Protein AF-A0A5P9JUC7-F1 (afdb_monomer_lite)

pLDDT: mean 78.78, std 19.88, range [23.19, 96.56]

Structure (mmCIF, N/CA/C/O backbone):
data_AF-A0A5P9JUC7-F1
#
_entry.id   AF-A0A5P9JUC7-F1
#
loop_
_atom_site.group_PDB
_atom_site.id
_atom_site.type_symbol
_atom_site.label_atom_id
_atom_site.label_alt_id
_atom_site.label_comp_id
_atom_site.label_asym_id
_atom_site.label_entity_id
_atom_site.label_seq_id
_atom_site.pdbx_PDB_ins_code
_atom_site.Cartn_x
_atom_site.Cartn_y
_atom_site.Cartn_z
_atom_site.occupancy
_atom_site.B_iso_or_equiv
_atom_site.auth_seq_id
_atom_site.auth_comp_id
_atom_site.auth_asym_id
_atom_site.auth_atom_id
_atom_site.pdbx_PDB_model_num
ATOM 1 N N . MET A 1 1 ? -40.052 -13.983 1.494 1.00 33.50 1 MET A N 1
ATOM 2 C CA . MET A 1 1 ? -40.450 -14.834 2.639 1.00 33.50 1 MET A CA 1
ATOM 3 C C . MET A 1 1 ? -39.177 -15.454 3.213 1.00 33.50 1 MET A C 1
ATOM 5 O O . MET A 1 1 ? -38.464 -16.089 2.455 1.00 33.50 1 MET A O 1
ATOM 9 N N . ARG A 1 2 ? -38.917 -15.216 4.511 1.00 27.70 2 ARG A N 1
ATOM 10 C CA . ARG A 1 2 ? -37.824 -15.727 5.379 1.00 27.70 2 ARG A CA 1
ATOM 11 C C . ARG A 1 2 ? -36.380 -15.270 5.101 1.00 27.70 2 ARG A C 1
ATOM 13 O O . ARG A 1 2 ? -35.680 -15.927 4.350 1.00 27.70 2 ARG A O 1
ATOM 20 N N . LEU A 1 3 ? -35.936 -14.227 5.823 1.00 26.31 3 LEU A N 1
ATOM 21 C CA . LEU A 1 3 ? -34.714 -14.197 6.667 1.00 26.31 3 LEU A CA 1
ATOM 22 C C . LEU A 1 3 ? -34.408 -12.756 7.143 1.00 26.31 3 LEU A C 1
ATOM 24 O O . LEU A 1 3 ? -33.547 -12.079 6.602 1.00 26.31 3 LEU A O 1
ATOM 28 N N . SER A 1 4 ? -35.104 -12.274 8.181 1.00 26.55 4 SER A N 1
ATOM 29 C CA . SER A 1 4 ? -34.630 -11.141 9.002 1.00 26.55 4 SER A CA 1
ATOM 30 C C . SER A 1 4 ? -35.299 -11.162 10.385 1.00 26.55 4 SER A C 1
ATOM 32 O O . SER A 1 4 ? -36.312 -10.507 10.619 1.00 26.55 4 SER A O 1
ATOM 34 N N . LEU A 1 5 ? -34.762 -11.964 11.309 1.00 24.19 5 LEU A N 1
ATOM 35 C CA . LEU A 1 5 ? -35.272 -12.068 12.688 1.00 24.19 5 LEU A CA 1
ATOM 36 C C . LEU A 1 5 ? -34.146 -12.327 13.713 1.00 24.19 5 LEU A C 1
ATOM 38 O O . LEU A 1 5 ? -34.327 -13.052 14.685 1.00 24.19 5 LEU A O 1
ATOM 42 N N . HIS A 1 6 ? -32.960 -11.736 13.505 1.00 25.69 6 HIS A N 1
ATOM 43 C CA . HIS A 1 6 ? -31.787 -11.955 14.375 1.00 25.69 6 HIS A CA 1
ATOM 44 C C . HIS A 1 6 ? -31.177 -10.714 15.045 1.00 25.69 6 HIS A C 1
ATOM 46 O O . HIS A 1 6 ? -30.200 -10.857 15.768 1.00 25.69 6 HIS A O 1
ATOM 52 N N . ARG A 1 7 ? -31.772 -9.516 14.932 1.00 25.94 7 ARG A N 1
ATOM 53 C CA . ARG A 1 7 ? -31.321 -8.335 15.711 1.00 25.94 7 ARG A CA 1
ATOM 54 C C . ARG A 1 7 ? -32.327 -7.789 16.743 1.00 25.94 7 ARG A C 1
ATOM 56 O O . ARG A 1 7 ? -31.981 -6.874 17.472 1.00 25.94 7 ARG A O 1
ATOM 63 N N . CYS A 1 8 ? -33.504 -8.404 16.913 1.00 23.19 8 CYS A N 1
ATOM 64 C CA . CYS A 1 8 ? -34.417 -8.092 18.036 1.00 23.19 8 CYS A CA 1
ATOM 65 C C . CYS A 1 8 ? -34.416 -9.140 19.166 1.00 23.19 8 CYS A C 1
ATOM 67 O O . CYS A 1 8 ? -35.049 -8.921 20.190 1.00 23.19 8 CYS A O 1
ATOM 69 N N . LEU A 1 9 ? -33.688 -10.255 19.025 1.00 24.92 9 LEU A N 1
ATOM 70 C CA . LEU A 1 9 ? -33.618 -11.317 20.045 1.00 24.92 9 LEU A CA 1
ATOM 71 C C . LEU A 1 9 ? -32.388 -11.224 20.968 1.00 24.92 9 LEU A C 1
ATOM 73 O O . LEU A 1 9 ? -32.292 -11.980 21.929 1.00 24.92 9 LEU A O 1
ATOM 77 N N . ALA A 1 10 ? -31.482 -10.266 20.745 1.00 25.14 10 ALA A N 1
ATOM 78 C CA . ALA A 1 10 ? -30.289 -10.093 21.582 1.00 25.14 10 ALA A CA 1
ATOM 79 C C . ALA A 1 10 ? -30.573 -9.443 22.953 1.00 25.14 10 ALA A C 1
ATOM 81 O O . ALA A 1 10 ? -29.736 -9.526 23.842 1.00 25.14 10 ALA A O 1
ATOM 82 N N . ALA A 1 11 ? -31.763 -8.866 23.163 1.00 26.20 11 ALA A N 1
ATOM 83 C CA . ALA A 1 11 ? -32.189 -8.355 24.471 1.00 26.20 11 ALA A CA 1
ATOM 84 C C . ALA A 1 11 ? -33.017 -9.369 25.295 1.00 26.20 11 ALA A C 1
ATOM 86 O O . ALA A 1 11 ? -33.352 -9.088 26.439 1.00 26.20 11 ALA A O 1
ATOM 87 N N . ALA A 1 12 ? -33.323 -10.553 24.744 1.00 25.92 12 ALA A N 1
ATOM 88 C CA . ALA A 1 12 ? -34.053 -11.623 25.440 1.00 25.92 12 ALA A CA 1
ATOM 89 C C . ALA A 1 12 ? -33.234 -12.921 25.615 1.00 25.92 12 ALA A C 1
ATOM 91 O O . ALA A 1 12 ? -33.703 -13.867 26.235 1.00 25.92 12 ALA A O 1
ATOM 92 N N . ALA A 1 13 ? -31.996 -12.977 25.114 1.00 25.72 13 ALA A N 1
ATOM 93 C CA . ALA A 1 13 ? -31.149 -14.173 25.146 1.00 25.72 13 ALA A CA 1
ATOM 94 C C . ALA A 1 13 ? -30.220 -14.261 26.377 1.00 25.72 13 ALA A C 1
ATOM 96 O O . ALA A 1 13 ? -29.116 -14.792 26.277 1.00 25.72 13 ALA A O 1
ATOM 97 N N . LEU A 1 14 ? -30.660 -13.756 27.536 1.00 28.83 14 LEU A N 1
ATOM 98 C CA . LEU A 1 14 ? -29.979 -13.957 28.827 1.00 28.83 14 LEU A CA 1
ATOM 99 C C . LEU A 1 14 ? -30.822 -14.709 29.873 1.00 28.83 14 LEU A C 1
ATOM 101 O O . LEU A 1 14 ? -30.359 -14.908 30.991 1.00 28.83 14 LEU A O 1
ATOM 105 N N . VAL A 1 15 ? -32.000 -15.226 29.508 1.00 27.22 15 VAL A N 1
ATOM 106 C CA . VAL A 1 15 ? -32.745 -16.197 30.327 1.00 27.22 15 VAL A CA 1
ATOM 107 C C . VAL A 1 15 ? -33.244 -17.326 29.423 1.00 27.22 15 VAL A C 1
ATOM 109 O O . VAL A 1 15 ? -33.919 -17.067 28.437 1.00 27.22 15 VAL A O 1
ATOM 112 N N . GLY A 1 16 ? -32.855 -18.564 29.752 1.00 26.08 16 GLY A N 1
ATOM 113 C CA . GLY A 1 16 ? -33.459 -19.843 29.341 1.00 26.08 16 GLY A CA 1
ATOM 114 C C . GLY A 1 16 ? -34.011 -19.975 27.915 1.00 26.08 16 GLY A C 1
ATOM 115 O O . GLY A 1 16 ? -35.110 -19.523 27.610 1.00 26.08 16 GLY A O 1
ATOM 116 N N . GLY A 1 17 ? -33.308 -20.725 27.062 1.00 30.48 17 GLY A N 1
ATOM 117 C CA . GLY A 1 17 ? -33.852 -21.180 25.784 1.00 30.48 17 GLY A CA 1
ATOM 118 C C . GLY A 1 17 ? -35.111 -22.034 25.967 1.00 30.48 17 GLY A C 1
ATOM 119 O O . GLY A 1 17 ? -35.075 -23.070 26.622 1.00 30.48 17 GLY A O 1
ATOM 120 N N . GLY A 1 18 ? -36.209 -21.605 25.350 1.00 31.45 18 GLY A N 1
ATOM 121 C CA . GLY A 1 18 ? -37.439 -22.379 25.240 1.00 31.45 18 GLY A CA 1
ATOM 122 C C . GLY A 1 18 ? -38.605 -21.497 24.822 1.00 31.45 18 GLY A C 1
ATOM 123 O O . GLY A 1 18 ? -39.252 -20.936 25.691 1.00 31.45 18 GLY A O 1
ATOM 124 N N . LEU A 1 19 ? -38.832 -21.350 23.509 1.00 28.05 19 LEU A N 1
ATOM 125 C CA . LEU A 1 19 ? -40.128 -21.065 22.857 1.00 28.05 19 LEU A CA 1
ATOM 126 C C . LEU A 1 19 ? -39.898 -20.714 21.374 1.00 28.05 19 LEU A C 1
ATOM 128 O O . LEU A 1 19 ? -39.862 -19.554 20.978 1.00 28.05 19 LEU A O 1
ATOM 132 N N . TYR A 1 20 ? -39.770 -21.740 20.531 1.00 26.30 20 TYR A N 1
ATOM 133 C CA . TYR A 1 20 ? -40.264 -21.665 19.155 1.00 26.30 20 TYR A CA 1
ATOM 134 C C . TYR A 1 20 ? -41.517 -22.533 19.100 1.00 26.30 20 TYR A C 1
ATOM 136 O O . TYR A 1 20 ? -41.432 -23.755 19.165 1.00 26.30 20 TYR A O 1
ATOM 144 N N . GLY A 1 21 ? -42.681 -21.895 19.013 1.00 29.03 21 GLY A N 1
ATOM 145 C CA . GLY A 1 21 ? -43.952 -22.583 18.837 1.00 29.03 21 GLY A CA 1
ATOM 146 C C . GLY A 1 21 ? -45.128 -21.661 19.121 1.00 29.03 21 GLY A C 1
ATOM 147 O O . GLY A 1 21 ? -45.404 -21.386 20.278 1.00 29.03 21 GLY A O 1
ATOM 148 N N . LEU A 1 22 ? -45.818 -21.261 18.046 1.00 29.95 22 LEU A N 1
ATOM 149 C CA . LEU A 1 22 ? -47.132 -20.598 18.000 1.00 29.95 22 LEU A CA 1
ATOM 150 C C . LEU A 1 22 ? -47.149 -19.086 18.276 1.00 29.95 22 LEU A C 1
ATOM 152 O O . LEU A 1 22 ? -47.335 -18.672 19.407 1.00 29.95 22 LEU A O 1
ATOM 156 N N . LEU A 1 23 ? -47.056 -18.277 17.211 1.00 24.48 23 LEU A N 1
ATOM 157 C CA . LEU A 1 23 ? -47.779 -17.004 17.033 1.00 24.48 23 LEU A CA 1
ATOM 158 C C . LEU A 1 23 ? -47.794 -16.657 15.526 1.00 24.48 23 LEU A C 1
ATOM 160 O O . LEU A 1 23 ? -46.758 -16.679 14.860 1.00 24.48 23 LEU A O 1
ATOM 164 N N . SER A 1 24 ? -48.983 -16.409 14.972 1.00 26.22 24 SER A N 1
ATOM 165 C CA . SER A 1 24 ? -49.232 -16.099 13.557 1.00 26.22 24 SER A CA 1
ATOM 166 C C . SER A 1 24 ? -48.894 -14.646 13.196 1.00 26.22 24 SER A C 1
ATOM 168 O O . SER A 1 24 ? -48.969 -13.733 14.012 1.00 26.22 24 SER A O 1
ATOM 170 N N . THR A 1 25 ? -48.546 -14.434 11.930 1.00 28.86 25 THR A N 1
ATOM 171 C CA . THR A 1 25 ? -47.857 -13.272 11.342 1.00 28.86 25 THR A CA 1
ATOM 172 C C . THR A 1 25 ? -48.675 -11.977 11.153 1.00 28.86 25 THR A C 1
ATOM 174 O O . THR A 1 25 ? -48.423 -11.269 10.183 1.00 28.86 25 THR A O 1
ATOM 177 N N . SER A 1 26 ? -49.632 -11.611 12.017 1.00 25.75 26 SER A N 1
ATOM 178 C CA . SER A 1 26 ? -50.536 -10.469 11.722 1.00 25.75 26 SER A CA 1
ATOM 179 C C . SER A 1 26 ? -50.654 -9.337 12.757 1.00 25.75 26 SER A C 1
ATOM 181 O O . SER A 1 26 ? -51.555 -8.522 12.603 1.00 25.75 26 SER A O 1
ATOM 183 N N . GLN A 1 27 ? -49.794 -9.220 13.779 1.00 29.44 27 GLN A N 1
ATOM 184 C CA . GLN A 1 27 ? -49.939 -8.151 14.801 1.00 29.44 27 GLN A CA 1
ATOM 185 C C . GLN A 1 27 ? -48.639 -7.447 15.256 1.00 29.44 27 GLN A C 1
ATOM 187 O O . GLN A 1 27 ? -48.572 -6.940 16.367 1.00 29.44 27 GLN A O 1
ATOM 192 N N . ALA A 1 28 ? -47.600 -7.361 14.419 1.00 25.03 28 ALA A N 1
ATOM 193 C CA . ALA A 1 28 ? -46.349 -6.665 14.774 1.00 25.03 28 ALA A CA 1
ATOM 194 C C . ALA A 1 28 ? -46.015 -5.498 13.824 1.00 25.03 28 ALA A C 1
ATOM 196 O O . ALA A 1 28 ? -44.924 -5.438 13.258 1.00 25.03 28 ALA A O 1
ATOM 197 N N . GLN A 1 29 ? -46.962 -4.578 13.633 1.00 28.08 29 GLN A N 1
ATOM 198 C CA . GLN A 1 29 ? -46.705 -3.250 13.070 1.00 28.08 29 GLN A CA 1
ATOM 199 C C . GLN A 1 29 ? -47.016 -2.195 14.139 1.00 28.08 29 GLN A C 1
ATOM 201 O O . GLN A 1 29 ? -47.999 -2.334 14.854 1.00 28.08 29 GLN A O 1
ATOM 206 N N . GLU A 1 30 ? -46.156 -1.174 14.200 1.00 27.48 30 GLU A N 1
ATOM 207 C CA . GLU A 1 30 ? -46.158 -0.005 15.099 1.00 27.48 30 GLU A CA 1
ATOM 208 C C . GLU A 1 30 ? -45.647 -0.229 16.526 1.00 27.48 30 GLU A C 1
ATOM 210 O O . GLU A 1 30 ? -46.392 -0.647 17.393 1.00 27.48 30 GLU A O 1
ATOM 215 N N . PHE A 1 31 ? -44.380 0.130 16.775 1.00 23.25 31 PHE A N 1
ATOM 216 C CA . PHE A 1 31 ? -43.950 0.933 17.934 1.00 23.25 31 PHE A CA 1
ATOM 217 C C . PHE A 1 31 ? -42.536 1.488 17.655 1.00 23.25 31 PHE A C 1
ATOM 219 O O . PHE A 1 31 ? -41.542 0.767 17.737 1.00 23.25 31 PHE A O 1
ATOM 226 N N . SER A 1 32 ? -42.464 2.772 17.280 1.00 24.55 32 SER A N 1
ATOM 227 C CA . SER A 1 32 ? -41.242 3.597 17.261 1.00 24.55 32 SER A CA 1
ATOM 228 C C . SER A 1 32 ? -41.092 4.273 18.628 1.00 24.55 32 SER A C 1
ATOM 230 O O . SER A 1 32 ? -42.059 4.842 19.135 1.00 24.55 32 SER A O 1
ATOM 232 N N . LEU A 1 33 ? -39.902 4.217 19.233 1.00 24.42 33 LEU A N 1
ATOM 233 C CA . LEU A 1 33 ? -39.527 5.051 20.380 1.00 24.42 33 LEU A CA 1
ATOM 234 C C . LEU A 1 33 ? -38.841 6.318 19.849 1.00 24.42 33 LEU A C 1
ATOM 236 O O . LEU A 1 33 ? -37.617 6.411 19.847 1.00 24.42 33 LEU A O 1
ATOM 240 N N . ASP A 1 34 ? -39.638 7.289 19.406 1.00 26.55 34 ASP A N 1
ATOM 241 C CA . ASP A 1 34 ? -39.174 8.660 19.186 1.00 26.55 34 ASP A CA 1
ATOM 242 C C . ASP A 1 34 ? -39.313 9.467 20.486 1.00 26.55 34 ASP A C 1
ATOM 244 O O . ASP A 1 34 ? -40.382 9.546 21.098 1.00 26.55 34 ASP A O 1
ATOM 248 N N . GLY A 1 35 ? -38.205 10.062 20.933 1.00 26.53 35 GLY A N 1
ATOM 249 C CA . GLY A 1 35 ? -38.161 10.926 22.109 1.00 26.53 35 GLY A CA 1
ATOM 250 C C . GLY A 1 35 ? -38.851 12.267 21.854 1.00 26.53 35 GLY A C 1
ATOM 251 O O . GLY A 1 35 ? -38.366 13.087 21.077 1.00 26.53 35 GLY A O 1
ATOM 252 N N . PHE A 1 36 ? -39.952 12.535 22.557 1.00 24.70 36 PHE A N 1
ATOM 253 C CA . PHE A 1 36 ? -40.596 13.850 22.570 1.00 24.70 36 PHE A CA 1
ATOM 254 C C . PHE A 1 36 ? -39.891 14.806 23.549 1.00 24.70 36 PHE A C 1
ATOM 256 O O . PHE A 1 36 ? -39.826 14.549 24.750 1.00 24.70 36 PHE A O 1
ATOM 263 N N . ARG A 1 37 ? -39.407 15.952 23.044 1.00 26.25 37 ARG A N 1
ATOM 264 C CA . ARG A 1 37 ? -39.073 17.146 23.844 1.00 26.25 37 ARG A CA 1
ATOM 265 C C . ARG A 1 37 ? -40.301 18.055 23.909 1.00 26.25 37 ARG A C 1
ATOM 267 O O . ARG A 1 37 ? -40.705 18.597 22.886 1.00 26.25 37 ARG A O 1
ATOM 274 N N . THR A 1 38 ? -40.855 18.292 25.094 1.00 28.83 38 THR A N 1
ATOM 275 C CA . THR A 1 38 ? -41.836 19.369 25.315 1.00 28.83 38 THR A CA 1
ATOM 276 C C . THR A 1 38 ? -41.149 20.573 25.950 1.00 28.83 38 THR A C 1
ATOM 278 O O . THR A 1 38 ? -40.725 20.509 27.102 1.00 28.83 38 THR A O 1
ATOM 281 N N . CYS A 1 39 ? -41.046 21.675 25.204 1.00 28.08 39 CYS A N 1
ATOM 282 C CA . CYS A 1 39 ? -40.685 22.987 25.743 1.00 28.08 39 CYS A CA 1
ATOM 283 C C . CYS A 1 39 ? -41.977 23.767 26.013 1.00 28.08 39 CYS A C 1
ATOM 285 O O . CYS A 1 39 ? -42.760 23.971 25.088 1.00 28.08 39 CYS A O 1
ATOM 287 N N . ALA A 1 40 ? -42.196 24.219 27.248 1.00 31.33 40 ALA A N 1
ATOM 288 C CA . ALA A 1 40 ? -43.260 25.168 27.572 1.00 31.33 40 ALA A CA 1
ATOM 289 C C . ALA A 1 40 ? -42.657 26.553 27.850 1.00 31.33 40 ALA A C 1
ATOM 291 O O . ALA A 1 40 ? -41.592 26.671 28.459 1.00 31.33 40 ALA A O 1
ATOM 292 N N . ARG A 1 41 ? -43.335 27.601 27.374 1.00 26.45 41 ARG A N 1
ATOM 293 C CA . ARG A 1 41 ? -42.990 29.012 27.581 1.00 26.45 41 ARG A CA 1
ATOM 294 C C . ARG A 1 41 ? -43.715 29.485 28.846 1.00 26.45 41 ARG A C 1
ATOM 296 O O . ARG A 1 41 ? -44.929 29.338 28.916 1.00 26.45 41 ARG A O 1
ATOM 303 N N . ALA A 1 42 ? -42.989 30.006 29.833 1.00 33.41 42 ALA A N 1
ATOM 304 C CA . ALA A 1 42 ? -43.581 30.708 30.972 1.00 33.41 42 ALA A CA 1
ATOM 305 C C . ALA A 1 42 ? -43.528 32.222 30.714 1.00 33.41 42 ALA A C 1
ATOM 307 O O . ALA A 1 42 ? -42.540 32.708 30.158 1.00 33.41 42 ALA A O 1
ATOM 308 N N . ASP A 1 43 ? -44.557 32.955 31.143 1.00 36.28 43 ASP A N 1
ATOM 309 C CA . ASP A 1 43 ? -44.790 34.384 30.855 1.00 36.28 43 ASP A CA 1
ATOM 310 C C . ASP A 1 43 ? -43.735 35.368 31.407 1.00 36.28 43 ASP A C 1
ATOM 312 O O . ASP A 1 43 ? -43.861 36.574 31.228 1.00 36.28 43 ASP A O 1
ATOM 316 N N . ASN A 1 44 ? -42.634 34.881 31.990 1.00 38.81 44 ASN A N 1
ATOM 317 C CA . ASN A 1 44 ? -41.582 35.718 32.578 1.00 38.81 44 ASN A CA 1
ATOM 318 C C . ASN A 1 44 ? -40.200 35.536 31.911 1.00 38.81 44 ASN A C 1
ATOM 320 O O . ASN A 1 44 ? -39.169 35.777 32.531 1.00 38.81 44 ASN A O 1
ATOM 324 N N . GLY A 1 45 ? -40.149 35.104 30.646 1.00 35.62 45 GLY A N 1
ATOM 325 C CA . GLY A 1 45 ? -38.967 35.289 29.787 1.00 35.62 45 GLY A CA 1
ATOM 326 C C . GLY A 1 45 ? -37.743 34.386 30.016 1.00 35.62 45 GLY A C 1
ATOM 327 O O . GLY A 1 45 ? -36.764 34.557 29.298 1.00 35.62 45 GLY A O 1
ATOM 328 N N . ASN A 1 46 ? -37.779 33.395 30.916 1.00 31.02 46 ASN A N 1
ATOM 329 C CA . ASN A 1 46 ? -36.694 32.409 31.065 1.00 31.02 46 ASN A CA 1
ATOM 330 C C . ASN A 1 46 ? -37.096 31.010 30.567 1.00 31.02 46 ASN A C 1
ATOM 332 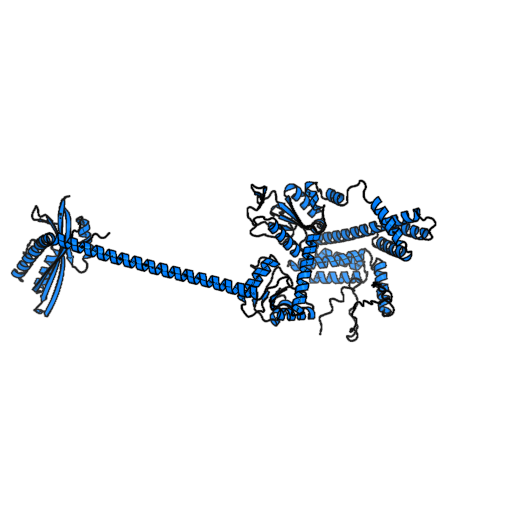O O . ASN A 1 46 ? -38.122 30.459 30.968 1.00 31.02 46 ASN A O 1
ATOM 336 N N . HIS A 1 47 ? -36.258 30.414 29.712 1.00 29.75 47 HIS A N 1
ATOM 337 C CA . HIS A 1 47 ? -36.409 29.044 29.215 1.00 29.75 47 HIS A CA 1
ATOM 338 C C . HIS A 1 47 ? -35.739 28.034 30.159 1.00 29.75 47 HIS A C 1
ATOM 340 O O . HIS A 1 47 ? -34.539 28.117 30.400 1.00 29.75 47 HIS A O 1
ATOM 346 N N . TYR A 1 48 ? -36.489 27.031 30.626 1.00 27.09 48 TYR A N 1
ATOM 347 C CA . TYR A 1 48 ? -35.949 25.852 31.314 1.00 27.09 48 TYR A CA 1
ATOM 348 C C . TYR A 1 48 ? -36.442 24.571 30.631 1.00 27.09 48 TYR A C 1
ATOM 350 O O . TYR A 1 48 ? -37.644 24.348 30.512 1.00 27.09 48 TYR A O 1
ATOM 358 N N . CYS A 1 49 ? -35.512 23.707 30.215 1.00 27.25 49 CYS A N 1
ATOM 359 C CA . CYS A 1 49 ? -35.805 22.333 29.802 1.00 27.25 49 CYS A CA 1
ATOM 360 C C . CYS A 1 49 ? -35.478 21.380 30.962 1.00 27.25 49 CYS A C 1
ATOM 362 O O . CYS A 1 49 ? -34.331 21.329 31.400 1.00 27.25 49 CYS A O 1
ATOM 364 N N . LYS A 1 50 ? -36.461 20.609 31.446 1.00 26.59 50 LYS A N 1
ATOM 365 C CA . LYS A 1 50 ? -36.241 19.473 32.360 1.00 26.59 50 LYS A CA 1
ATOM 366 C C . LYS A 1 50 ? -36.412 18.158 31.600 1.00 26.59 50 LYS A C 1
ATOM 368 O O . LYS A 1 50 ? -37.427 17.954 30.944 1.00 26.59 50 LYS A O 1
ATOM 373 N N . THR A 1 51 ? -35.452 17.248 31.740 1.00 24.81 51 THR A N 1
ATOM 374 C CA . THR A 1 51 ? -35.593 15.831 31.378 1.00 24.81 51 THR A CA 1
ATOM 375 C C . THR A 1 51 ? -36.149 15.064 32.576 1.00 24.81 51 THR A C 1
ATOM 377 O O . THR A 1 51 ? -35.438 14.864 33.558 1.00 24.81 51 THR A O 1
ATOM 380 N N . SER A 1 52 ? -37.410 14.631 32.517 1.00 27.00 52 SER A N 1
ATOM 381 C CA . SER A 1 52 ? -37.986 13.682 33.478 1.00 27.00 52 SER A CA 1
ATOM 382 C C . SER A 1 52 ? -38.204 12.334 32.796 1.00 27.00 52 SER A C 1
ATOM 384 O O . SER A 1 52 ? -39.088 12.200 31.951 1.00 27.00 52 SER A O 1
ATOM 386 N N . ALA A 1 53 ? -37.413 11.327 33.162 1.00 28.12 53 ALA A N 1
ATOM 387 C CA . ALA A 1 53 ? -37.698 9.941 32.816 1.00 28.12 53 ALA A CA 1
ATOM 388 C C . ALA A 1 53 ? -38.701 9.372 33.832 1.00 28.12 53 ALA A C 1
ATOM 390 O O . ALA A 1 53 ? -38.319 8.770 34.830 1.00 28.12 53 ALA A O 1
ATOM 391 N N . SER A 1 54 ? -39.994 9.578 33.592 1.00 27.36 54 SER A N 1
ATOM 392 C CA . SER A 1 54 ? -41.054 8.776 34.208 1.00 27.36 54 SER A CA 1
ATOM 393 C C . SER A 1 54 ? -41.909 8.174 33.095 1.00 27.36 54 SER A C 1
ATOM 395 O O . SER A 1 54 ? -42.833 8.790 32.571 1.00 27.36 54 SER A O 1
ATOM 397 N N . ALA A 1 55 ? -41.563 6.953 32.683 1.00 32.16 55 ALA A N 1
ATOM 398 C CA . ALA A 1 55 ? -42.408 6.179 31.785 1.00 32.16 55 ALA A CA 1
ATOM 399 C C . ALA A 1 55 ? -43.682 5.763 32.541 1.00 32.16 55 ALA A C 1
ATOM 401 O O . ALA A 1 55 ? -43.616 5.161 33.613 1.00 32.16 55 ALA A O 1
ATOM 402 N N . ASN A 1 56 ? -44.844 6.123 31.999 1.00 30.75 56 ASN A N 1
ATOM 403 C CA . ASN A 1 56 ? -46.148 5.792 32.560 1.00 30.75 56 ASN A CA 1
ATOM 404 C C . ASN A 1 56 ? -46.515 4.335 32.197 1.00 30.75 56 ASN A C 1
ATOM 406 O O . ASN A 1 56 ? -46.768 4.026 31.033 1.00 30.75 56 ASN A O 1
ATOM 410 N N . TRP A 1 57 ? -46.528 3.435 33.185 1.00 33.22 57 TRP A N 1
ATOM 411 C CA . TRP A 1 57 ? -46.630 1.972 33.018 1.00 33.22 57 TRP A CA 1
ATOM 412 C C . TRP A 1 57 ? -48.035 1.430 32.694 1.00 33.22 57 TRP A C 1
ATOM 414 O O . TRP A 1 57 ? -48.234 0.221 32.625 1.00 33.22 57 TRP A O 1
ATOM 424 N N . GLN A 1 58 ? -49.021 2.293 32.449 1.00 33.12 58 GLN A N 1
ATOM 425 C CA . GLN A 1 58 ? -50.419 1.885 32.243 1.00 33.12 58 GLN A CA 1
ATOM 426 C C . GLN A 1 58 ? -50.748 1.349 30.834 1.00 33.12 58 GLN A C 1
ATOM 428 O O . GLN A 1 58 ? -51.892 0.986 30.579 1.00 33.12 58 GLN A O 1
ATOM 433 N N . ARG A 1 59 ? -49.780 1.285 29.906 1.00 37.94 59 ARG A N 1
ATOM 434 C CA . ARG A 1 59 ? -49.990 0.786 28.526 1.00 37.94 59 ARG A CA 1
ATOM 435 C C . ARG A 1 59 ? -49.270 -0.525 28.199 1.00 37.94 59 ARG A C 1
ATOM 437 O O . ARG A 1 59 ? -49.267 -0.944 27.046 1.00 37.94 59 ARG A O 1
ATOM 444 N N . VAL A 1 60 ? -48.669 -1.180 29.190 1.00 32.59 60 VAL A N 1
ATOM 445 C CA . VAL A 1 60 ? -48.008 -2.477 28.995 1.00 32.59 60 VAL A CA 1
ATOM 446 C C . VAL A 1 60 ? -49.026 -3.594 29.256 1.00 32.59 60 VAL A C 1
ATOM 448 O O . VAL A 1 60 ? -49.655 -3.579 30.316 1.00 32.59 60 VAL A O 1
ATOM 451 N N . PRO A 1 61 ? -49.210 -4.563 28.335 1.00 38.12 61 PRO A N 1
ATOM 452 C CA . PRO A 1 61 ? -50.064 -5.721 28.581 1.00 38.12 61 PRO A CA 1
ATOM 453 C C . PRO A 1 61 ? -49.670 -6.405 29.902 1.00 38.12 61 PRO A C 1
ATOM 455 O O . PRO A 1 61 ? -48.469 -6.600 30.126 1.00 38.12 61 PRO A O 1
ATOM 458 N N . PRO A 1 62 ? -50.626 -6.798 30.766 1.00 37.69 62 PRO A N 1
ATOM 459 C CA . PRO A 1 62 ? -50.327 -7.364 32.085 1.00 37.69 62 PRO A CA 1
ATOM 460 C C . PRO A 1 62 ? -49.355 -8.546 32.032 1.00 37.69 62 PRO A C 1
ATOM 462 O O . PRO A 1 62 ? -48.515 -8.702 32.908 1.00 37.69 62 PRO A O 1
ATOM 465 N N . GLU A 1 63 ? -49.399 -9.340 30.963 1.00 39.09 63 GLU A N 1
ATOM 466 C CA . GLU A 1 63 ? -48.493 -10.470 30.742 1.00 39.09 63 GLU A CA 1
ATOM 467 C C . GLU A 1 63 ? -47.037 -10.051 30.503 1.00 39.09 63 GLU A C 1
ATOM 469 O O . GLU A 1 63 ? -46.115 -10.722 30.962 1.00 39.09 63 GLU A O 1
ATOM 474 N N . PHE A 1 64 ? -46.811 -8.922 29.828 1.00 36.66 64 PHE A N 1
ATOM 475 C CA . PHE A 1 64 ? -45.473 -8.388 29.584 1.00 36.66 64 PHE A CA 1
ATOM 476 C C . PHE A 1 64 ? -44.926 -7.691 30.834 1.00 36.66 64 PHE A C 1
ATOM 478 O O . PHE A 1 64 ? -43.755 -7.850 31.164 1.00 36.66 64 PHE A O 1
ATOM 485 N N . TYR A 1 65 ? -45.789 -6.998 31.584 1.00 39.88 65 TYR A N 1
ATOM 486 C CA . TYR A 1 65 ? -45.449 -6.434 32.892 1.00 39.88 65 TYR A CA 1
ATOM 487 C C . TYR A 1 65 ? -45.092 -7.531 33.905 1.00 39.88 65 TYR A C 1
ATOM 489 O O . TYR A 1 65 ? -44.070 -7.437 34.580 1.00 39.88 65 TYR A O 1
ATOM 497 N N . ASN A 1 66 ? -45.873 -8.614 33.950 1.00 40.50 66 ASN A N 1
ATOM 498 C CA . ASN A 1 66 ? -45.617 -9.755 34.826 1.00 40.50 66 ASN A CA 1
ATOM 499 C C . ASN A 1 66 ? -44.350 -10.516 34.416 1.00 40.50 66 ASN A C 1
ATOM 501 O O . ASN A 1 66 ? -43.574 -10.881 35.288 1.00 40.50 66 ASN A O 1
ATOM 505 N N . ARG A 1 67 ? -44.070 -10.681 33.115 1.00 39.69 67 ARG A N 1
ATOM 506 C CA . ARG A 1 67 ? -42.813 -11.285 32.634 1.00 39.69 67 ARG A CA 1
ATOM 507 C C . ARG A 1 67 ? -41.590 -10.406 32.869 1.00 39.69 67 ARG A C 1
ATOM 509 O O . ARG A 1 67 ? -40.534 -10.936 33.183 1.00 39.69 67 ARG A O 1
ATOM 516 N N . PHE A 1 68 ? -41.721 -9.087 32.755 1.00 38.53 68 PHE A N 1
ATOM 517 C CA . PHE A 1 68 ? -40.644 -8.157 33.091 1.00 38.53 68 PHE A CA 1
ATOM 518 C C . PHE A 1 68 ? -40.375 -8.162 34.599 1.00 38.53 68 PHE A C 1
ATOM 520 O O . PHE A 1 68 ? -39.227 -8.275 35.006 1.00 38.53 68 PHE A O 1
ATOM 527 N N . LYS A 1 69 ? -41.426 -8.161 35.430 1.00 39.28 69 LYS A N 1
ATOM 528 C CA . LYS A 1 69 ? -41.325 -8.359 36.885 1.00 39.28 69 LYS A CA 1
ATOM 529 C C . LYS A 1 69 ? -40.727 -9.714 37.258 1.00 39.28 69 LYS A C 1
ATOM 531 O O . LYS A 1 69 ? -39.994 -9.788 38.234 1.00 39.28 69 LYS A O 1
ATOM 536 N N . GLN A 1 70 ? -41.016 -10.763 36.492 1.00 38.19 70 GLN A N 1
ATOM 537 C CA . GLN A 1 70 ? -40.469 -12.101 36.699 1.00 38.19 70 GLN A CA 1
ATOM 538 C C . GLN A 1 70 ? -38.999 -12.180 36.266 1.00 38.19 70 GLN A C 1
ATOM 540 O O . GLN A 1 70 ? -38.198 -12.698 37.021 1.00 38.19 70 GLN A O 1
ATOM 545 N N . ALA A 1 71 ? -38.605 -11.545 35.158 1.00 37.59 71 ALA A N 1
ATOM 546 C CA . ALA A 1 71 ? -37.205 -11.420 34.741 1.00 37.59 71 ALA A CA 1
ATOM 547 C C . ALA A 1 71 ? -36.379 -10.510 35.673 1.00 37.59 71 ALA A C 1
ATOM 549 O O . ALA A 1 71 ? -35.203 -10.767 35.915 1.00 37.59 71 ALA A O 1
ATOM 550 N N . GLU A 1 72 ? -36.991 -9.461 36.227 1.00 35.94 72 GLU A N 1
ATOM 551 C CA . GLU A 1 72 ? -36.400 -8.595 37.253 1.00 35.94 72 GLU A CA 1
ATOM 552 C C . GLU A 1 72 ? -36.283 -9.342 38.595 1.00 35.94 72 GLU A C 1
ATOM 554 O O . GLU A 1 72 ? -35.271 -9.211 39.279 1.00 35.94 72 GLU A O 1
ATOM 559 N N . ALA A 1 73 ? -37.256 -10.198 38.936 1.00 34.41 73 ALA A N 1
ATOM 560 C CA . ALA A 1 73 ? -37.184 -11.114 40.074 1.00 34.41 73 ALA A CA 1
ATOM 561 C C . ALA A 1 73 ? -36.138 -12.225 39.867 1.00 34.41 73 ALA A C 1
ATOM 563 O O . ALA A 1 73 ? -35.416 -12.530 40.807 1.00 34.41 73 ALA A O 1
ATOM 564 N N . ASP A 1 74 ? -35.984 -12.765 38.657 1.00 36.97 74 ASP A N 1
ATOM 565 C CA . ASP A 1 74 ? -34.985 -13.783 38.301 1.00 36.97 74 ASP A CA 1
ATOM 566 C C . ASP A 1 74 ? -33.560 -13.196 38.301 1.00 36.97 74 ASP A C 1
ATOM 568 O O . ASP A 1 74 ? -32.611 -13.832 38.765 1.00 36.97 74 ASP A O 1
ATOM 572 N N . ALA A 1 75 ? -33.407 -11.944 37.854 1.00 35.00 75 ALA A N 1
ATOM 573 C CA . ALA A 1 75 ? -32.155 -11.194 37.939 1.00 35.00 75 ALA A CA 1
ATOM 574 C C . ALA A 1 75 ? -31.821 -10.772 39.385 1.00 35.00 75 ALA A C 1
ATOM 576 O O . ALA A 1 75 ? -30.650 -10.774 39.770 1.00 35.00 75 ALA A O 1
ATOM 577 N N . ALA A 1 76 ? -32.832 -10.459 40.204 1.00 31.69 76 ALA A N 1
ATOM 578 C CA . ALA A 1 76 ? -32.676 -10.148 41.627 1.00 31.69 76 ALA A CA 1
ATOM 579 C C . ALA A 1 76 ? -32.504 -11.399 42.518 1.00 31.69 76 ALA A C 1
ATOM 581 O O . ALA A 1 76 ? -31.970 -11.290 43.623 1.00 31.69 76 ALA A O 1
ATOM 582 N N . ALA A 1 77 ? -32.918 -12.582 42.052 1.00 32.12 77 ALA A N 1
ATOM 583 C CA . ALA A 1 77 ? -32.856 -13.838 42.801 1.00 32.12 77 ALA A CA 1
ATOM 584 C C . ALA A 1 77 ? -31.529 -14.595 42.672 1.00 32.12 77 ALA A C 1
ATOM 586 O O . ALA A 1 77 ? -31.348 -15.570 43.395 1.00 32.12 77 ALA A O 1
ATOM 587 N N . GLY A 1 78 ? -30.591 -14.171 41.813 1.00 38.88 78 GLY A N 1
ATOM 588 C CA . GLY A 1 78 ? -29.230 -14.720 41.786 1.00 38.88 78 GLY A CA 1
ATOM 589 C C . GLY A 1 78 ? -29.180 -16.251 41.842 1.00 38.88 78 GLY A C 1
ATOM 590 O O . GLY A 1 78 ? -28.543 -16.811 42.729 1.00 38.88 78 GLY A O 1
ATOM 591 N N . GLY A 1 79 ? -29.876 -16.913 40.920 1.00 33.22 79 GLY A N 1
ATOM 592 C CA . GLY A 1 79 ? -29.878 -18.362 40.796 1.00 33.22 79 GLY A CA 1
ATOM 593 C C . GLY A 1 79 ? -30.845 -18.797 39.709 1.00 33.22 79 GLY A C 1
ATOM 594 O O . GLY A 1 79 ? -32.056 -18.748 39.894 1.00 33.22 79 GLY A O 1
ATOM 595 N N . SER A 1 80 ? -30.322 -19.298 38.586 1.00 41.81 80 SER A N 1
ATOM 596 C CA . SER A 1 80 ? -31.082 -20.325 37.873 1.00 41.81 80 SER A CA 1
ATOM 597 C C . SER A 1 80 ? -31.389 -21.411 38.907 1.00 41.81 80 SER A C 1
ATOM 599 O O . SER A 1 80 ? -30.504 -21.736 39.695 1.00 41.81 80 SER A O 1
ATOM 601 N N . GLY A 1 81 ? -32.590 -21.982 38.937 1.00 47.53 81 GLY A N 1
ATOM 602 C CA . GLY A 1 81 ? -32.927 -23.061 39.876 1.00 47.53 81 GLY A CA 1
ATOM 603 C C . GLY A 1 81 ? -32.082 -24.341 39.727 1.00 47.53 81 GLY A C 1
ATOM 604 O O . GLY A 1 81 ? -32.501 -25.388 40.205 1.00 47.53 81 GLY A O 1
ATOM 605 N N . ARG A 1 82 ? -30.950 -24.301 39.009 1.00 61.97 82 ARG A N 1
ATOM 606 C CA . ARG A 1 82 ? -29.973 -25.377 38.839 1.00 61.97 82 ARG A CA 1
ATOM 607 C C . ARG A 1 82 ? -28.940 -25.320 39.963 1.00 61.97 82 ARG A C 1
ATOM 609 O O . ARG A 1 82 ? -28.521 -24.243 40.379 1.00 61.97 82 ARG A O 1
ATOM 616 N N . SER A 1 83 ? -28.509 -26.489 40.430 1.00 76.62 83 SER A N 1
ATOM 617 C CA . SER A 1 83 ? -27.419 -26.586 41.401 1.00 76.62 83 SER A CA 1
ATOM 618 C C . SER A 1 83 ? -26.097 -26.083 40.806 1.00 76.62 83 SER A C 1
ATOM 620 O O . SER A 1 83 ? -25.939 -26.004 39.583 1.00 76.62 83 SER A O 1
ATOM 622 N N . LYS A 1 84 ? -25.130 -25.769 41.675 1.00 77.69 84 LYS A N 1
ATOM 623 C CA . LYS A 1 84 ? -23.785 -25.334 41.273 1.00 77.69 84 LYS A CA 1
ATOM 624 C C . LYS A 1 84 ? -23.137 -26.335 40.308 1.00 77.69 84 LYS A C 1
ATOM 626 O O . LYS A 1 84 ? -22.579 -25.938 39.293 1.00 77.69 84 LYS A O 1
ATOM 631 N N . GLU A 1 85 ? -23.299 -27.627 40.574 1.00 81.38 85 GLU A N 1
ATOM 632 C CA . GLU A 1 85 ? -22.733 -28.708 39.766 1.00 81.38 85 GLU A CA 1
ATOM 633 C C . GLU A 1 85 ? -23.364 -28.782 38.367 1.00 81.38 85 GLU A C 1
ATOM 635 O O . GLU A 1 85 ? -22.682 -29.047 37.381 1.00 81.38 85 GLU A O 1
ATOM 640 N N . LEU A 1 86 ? -24.668 -28.513 38.243 1.00 83.88 86 LEU A N 1
ATOM 641 C CA . LEU A 1 86 ? -25.330 -28.446 36.935 1.00 83.88 86 LEU A CA 1
ATOM 642 C C . LEU A 1 86 ? -24.861 -27.238 36.117 1.00 83.88 86 LEU A C 1
ATOM 644 O O . LEU A 1 86 ? -24.788 -27.326 34.890 1.00 83.88 86 LEU A O 1
ATOM 648 N N . GLN A 1 87 ? -24.544 -26.125 36.783 1.00 83.00 87 GLN A N 1
ATOM 649 C CA . GLN A 1 87 ? -23.982 -24.950 36.123 1.00 83.00 87 GLN A CA 1
ATOM 650 C C . GLN A 1 87 ? -22.558 -25.218 35.621 1.00 83.00 87 GLN A C 1
ATOM 652 O O . GLN A 1 87 ? -22.251 -24.884 34.482 1.00 83.00 87 GLN A O 1
ATOM 657 N N . GLU A 1 88 ? -21.725 -25.895 36.412 1.00 83.69 88 GLU A N 1
ATOM 658 C CA . GLU A 1 88 ? -20.371 -26.295 36.001 1.00 83.69 88 GLU A CA 1
ATOM 659 C C . GLU A 1 88 ? -20.395 -27.185 34.744 1.00 83.69 88 GLU A C 1
ATOM 661 O O . GLU A 1 88 ? -19.592 -26.999 33.829 1.00 83.69 88 GLU A O 1
ATOM 666 N N . ILE A 1 89 ? -21.370 -28.096 34.637 1.00 88.81 89 ILE A N 1
ATOM 667 C CA . ILE A 1 89 ? -21.551 -28.941 33.444 1.00 88.81 89 ILE A CA 1
ATOM 668 C C . ILE A 1 89 ? -22.050 -28.123 32.242 1.00 88.81 89 ILE A C 1
ATOM 670 O O . ILE A 1 89 ? -21.653 -28.379 31.103 1.00 88.81 89 ILE A O 1
ATOM 674 N N . ALA A 1 90 ? -22.914 -27.130 32.464 1.00 85.25 90 ALA A N 1
ATOM 675 C CA . ALA A 1 90 ? -23.364 -26.228 31.404 1.00 85.25 90 ALA A CA 1
ATOM 676 C C . ALA A 1 90 ? -22.197 -25.409 30.828 1.00 85.25 90 ALA A C 1
ATOM 678 O O . ALA A 1 90 ? -22.067 -25.287 29.607 1.00 85.25 90 ALA A O 1
ATOM 679 N N . ASP A 1 91 ? -21.330 -24.902 31.705 1.00 83.75 91 ASP A N 1
ATOM 680 C CA . ASP A 1 91 ? -20.134 -24.152 31.331 1.00 83.75 91 ASP A CA 1
ATOM 681 C C . ASP A 1 91 ? -19.146 -25.051 30.572 1.00 83.75 91 ASP A C 1
ATOM 683 O O . ASP A 1 91 ? -18.654 -24.663 29.512 1.00 83.75 91 ASP A O 1
ATOM 687 N N . PHE A 1 92 ? -18.949 -26.294 31.031 1.00 88.94 92 PHE A N 1
ATOM 688 C CA . PHE A 1 92 ? -18.165 -27.309 30.318 1.00 88.94 92 PHE A CA 1
ATOM 689 C C . PHE A 1 92 ? -18.664 -27.527 28.878 1.00 88.94 92 PHE A C 1
ATOM 691 O O . PHE A 1 92 ? -17.864 -27.589 27.946 1.00 88.94 92 PHE A O 1
ATOM 698 N N . LEU A 1 93 ? -19.982 -27.614 28.660 1.00 88.12 93 LEU A N 1
ATOM 699 C CA . LEU A 1 93 ? -20.548 -27.788 27.315 1.00 88.12 93 LEU A CA 1
ATOM 700 C C . LEU A 1 93 ? -20.322 -26.566 26.416 1.00 88.12 93 LEU A C 1
ATOM 702 O O . LEU A 1 93 ? -20.124 -26.715 25.206 1.00 88.12 93 LEU A O 1
ATOM 706 N N . ASN A 1 94 ? -20.351 -25.366 26.992 1.00 85.06 94 ASN A N 1
ATOM 707 C CA . ASN A 1 94 ? -20.049 -24.141 26.264 1.00 85.06 94 ASN A CA 1
ATOM 708 C C . ASN A 1 94 ? -18.567 -24.085 25.857 1.00 85.06 94 ASN A C 1
ATOM 710 O O . ASN A 1 94 ? -18.263 -23.777 24.703 1.00 85.06 94 ASN A O 1
ATOM 714 N N . ASP A 1 95 ? -17.661 -24.457 26.759 1.00 84.00 95 ASP A N 1
ATOM 715 C CA . ASP A 1 95 ? -16.222 -24.520 26.483 1.00 84.00 95 ASP A CA 1
ATOM 716 C C . ASP A 1 95 ? -15.896 -25.566 25.424 1.00 84.00 95 ASP A C 1
ATOM 718 O O . ASP A 1 95 ? -15.184 -25.278 24.461 1.00 84.00 95 ASP A O 1
ATOM 722 N N . LEU A 1 96 ? -16.501 -26.751 25.537 1.00 86.38 96 LEU A N 1
ATOM 723 C CA . LEU A 1 96 ? -16.408 -27.794 24.527 1.00 86.38 96 LEU A CA 1
ATOM 724 C C . LEU A 1 96 ? -16.851 -27.263 23.156 1.00 86.38 96 LEU A C 1
ATOM 726 O O . LEU A 1 96 ? -16.168 -27.475 22.159 1.00 86.38 96 LEU A O 1
ATOM 730 N N . SER A 1 97 ? -17.961 -26.524 23.085 1.00 83.38 97 SER A N 1
ATOM 731 C CA . SER A 1 97 ? -18.416 -25.909 21.834 1.00 83.38 97 SER A CA 1
ATOM 732 C C . SER A 1 97 ? -17.397 -24.911 21.262 1.00 83.38 97 SER A C 1
ATOM 734 O O . SER A 1 97 ? -17.257 -24.823 20.041 1.00 83.38 97 SER A O 1
ATOM 736 N N . GLN A 1 98 ? -16.694 -24.141 22.097 1.00 80.25 98 GLN A N 1
ATOM 737 C CA . GLN A 1 98 ? -15.649 -23.217 21.633 1.00 80.25 98 GLN A CA 1
ATOM 738 C C . GLN A 1 98 ? -14.408 -23.967 21.146 1.00 80.25 98 GLN A C 1
ATOM 740 O O . GLN A 1 98 ? -13.888 -23.659 20.072 1.00 80.25 98 GLN A O 1
ATOM 745 N N . TYR A 1 99 ? -13.992 -25.000 21.875 1.00 83.88 99 TYR A N 1
ATOM 746 C CA . TYR A 1 99 ? -12.894 -25.869 21.473 1.00 83.88 99 TYR A CA 1
ATOM 747 C C . TYR A 1 99 ? -13.163 -26.519 20.109 1.00 83.88 99 TYR A C 1
ATOM 749 O O . TYR A 1 99 ? -12.330 -26.462 19.206 1.00 83.88 99 TYR A O 1
ATOM 757 N N . MET A 1 100 ? -14.378 -27.036 19.900 1.00 82.62 100 MET A N 1
ATOM 758 C CA . MET A 1 100 ? -14.767 -27.669 18.637 1.00 82.62 100 MET A CA 1
ATOM 759 C C . MET A 1 100 ? -14.744 -26.707 17.443 1.00 82.62 100 MET A C 1
ATOM 761 O O . MET A 1 100 ? -14.430 -27.135 16.334 1.00 82.62 100 MET A O 1
ATOM 765 N N . LYS A 1 101 ? -15.017 -25.409 17.638 1.00 79.69 101 LYS A N 1
ATOM 766 C CA . LYS A 1 101 ? -14.859 -24.399 16.572 1.00 79.69 101 LYS A CA 1
ATOM 767 C C . LYS A 1 101 ? -13.394 -24.204 16.186 1.00 79.69 101 LYS A C 1
ATOM 769 O O . LYS A 1 101 ? -13.100 -24.040 15.005 1.00 79.69 101 LYS A O 1
ATOM 774 N N . GLN A 1 102 ? -12.488 -24.240 17.162 1.00 76.44 102 GLN A N 1
ATOM 775 C CA . GLN A 1 102 ? -11.052 -24.113 16.921 1.00 76.44 102 GLN A CA 1
ATOM 776 C C . GLN A 1 102 ? -10.493 -25.352 16.210 1.00 76.44 102 GLN A C 1
ATOM 778 O O . GLN A 1 102 ? -9.755 -25.219 15.237 1.00 76.44 102 GLN A O 1
ATOM 783 N N . VAL A 1 103 ? -10.901 -26.548 16.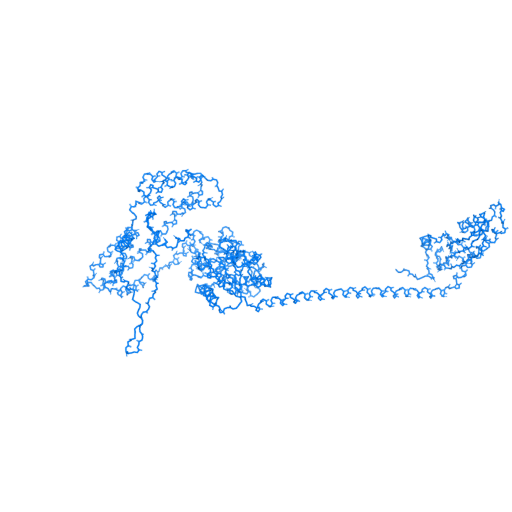639 1.00 74.94 103 VAL A N 1
ATOM 784 C CA . VAL A 1 103 ? -10.481 -27.816 16.022 1.00 74.94 103 VAL A CA 1
ATOM 785 C C . VAL A 1 103 ? -11.055 -27.993 14.610 1.00 74.94 103 VAL A C 1
ATOM 787 O O . VAL A 1 103 ? -10.370 -28.488 13.716 1.00 74.94 103 VAL A O 1
ATOM 790 N N . ALA A 1 104 ? -12.285 -27.532 14.360 1.00 64.06 104 ALA A N 1
ATOM 791 C CA . ALA A 1 104 ? -12.868 -27.535 13.017 1.00 64.06 104 ALA A CA 1
ATOM 792 C C . ALA A 1 104 ? -12.096 -26.630 12.038 1.00 64.06 104 ALA A C 1
ATOM 794 O O . ALA A 1 104 ? -12.021 -26.939 10.850 1.00 64.06 104 ALA A O 1
ATOM 795 N N . ALA A 1 105 ? -11.492 -25.543 12.528 1.00 58.25 105 ALA A N 1
ATOM 796 C CA . ALA A 1 105 ? -10.657 -24.659 11.720 1.00 58.25 105 ALA A CA 1
ATOM 797 C C . ALA A 1 105 ? -9.262 -25.243 11.418 1.00 58.25 105 ALA A C 1
ATOM 799 O O . ALA A 1 105 ? -8.642 -24.835 10.439 1.00 58.25 105 ALA A O 1
ATOM 800 N N . SER A 1 106 ? -8.769 -26.196 12.221 1.00 57.78 106 SER A N 1
ATOM 801 C CA . SER A 1 106 ? -7.430 -26.789 12.072 1.00 57.78 106 SER A CA 1
ATOM 802 C C . SER A 1 106 ? -7.388 -28.089 11.257 1.00 57.78 106 SER A C 1
ATOM 804 O O . SER A 1 106 ? -6.305 -28.620 11.027 1.00 57.78 106 SER A O 1
ATOM 806 N N . GLY A 1 107 ? -8.538 -28.609 10.809 1.00 55.25 107 GLY A N 1
ATOM 807 C CA . GLY A 1 107 ? -8.615 -29.790 9.937 1.00 55.25 107 GLY A CA 1
ATOM 808 C C . GLY A 1 107 ? -8.316 -31.133 10.619 1.00 55.25 107 GLY A C 1
ATOM 809 O O . GLY A 1 107 ? -8.057 -32.117 9.926 1.00 55.25 107 GLY A O 1
ATOM 810 N N . SER A 1 108 ? -8.343 -31.203 11.954 1.00 57.56 108 SER A N 1
ATOM 811 C CA . SER A 1 108 ? -8.051 -32.444 12.686 1.00 57.56 108 SER A CA 1
ATOM 812 C C . SER A 1 108 ? -9.175 -33.484 12.523 1.00 57.56 108 SER A C 1
ATOM 814 O O . SER A 1 108 ? -10.355 -33.125 12.595 1.00 57.56 108 SER A O 1
ATOM 816 N N . PRO A 1 109 ? -8.852 -34.782 12.353 1.00 57.66 109 PRO A N 1
ATOM 817 C CA . PRO A 1 109 ? -9.846 -35.840 12.217 1.00 57.66 109 PRO A CA 1
ATOM 818 C C . PRO A 1 109 ? -10.501 -36.128 13.572 1.00 57.66 109 PRO A C 1
ATOM 820 O O . PRO A 1 109 ? -10.006 -36.924 14.365 1.00 57.66 109 PRO A O 1
ATOM 823 N N . VAL A 1 110 ? -11.626 -35.470 13.844 1.00 67.12 110 VAL A N 1
ATOM 824 C CA . VAL A 1 110 ? -12.418 -35.680 15.060 1.00 67.12 110 VAL A CA 1
ATOM 825 C C . VAL A 1 110 ? -13.782 -36.262 14.693 1.00 67.12 110 VAL A C 1
ATOM 827 O O . VAL A 1 110 ? -14.413 -35.827 13.729 1.00 67.12 110 VAL A O 1
ATOM 830 N N . ASN A 1 111 ? -14.263 -37.247 15.460 1.00 77.31 111 ASN A N 1
ATOM 831 C CA . ASN A 1 111 ? -15.579 -37.860 15.259 1.00 77.31 111 ASN A CA 1
ATOM 832 C C . ASN A 1 111 ? -16.711 -36.911 15.708 1.00 77.31 111 ASN A C 1
ATOM 834 O O . ASN A 1 111 ? -17.322 -37.068 16.768 1.00 77.31 111 ASN A O 1
ATOM 838 N N . LEU A 1 112 ? -16.974 -35.893 14.883 1.00 79.56 112 LEU A N 1
ATOM 839 C CA . LEU A 1 112 ? -17.930 -34.811 15.135 1.00 79.56 112 LEU A CA 1
ATOM 840 C C . LEU A 1 112 ? -19.340 -35.317 15.459 1.00 79.56 112 LEU A C 1
ATOM 842 O O . LEU A 1 112 ? -20.027 -34.735 16.298 1.00 79.56 112 LEU A O 1
ATOM 846 N N . ALA A 1 113 ? -19.770 -36.402 14.812 1.00 79.75 113 ALA A N 1
ATOM 847 C CA . ALA A 1 113 ? -21.108 -36.954 14.987 1.00 79.75 113 ALA A CA 1
ATOM 848 C C . ALA A 1 113 ? -21.317 -37.522 16.401 1.00 79.75 113 ALA A C 1
ATOM 850 O O . ALA A 1 113 ? -22.354 -37.276 17.023 1.00 79.75 113 ALA A O 1
ATOM 851 N N . GLU A 1 114 ? -20.331 -38.247 16.935 1.00 84.06 114 GLU A N 1
ATOM 852 C CA . GLU A 1 114 ? -20.420 -38.825 18.280 1.00 84.06 114 GLU A CA 1
ATOM 853 C C . GLU A 1 114 ? -20.338 -37.766 19.379 1.00 84.06 114 GLU A C 1
ATOM 855 O O . GLU A 1 114 ? -21.122 -37.817 20.333 1.00 84.06 114 GLU A O 1
ATOM 860 N N . ILE A 1 115 ? -19.460 -36.774 19.215 1.00 87.38 115 ILE A N 1
ATOM 861 C CA . ILE A 1 115 ? -19.322 -35.659 20.161 1.00 87.38 115 ILE A CA 1
ATOM 862 C C . ILE A 1 115 ? -20.597 -34.820 20.185 1.00 87.38 115 ILE A C 1
ATOM 864 O O . ILE A 1 115 ? -21.112 -34.525 21.262 1.00 87.38 115 ILE A O 1
ATOM 868 N N . ALA A 1 116 ? -21.158 -34.481 19.019 1.00 85.38 116 ALA A N 1
ATOM 869 C CA . ALA A 1 116 ? -22.398 -33.714 18.939 1.00 85.38 116 ALA A CA 1
ATOM 870 C C . ALA A 1 116 ? -23.562 -34.454 19.616 1.00 85.38 116 ALA A C 1
ATOM 872 O O . ALA A 1 116 ? -24.307 -33.859 20.394 1.00 85.38 116 ALA A O 1
ATOM 873 N N . LYS A 1 117 ? -23.690 -35.768 19.383 1.00 88.62 117 LYS A N 1
ATOM 874 C CA . LYS A 1 117 ? -24.720 -36.595 20.024 1.00 88.62 117 LYS A CA 1
ATOM 875 C C . LYS A 1 117 ? -24.566 -36.615 21.546 1.00 88.62 117 LYS A C 1
ATOM 877 O O . LYS A 1 117 ? -25.556 -36.442 22.258 1.00 88.62 117 LYS A O 1
ATOM 882 N N . ALA A 1 118 ? -23.343 -36.805 22.043 1.00 90.25 118 ALA A N 1
ATOM 883 C CA . ALA A 1 118 ? -23.064 -36.781 23.474 1.00 90.25 118 ALA A CA 1
ATOM 884 C C . ALA A 1 118 ? -23.357 -35.395 24.077 1.00 90.25 118 ALA A C 1
ATOM 886 O O . ALA A 1 118 ? -24.103 -35.315 25.050 1.00 90.25 118 ALA A O 1
ATOM 887 N N . ALA A 1 119 ? -22.897 -34.308 23.452 1.00 90.75 119 ALA A N 1
ATOM 888 C CA . ALA A 1 119 ? -23.121 -32.936 23.910 1.00 90.75 119 ALA A CA 1
ATOM 889 C C . ALA A 1 119 ? -24.609 -32.562 23.981 1.00 90.75 119 ALA A C 1
ATOM 891 O O . ALA A 1 119 ? -25.044 -31.982 24.974 1.00 90.75 119 ALA A O 1
ATOM 892 N N . VAL A 1 120 ? -25.409 -32.941 22.978 1.00 90.56 120 VAL A N 1
ATOM 893 C CA . VAL A 1 120 ? -26.864 -32.709 22.982 1.00 90.56 120 VAL A CA 1
ATOM 894 C C . VAL A 1 120 ? -27.544 -33.476 24.117 1.00 90.56 120 VAL A C 1
ATOM 896 O O . VAL A 1 120 ? -28.373 -32.902 24.819 1.00 90.56 120 VAL A O 1
ATOM 899 N N . SER A 1 121 ? -27.173 -34.742 24.345 1.00 90.62 121 SER A N 1
ATOM 900 C CA . SER A 1 121 ? -27.742 -35.532 25.446 1.00 90.62 121 SER A CA 1
ATOM 901 C C . SER A 1 121 ? -27.383 -34.966 26.824 1.00 90.62 121 SER A C 1
ATOM 903 O O . SER A 1 121 ? -28.252 -34.850 27.686 1.00 90.62 121 SER A O 1
ATOM 905 N N . THR A 1 122 ? -26.136 -34.523 27.011 1.00 91.50 122 THR A N 1
ATOM 906 C CA . THR A 1 122 ? -25.687 -33.876 28.249 1.00 91.50 122 THR A CA 1
ATOM 907 C C . THR A 1 122 ? -26.411 -32.551 28.464 1.00 91.50 122 THR A C 1
ATOM 909 O O . THR A 1 122 ? -26.858 -32.270 29.572 1.00 91.50 122 THR A O 1
ATOM 912 N N . LYS A 1 123 ? -26.591 -31.750 27.405 1.00 91.19 123 LYS A N 1
ATOM 913 C CA . LYS A 1 123 ? -27.340 -30.491 27.472 1.00 91.19 123 LYS A CA 1
ATOM 914 C C . LYS A 1 123 ? -28.796 -30.720 27.881 1.00 91.19 123 LYS A C 1
ATOM 916 O O . LYS A 1 123 ? -29.284 -30.014 28.756 1.00 91.19 123 LYS A O 1
ATOM 921 N N . ALA A 1 124 ? -29.462 -31.719 27.302 1.00 89.81 124 ALA A N 1
ATOM 922 C CA . ALA A 1 124 ? -30.830 -32.072 27.675 1.00 89.81 124 ALA A CA 1
ATOM 923 C C . ALA A 1 124 ? -30.929 -32.471 29.159 1.00 89.81 124 ALA A C 1
ATOM 925 O O . ALA A 1 124 ? -31.836 -32.013 29.849 1.00 89.81 124 ALA A O 1
ATOM 926 N N . ALA A 1 125 ? -29.957 -33.235 29.674 1.00 90.56 125 ALA A N 1
ATOM 927 C CA . ALA A 1 125 ? -29.891 -33.598 31.092 1.00 90.56 125 ALA A CA 1
ATOM 928 C C . ALA A 1 125 ? -29.660 -32.383 32.015 1.00 90.56 125 ALA A C 1
ATOM 930 O O . ALA A 1 125 ? -30.237 -32.309 33.101 1.00 90.56 125 ALA A O 1
ATOM 931 N N . VAL A 1 126 ? -28.856 -31.403 31.582 1.00 87.81 126 VAL A N 1
ATOM 932 C CA . VAL A 1 126 ? -28.681 -30.120 32.290 1.00 87.81 126 VAL A CA 1
ATOM 933 C C . VAL A 1 126 ? -29.983 -29.310 32.299 1.00 87.81 126 VAL A C 1
ATOM 935 O O . VAL A 1 126 ? -30.354 -28.725 33.320 1.00 87.81 126 VAL A O 1
ATOM 938 N N . GLU A 1 127 ? -30.698 -29.273 31.175 1.00 87.06 127 GLU A N 1
ATOM 939 C CA . GLU A 1 127 ? -31.974 -28.565 31.047 1.00 87.06 127 GLU A CA 1
ATOM 940 C C . GLU A 1 127 ? -33.078 -29.205 31.897 1.00 87.06 127 GLU A C 1
ATOM 942 O O . GLU A 1 127 ? -33.829 -28.478 32.544 1.00 87.06 127 GLU A O 1
ATOM 947 N N . SER A 1 128 ? -33.113 -30.538 31.982 1.00 87.75 128 SER A N 1
ATOM 948 C CA . SER A 1 128 ? -34.049 -31.298 32.817 1.00 87.75 128 SER A CA 1
ATOM 949 C C . SER A 1 128 ? -33.616 -31.444 34.284 1.00 87.75 128 SER A C 1
ATOM 951 O O . SER A 1 128 ? -34.225 -32.217 35.019 1.00 87.75 128 SER A O 1
ATOM 953 N N . GLN A 1 129 ? -32.548 -30.756 34.707 1.00 87.69 129 GLN A N 1
ATOM 954 C CA . GLN A 1 129 ? -31.969 -30.817 36.057 1.00 87.69 129 GLN A CA 1
ATOM 955 C C . GLN A 1 129 ? -31.580 -32.227 36.546 1.00 87.69 129 GLN A C 1
ATOM 957 O O . GLN A 1 129 ? -31.495 -32.483 37.748 1.00 87.69 129 GLN A O 1
ATOM 962 N N . ASN A 1 130 ? -31.294 -33.156 35.630 1.00 91.25 130 ASN A N 1
ATOM 963 C CA . ASN A 1 130 ? -30.863 -34.507 35.975 1.00 91.25 130 ASN A CA 1
ATOM 964 C C . ASN A 1 130 ? -29.339 -34.552 36.157 1.00 91.25 130 ASN A C 1
ATOM 966 O O . ASN A 1 130 ? -28.591 -34.867 35.229 1.00 91.25 130 ASN A O 1
ATOM 970 N N . LEU A 1 131 ? -28.870 -34.248 37.373 1.00 88.75 131 LEU A N 1
ATOM 971 C CA . LEU A 1 131 ? -27.438 -34.175 37.690 1.00 88.75 131 LEU A CA 1
ATOM 972 C C . LEU A 1 131 ? -26.684 -35.472 37.362 1.00 88.75 131 LEU A C 1
ATOM 974 O O . LEU A 1 131 ? -25.578 -35.421 36.830 1.00 88.75 131 LEU A O 1
ATOM 978 N N . LYS A 1 132 ? -27.281 -36.639 37.632 1.00 93.31 132 LYS A N 1
ATOM 979 C CA . LYS A 1 132 ? -26.620 -37.932 37.405 1.00 93.31 132 LYS A CA 1
ATOM 980 C C . LYS A 1 132 ? -26.391 -38.193 35.915 1.00 93.31 132 LYS A C 1
ATOM 982 O O . LYS A 1 132 ? -25.313 -38.643 35.528 1.00 93.31 132 LYS A O 1
ATOM 987 N N . GLU A 1 133 ? -27.381 -37.901 35.074 1.00 91.31 133 GLU A N 1
ATOM 988 C CA . GLU A 1 133 ? -27.235 -38.017 33.618 1.00 91.31 133 GLU A CA 1
ATOM 989 C C . GLU A 1 133 ? -26.284 -36.962 33.052 1.00 91.31 133 GLU A C 1
ATOM 991 O O . GLU A 1 133 ? -25.446 -37.297 32.216 1.00 91.31 133 GLU A O 1
ATOM 996 N N . ALA A 1 134 ? -26.334 -35.729 33.561 1.00 91.00 134 ALA A N 1
ATOM 997 C CA . ALA A 1 134 ? -25.430 -34.658 33.156 1.00 91.00 134 ALA A CA 1
ATOM 998 C C . ALA A 1 134 ? -23.959 -35.000 33.475 1.00 91.00 134 ALA A C 1
ATOM 1000 O O . ALA A 1 134 ? -23.099 -34.889 32.604 1.00 91.00 134 ALA A O 1
ATOM 1001 N N . GLN A 1 135 ? -23.666 -35.517 34.674 1.00 93.12 135 GLN A N 1
ATOM 1002 C CA . GLN A 1 135 ? -22.319 -35.963 35.063 1.00 93.12 135 GLN A CA 1
ATOM 1003 C C . GLN A 1 135 ? -21.826 -37.151 34.229 1.00 93.12 135 GLN A C 1
ATOM 1005 O O . GLN A 1 135 ? -20.642 -37.254 33.903 1.00 93.12 135 GLN A O 1
ATOM 1010 N N . ASN A 1 136 ? -22.715 -38.085 33.884 1.00 92.31 136 ASN A N 1
ATOM 1011 C CA . ASN A 1 136 ? -22.365 -39.200 33.002 1.00 92.31 136 ASN A CA 1
ATOM 1012 C C . ASN A 1 136 ? -22.072 -38.712 31.578 1.00 92.31 136 ASN A C 1
ATOM 1014 O O . ASN A 1 136 ? -21.121 -39.180 30.952 1.00 92.31 136 ASN A O 1
ATOM 1018 N N . GLY A 1 137 ? -22.856 -37.752 31.089 1.00 92.12 137 GLY A N 1
ATOM 1019 C CA . GLY A 1 137 ? -22.645 -37.096 29.806 1.00 92.12 137 GLY A CA 1
ATOM 1020 C C . GLY A 1 137 ? -21.326 -36.323 29.744 1.00 92.12 137 GLY A C 1
ATOM 1021 O O . GLY A 1 137 ? -20.580 -36.480 28.779 1.00 92.12 137 GLY A O 1
ATOM 1022 N N . GLN A 1 138 ? -20.990 -35.565 30.793 1.00 93.31 138 GLN A N 1
ATOM 1023 C CA . GLN A 1 138 ? -19.700 -34.879 30.926 1.00 93.31 138 GLN A CA 1
ATOM 1024 C C . GLN A 1 138 ? -18.533 -35.873 30.879 1.00 93.31 138 GLN A C 1
ATOM 1026 O O . GLN A 1 138 ? -17.661 -35.741 30.026 1.00 93.31 138 GLN A O 1
ATOM 1031 N N . ARG A 1 139 ? -18.550 -36.921 31.716 1.00 93.38 139 ARG A N 1
ATOM 1032 C CA . ARG A 1 139 ? -17.480 -37.938 31.741 1.00 93.38 139 ARG A CA 1
ATOM 1033 C C . ARG A 1 139 ? -17.301 -38.637 30.397 1.00 93.38 139 ARG A C 1
ATOM 1035 O O . ARG A 1 139 ? -16.180 -38.941 29.996 1.00 93.38 139 ARG A O 1
ATOM 1042 N N . ARG A 1 140 ? -18.402 -38.893 29.683 1.00 92.12 140 ARG A N 1
ATOM 1043 C CA . ARG A 1 140 ? -18.357 -39.469 28.334 1.00 92.12 140 ARG A CA 1
ATOM 1044 C C . ARG A 1 140 ? -17.690 -38.522 27.340 1.00 92.12 140 ARG A C 1
ATOM 1046 O O . ARG A 1 140 ? -16.914 -38.989 26.515 1.00 92.12 140 ARG A O 1
ATOM 1053 N N . LEU A 1 141 ? -17.996 -37.228 27.413 1.00 91.38 141 LEU A N 1
ATOM 1054 C CA . LEU A 1 141 ? -17.373 -36.211 26.569 1.00 91.38 141 LEU A CA 1
ATOM 1055 C C . LEU A 1 141 ? -15.882 -36.081 26.879 1.00 91.38 141 LEU A C 1
ATOM 1057 O O . LEU A 1 141 ? -15.081 -36.157 25.962 1.00 91.38 141 LEU A O 1
ATOM 1061 N N . GLU A 1 142 ? -15.494 -35.991 28.149 1.00 89.56 142 GLU A N 1
ATOM 1062 C CA . GLU A 1 142 ? -14.084 -35.944 28.564 1.00 89.56 142 GLU A CA 1
ATOM 1063 C C . GLU A 1 142 ? -13.296 -37.168 28.077 1.00 89.56 142 GLU A C 1
ATOM 1065 O O . GLU A 1 142 ? -12.182 -37.035 27.572 1.00 89.56 142 GLU A O 1
ATOM 1070 N N . ALA A 1 143 ? -13.891 -38.363 28.148 1.00 89.31 143 ALA A N 1
ATOM 1071 C CA . ALA A 1 143 ? -13.260 -39.589 27.668 1.00 89.31 143 ALA A CA 1
ATOM 1072 C C . ALA A 1 143 ? -12.977 -39.577 26.153 1.00 89.31 143 ALA A C 1
ATOM 1074 O O . ALA A 1 143 ? -12.002 -40.192 25.724 1.00 89.31 143 ALA A O 1
ATOM 1075 N N . MET A 1 144 ? -13.783 -38.871 25.348 1.00 87.12 144 MET A N 1
ATOM 1076 C CA . MET A 1 144 ? -13.563 -38.745 23.897 1.00 87.12 144 MET A CA 1
ATOM 1077 C C . MET A 1 144 ? -12.320 -37.913 23.553 1.00 87.12 144 MET A C 1
ATOM 1079 O O . MET A 1 144 ? -11.778 -38.072 22.464 1.00 87.12 144 MET A O 1
ATOM 1083 N N . PHE A 1 145 ? -11.849 -37.069 24.475 1.00 86.31 145 PHE A N 1
ATOM 1084 C CA . PHE A 1 145 ? -10.676 -36.204 24.298 1.00 86.31 145 PHE A CA 1
ATOM 1085 C C . PHE A 1 145 ? -9.488 -36.620 25.175 1.00 86.31 145 PHE A C 1
ATOM 1087 O O . PHE A 1 145 ? -8.547 -35.853 25.353 1.00 86.31 145 PHE A O 1
ATOM 1094 N N . LYS A 1 146 ? -9.508 -37.835 25.737 1.00 81.19 146 LYS A N 1
ATOM 1095 C CA . LYS A 1 146 ? -8.475 -38.305 26.673 1.00 81.19 146 LYS A CA 1
ATOM 1096 C C . LYS A 1 146 ? -7.060 -38.286 26.074 1.00 81.19 146 LYS A C 1
ATOM 1098 O O . LYS A 1 146 ? -6.104 -38.004 26.787 1.00 81.19 146 LYS A O 1
ATOM 1103 N N . GLU A 1 147 ? -6.949 -38.566 24.778 1.00 78.62 147 GLU A N 1
ATOM 1104 C CA . GLU A 1 147 ? -5.682 -38.589 24.035 1.00 78.62 147 GLU A CA 1
ATOM 1105 C C . GLU A 1 147 ? -5.320 -37.219 23.425 1.00 78.62 147 GLU A C 1
ATOM 1107 O O . GLU A 1 147 ? -4.372 -37.128 22.649 1.00 78.62 147 GLU A O 1
ATOM 1112 N N . ASP A 1 148 ? -6.059 -36.151 23.759 1.00 79.88 148 ASP A N 1
ATOM 1113 C CA . ASP A 1 148 ? -5.804 -34.783 23.299 1.00 79.88 148 ASP A CA 1
ATOM 1114 C C . ASP A 1 148 ? -5.317 -33.891 24.461 1.00 79.88 148 ASP A C 1
ATOM 1116 O O . ASP A 1 148 ? -6.119 -33.327 25.216 1.00 79.88 148 ASP A O 1
ATOM 1120 N N . PRO A 1 149 ? -3.992 -33.708 24.623 1.00 77.00 149 PRO A N 1
ATOM 1121 C CA . PRO A 1 149 ? -3.439 -32.810 25.636 1.00 77.00 149 PRO A CA 1
ATOM 1122 C C . PRO A 1 149 ? -3.893 -31.354 25.460 1.00 77.00 149 PRO A C 1
ATOM 1124 O O . PRO A 1 149 ? -3.976 -30.605 26.437 1.00 77.00 149 PRO A O 1
ATOM 1127 N N . GLY A 1 150 ? -4.199 -30.945 24.223 1.00 78.94 150 GLY A N 1
ATOM 1128 C CA . GLY A 1 150 ? -4.684 -29.610 23.894 1.00 78.94 150 GLY A CA 1
ATOM 1129 C C . GLY A 1 150 ? -6.076 -29.343 24.460 1.00 78.94 150 GLY A C 1
ATOM 1130 O O . GLY A 1 150 ? -6.332 -28.229 24.917 1.00 78.94 150 GLY A O 1
ATOM 1131 N N . PHE A 1 151 ? -6.942 -30.358 24.516 1.00 83.62 151 PHE A N 1
ATOM 1132 C CA . PHE A 1 151 ? -8.258 -30.251 25.150 1.00 83.62 151 PHE A CA 1
ATOM 1133 C C . PHE A 1 151 ? -8.141 -29.929 26.645 1.00 83.62 151 PHE A C 1
ATOM 1135 O O . PHE A 1 151 ? -8.731 -28.959 27.116 1.00 83.62 151 PHE A O 1
ATOM 1142 N N . ALA A 1 152 ? -7.323 -30.673 27.396 1.00 79.62 152 ALA A N 1
ATOM 1143 C CA . ALA A 1 152 ? -7.167 -30.451 28.837 1.00 79.62 152 ALA A CA 1
ATOM 1144 C C . ALA A 1 152 ? -6.608 -29.052 29.168 1.00 79.62 152 ALA A C 1
ATOM 1146 O O . ALA A 1 152 ? -7.085 -28.391 30.093 1.00 79.62 152 ALA A O 1
ATOM 1147 N N . ILE A 1 153 ? -5.627 -28.577 28.390 1.00 74.94 153 ILE A N 1
ATOM 1148 C CA . ILE A 1 153 ? -5.060 -27.226 28.534 1.00 74.94 153 ILE A CA 1
ATOM 1149 C C . ILE A 1 153 ? -6.117 -26.160 28.221 1.00 74.94 153 ILE A C 1
ATOM 1151 O O . ILE A 1 153 ? -6.254 -25.190 28.970 1.00 74.94 153 ILE A O 1
ATOM 1155 N N . PHE A 1 154 ? -6.881 -26.345 27.141 1.00 79.94 154 PHE A N 1
ATOM 1156 C CA . PHE A 1 154 ? -7.927 -25.413 26.730 1.00 79.94 154 PHE A CA 1
ATOM 1157 C C . PHE A 1 154 ? -9.022 -25.280 27.793 1.00 79.94 154 PHE A C 1
ATOM 1159 O O . PHE A 1 154 ? -9.358 -24.164 28.190 1.00 79.94 154 PHE A O 1
ATOM 1166 N N . MET A 1 155 ? -9.534 -26.408 28.294 1.00 80.75 155 MET A N 1
ATOM 1167 C CA . MET A 1 155 ? -10.596 -26.425 29.303 1.00 80.75 155 MET A CA 1
ATOM 1168 C C . MET A 1 155 ? -10.141 -25.774 30.613 1.00 80.75 155 MET A C 1
ATOM 1170 O O . MET A 1 155 ? -10.889 -25.001 31.211 1.00 80.75 155 MET A O 1
ATOM 1174 N N . ARG A 1 156 ? -8.891 -26.018 31.037 1.00 75.88 156 ARG A N 1
ATOM 1175 C CA . ARG A 1 156 ? -8.327 -25.396 32.244 1.00 75.88 156 ARG A CA 1
ATOM 1176 C C . ARG A 1 156 ? -8.213 -23.878 32.111 1.00 75.88 156 ARG A C 1
ATOM 1178 O O . ARG A 1 156 ? -8.629 -23.169 33.018 1.00 75.88 156 ARG A O 1
ATOM 1185 N N . ARG A 1 157 ? -7.722 -23.379 30.971 1.00 76.06 157 ARG A N 1
ATOM 1186 C CA . ARG A 1 157 ? -7.610 -21.934 30.719 1.00 76.06 157 ARG A CA 1
ATOM 1187 C C . ARG A 1 157 ? -8.966 -21.229 30.824 1.00 76.06 157 ARG A C 1
ATOM 1189 O O . ARG A 1 157 ? -9.068 -20.221 31.510 1.00 76.06 157 ARG A O 1
ATOM 1196 N N . PHE A 1 158 ? -10.003 -21.764 30.179 1.00 71.25 158 PHE A N 1
ATOM 1197 C CA . PHE A 1 158 ? -11.344 -21.167 30.210 1.00 71.25 158 PHE A CA 1
ATOM 1198 C C . PHE A 1 158 ? -11.980 -21.203 31.609 1.00 71.25 158 PHE A C 1
ATOM 1200 O O . PHE A 1 158 ? -12.653 -20.249 32.009 1.00 71.25 158 PHE A O 1
ATOM 1207 N N . ALA A 1 159 ? -11.742 -22.270 32.379 1.00 69.19 159 ALA A N 1
ATOM 1208 C CA . ALA A 1 159 ? -12.165 -22.341 33.775 1.00 69.19 159 ALA A CA 1
ATOM 1209 C C . ALA A 1 159 ? -11.458 -21.281 34.643 1.00 69.19 159 ALA A C 1
ATOM 1211 O O . ALA A 1 159 ? -12.124 -20.577 35.407 1.00 69.19 159 ALA A O 1
ATOM 1212 N N . ASP A 1 160 ? -10.142 -21.116 34.474 1.00 68.81 160 ASP A N 1
ATOM 1213 C CA . ASP A 1 160 ? -9.349 -20.110 35.187 1.00 68.81 160 ASP A CA 1
ATOM 1214 C C . ASP A 1 160 ? -9.806 -18.678 34.833 1.00 68.81 160 ASP A C 1
ATOM 1216 O O . ASP A 1 160 ? -9.980 -17.845 35.724 1.00 68.81 160 ASP A O 1
ATOM 1220 N N . GLU A 1 161 ? -10.083 -18.392 33.555 1.00 65.12 161 GLU A N 1
ATOM 1221 C CA . GLU A 1 161 ? -10.605 -17.095 33.092 1.00 65.12 161 GLU A CA 1
ATOM 1222 C C . GLU A 1 161 ? -11.969 -16.760 33.720 1.00 65.12 161 GLU A C 1
ATOM 1224 O O . GLU A 1 161 ? -12.174 -15.648 34.217 1.00 65.12 161 GLU A O 1
ATOM 1229 N N . ARG A 1 162 ? -12.907 -17.717 33.764 1.00 71.19 162 ARG A N 1
ATOM 1230 C CA . ARG A 1 162 ? -14.211 -17.510 34.422 1.00 71.19 162 ARG A CA 1
ATOM 1231 C C . ARG A 1 162 ? -14.067 -17.247 35.914 1.00 71.19 162 ARG A C 1
ATOM 1233 O O . ARG A 1 162 ? -14.754 -16.366 36.438 1.00 71.19 162 ARG A O 1
ATOM 1240 N N . GLN A 1 163 ? -13.185 -17.983 36.586 1.00 69.88 163 GLN A N 1
ATOM 1241 C CA . GLN A 1 163 ? -12.946 -17.792 38.011 1.00 69.88 163 GLN A CA 1
ATOM 1242 C C . GLN A 1 163 ? -12.363 -16.402 38.289 1.00 69.88 163 GLN A C 1
ATOM 1244 O O . GLN A 1 163 ? -12.840 -15.714 39.188 1.00 69.88 163 GLN A O 1
ATOM 1249 N N . GLN A 1 164 ? -11.426 -15.930 37.463 1.00 63.41 164 GLN A N 1
ATOM 1250 C CA . GLN A 1 164 ? -10.873 -14.577 37.579 1.00 63.41 164 GLN A CA 1
ATOM 1251 C C . GLN A 1 164 ? -11.934 -13.488 37.374 1.00 63.41 164 GLN A C 1
ATOM 1253 O O . GLN A 1 164 ? -11.971 -12.509 38.122 1.00 63.41 164 GLN A O 1
ATOM 1258 N N . VAL A 1 165 ? -12.832 -13.652 36.395 1.00 58.44 165 VAL A N 1
ATOM 1259 C CA . VAL A 1 165 ? -13.948 -12.715 36.179 1.00 58.44 165 VAL A CA 1
ATOM 1260 C C . VAL A 1 165 ? -14.898 -12.710 37.380 1.00 58.44 165 VAL A C 1
ATOM 1262 O O . VAL A 1 165 ? -15.327 -11.640 37.817 1.00 58.44 165 VAL A O 1
ATOM 1265 N N . LEU A 1 166 ? -15.214 -13.878 37.944 1.00 68.56 166 LEU A N 1
ATOM 1266 C CA . LEU A 1 166 ? -16.047 -13.988 39.140 1.00 68.56 166 LEU A CA 1
ATOM 1267 C C . LEU A 1 166 ? -15.386 -13.318 40.356 1.00 68.56 166 LEU A C 1
ATOM 1269 O O . LEU A 1 166 ? -16.029 -12.509 41.025 1.00 68.56 166 LEU A O 1
ATOM 1273 N N . ASP A 1 167 ? -14.105 -13.591 40.603 1.00 69.31 167 ASP A N 1
ATOM 1274 C CA . ASP A 1 167 ? -13.334 -13.020 41.714 1.00 69.31 167 ASP A CA 1
ATOM 1275 C C . ASP A 1 167 ? -13.211 -11.497 41.609 1.00 69.31 167 ASP A C 1
ATOM 1277 O O . ASP A 1 167 ? -13.317 -10.780 42.612 1.00 69.31 167 ASP A O 1
ATOM 1281 N N . ARG A 1 168 ? -13.056 -10.986 40.383 1.00 65.75 168 ARG A N 1
ATOM 1282 C CA . ARG A 1 168 ? -13.082 -9.550 40.106 1.00 65.75 168 ARG A CA 1
ATOM 1283 C C . ARG A 1 168 ? -14.443 -8.947 40.441 1.00 65.75 168 ARG A C 1
ATOM 1285 O O . ARG A 1 168 ? -14.498 -7.956 41.162 1.00 65.75 168 ARG A O 1
ATOM 1292 N N . ARG A 1 169 ? -15.539 -9.556 39.978 1.00 62.56 169 ARG A N 1
ATOM 1293 C CA . ARG A 1 169 ? -16.902 -9.071 40.262 1.00 62.56 169 ARG A CA 1
ATOM 1294 C C . ARG A 1 169 ? -17.227 -9.110 41.755 1.00 62.56 169 ARG A C 1
ATOM 1296 O O . ARG A 1 169 ? -17.886 -8.202 42.251 1.00 62.56 169 ARG A O 1
ATOM 1303 N N . ILE A 1 170 ? -16.755 -10.129 42.478 1.00 69.06 170 ILE A N 1
ATOM 1304 C CA . ILE A 1 170 ? -16.876 -10.198 43.941 1.00 69.06 170 ILE A CA 1
ATOM 1305 C C . ILE A 1 170 ? -16.103 -9.048 44.587 1.00 69.06 170 ILE A C 1
ATOM 1307 O O . ILE A 1 170 ? -16.647 -8.384 45.460 1.00 69.06 170 ILE A O 1
ATOM 1311 N N . SER A 1 171 ? -14.872 -8.781 44.146 1.00 67.81 171 SER A N 1
ATOM 1312 C CA . SER A 1 171 ? -14.053 -7.677 44.667 1.00 67.81 171 SER A CA 1
ATOM 1313 C C . SER A 1 171 ? -14.686 -6.303 44.415 1.00 67.81 171 SER A C 1
ATOM 1315 O O . SER A 1 171 ? -14.717 -5.470 45.315 1.00 67.81 171 SER A O 1
ATOM 1317 N N . GLU A 1 172 ? -15.244 -6.075 43.223 1.00 65.31 172 GLU A N 1
ATOM 1318 C CA . GLU A 1 172 ? -15.952 -4.833 42.877 1.00 65.31 172 GLU A CA 1
ATOM 1319 C C . GLU A 1 172 ? -17.211 -4.641 43.744 1.00 65.31 172 GLU A C 1
ATOM 1321 O O . GLU A 1 172 ? -17.424 -3.566 44.306 1.00 65.31 172 GLU A O 1
ATOM 1326 N N . ALA A 1 173 ? -18.016 -5.694 43.918 1.00 69.44 173 ALA A N 1
ATOM 1327 C CA . ALA A 1 173 ? -19.208 -5.650 44.764 1.00 69.44 173 ALA A CA 1
ATOM 1328 C C . ALA A 1 173 ? -18.870 -5.536 46.265 1.00 69.44 173 ALA A C 1
ATOM 1330 O O . ALA A 1 173 ? -19.612 -4.904 47.019 1.00 69.44 173 ALA A O 1
ATOM 1331 N N . ALA A 1 174 ? -17.751 -6.119 46.703 1.00 75.00 174 ALA A N 1
ATOM 1332 C CA . ALA A 1 174 ? -17.250 -6.010 48.069 1.00 75.00 174 ALA A CA 1
ATOM 1333 C C . ALA A 1 174 ? -16.785 -4.584 48.386 1.00 75.00 174 ALA A C 1
ATOM 1335 O O . ALA A 1 174 ? -17.177 -4.033 49.409 1.00 75.00 174 ALA A O 1
ATOM 1336 N N . LEU A 1 175 ? -16.048 -3.950 47.470 1.00 78.81 175 LEU A N 1
ATOM 1337 C CA . LEU A 1 175 ? -15.633 -2.554 47.612 1.00 78.81 175 LEU A CA 1
ATOM 1338 C C . LEU A 1 175 ? -16.838 -1.616 47.760 1.00 78.81 175 LEU A C 1
ATOM 1340 O O . LEU A 1 175 ? -16.823 -0.689 48.567 1.00 78.81 175 LEU A O 1
ATOM 1344 N N . GLU A 1 176 ? -17.896 -1.857 46.988 1.00 79.69 176 GLU A N 1
ATOM 1345 C CA . GLU A 1 176 ? -19.129 -1.080 47.099 1.00 79.69 176 GLU A CA 1
ATOM 1346 C C . GLU A 1 176 ? -19.847 -1.323 48.437 1.00 79.69 176 GLU A C 1
ATOM 1348 O O . GLU A 1 176 ? -20.352 -0.383 49.051 1.00 79.69 176 GLU A O 1
ATOM 1353 N N . ALA A 1 177 ? -19.822 -2.557 48.948 1.00 82.50 177 ALA A N 1
ATOM 1354 C CA . ALA A 1 177 ? -20.346 -2.867 50.276 1.00 82.50 177 ALA A CA 1
ATOM 1355 C C . ALA A 1 177 ? -19.549 -2.168 51.391 1.00 82.50 177 ALA A C 1
ATOM 1357 O O . ALA A 1 177 ? -20.156 -1.631 52.317 1.00 82.50 177 ALA A O 1
ATOM 1358 N N . ASP A 1 178 ? -18.221 -2.096 51.280 1.00 84.38 178 ASP A N 1
ATOM 1359 C CA . ASP A 1 178 ? -17.362 -1.391 52.240 1.00 84.38 178 ASP A CA 1
ATOM 1360 C C . ASP A 1 178 ? -17.644 0.118 52.274 1.00 84.38 178 ASP A C 1
ATOM 1362 O O . ASP A 1 178 ? -17.725 0.714 53.353 1.00 84.38 178 ASP A O 1
ATOM 1366 N N . LYS A 1 179 ? -17.864 0.745 51.111 1.00 86.12 179 LYS A N 1
ATOM 1367 C CA . LYS A 1 179 ? -18.311 2.148 51.032 1.00 86.12 179 LYS A CA 1
ATOM 1368 C C . LYS A 1 179 ? -19.656 2.348 51.723 1.00 86.12 179 LYS A C 1
ATOM 1370 O O . LYS A 1 179 ? -19.823 3.281 52.507 1.00 86.12 179 LYS A O 1
ATOM 1375 N N . ASN A 1 180 ? -20.610 1.458 51.461 1.00 90.31 180 ASN A N 1
ATOM 1376 C CA . ASN A 1 180 ? -21.947 1.537 52.042 1.00 90.31 180 ASN A CA 1
ATOM 1377 C C . ASN A 1 180 ? -21.908 1.367 53.569 1.00 90.31 180 ASN A C 1
ATOM 1379 O O . ASN A 1 180 ? -22.535 2.145 54.289 1.00 90.31 180 ASN A O 1
ATOM 1383 N N . ILE A 1 181 ? -21.101 0.431 54.080 1.00 89.56 181 ILE A N 1
ATOM 1384 C CA . ILE A 1 181 ? -20.842 0.273 55.520 1.00 89.56 181 ILE A CA 1
ATOM 1385 C C . ILE A 1 181 ? -20.213 1.541 56.103 1.00 89.56 181 ILE A C 1
ATOM 1387 O O . ILE A 1 181 ? -20.615 1.987 57.178 1.00 89.56 181 ILE A O 1
ATOM 1391 N N . ALA A 1 182 ? -19.257 2.152 55.408 1.00 86.31 182 ALA A N 1
ATOM 1392 C CA . ALA A 1 182 ? -18.627 3.369 55.895 1.00 86.31 182 ALA A CA 1
ATOM 1393 C C . ALA A 1 182 ? -19.584 4.563 55.949 1.00 86.31 182 ALA A C 1
ATOM 1395 O O . ALA A 1 182 ? -19.541 5.325 56.916 1.00 86.31 182 ALA A O 1
ATOM 1396 N N . PHE A 1 183 ? -20.476 4.711 54.966 1.00 93.62 183 PHE A N 1
ATOM 1397 C CA . PHE A 1 183 ? -21.555 5.691 55.057 1.00 93.62 183 PHE A CA 1
ATOM 1398 C C . PHE A 1 183 ? -22.454 5.418 56.261 1.00 93.62 183 PHE A C 1
ATOM 1400 O O . PHE A 1 183 ? -22.755 6.347 57.004 1.00 93.62 183 PHE A O 1
ATOM 1407 N N . ILE A 1 184 ? -22.859 4.163 56.483 1.00 93.44 184 ILE A N 1
ATOM 1408 C CA . ILE A 1 184 ? -23.698 3.797 57.631 1.00 93.44 184 ILE A CA 1
ATOM 1409 C C . ILE A 1 184 ? -23.009 4.221 58.932 1.00 93.44 184 ILE A C 1
ATOM 1411 O O . ILE A 1 184 ? -23.622 4.887 59.760 1.00 93.44 184 ILE A O 1
ATOM 1415 N N . GLN A 1 185 ? -21.722 3.905 59.089 1.00 88.81 185 GLN A N 1
ATOM 1416 C CA . GLN A 1 185 ? -20.941 4.295 60.264 1.00 88.81 185 GLN A CA 1
ATOM 1417 C C . GLN A 1 185 ? -20.855 5.817 60.426 1.00 88.81 185 GLN A C 1
ATOM 1419 O O . GLN A 1 185 ? -21.049 6.325 61.529 1.00 88.81 185 GLN A O 1
ATOM 1424 N N . PHE A 1 186 ? -20.598 6.545 59.337 1.00 87.19 186 PHE A N 1
ATOM 1425 C CA . PHE A 1 186 ? -20.525 8.005 59.334 1.00 87.19 186 PHE A CA 1
ATOM 1426 C C . PHE A 1 186 ? -21.864 8.645 59.722 1.00 87.19 186 PHE A C 1
ATOM 1428 O O . PHE A 1 186 ? -21.923 9.473 60.631 1.00 87.19 186 PHE A O 1
ATOM 1435 N N . TYR A 1 187 ? -22.951 8.224 59.074 1.00 90.25 187 TYR A N 1
ATOM 1436 C CA . TYR A 1 187 ? -24.284 8.771 59.288 1.00 90.25 187 TYR A CA 1
ATOM 1437 C C . TYR A 1 187 ? -24.790 8.480 60.700 1.00 90.25 187 TYR A C 1
ATOM 1439 O O . TYR A 1 187 ? -25.268 9.391 61.372 1.00 90.25 187 TYR A O 1
ATOM 1447 N N . VAL A 1 188 ? -24.658 7.236 61.173 1.00 91.19 188 VAL A N 1
ATOM 1448 C CA . VAL A 1 188 ? -25.115 6.831 62.511 1.00 91.19 188 VAL A CA 1
ATOM 1449 C C . VAL A 1 188 ? -24.328 7.552 63.607 1.00 91.19 188 VAL A C 1
ATOM 1451 O O . VAL A 1 188 ? -24.926 7.984 64.591 1.00 91.19 188 VAL A O 1
ATOM 1454 N N . ALA A 1 189 ? -23.016 7.743 63.429 1.00 87.00 189 ALA A N 1
ATOM 1455 C CA . ALA A 1 189 ? -22.193 8.481 64.385 1.00 87.00 189 ALA A CA 1
ATOM 1456 C C . ALA A 1 189 ? -22.594 9.963 64.490 1.00 87.00 189 ALA A C 1
ATOM 1458 O O . ALA A 1 189 ? -22.602 10.516 65.588 1.00 87.00 189 ALA A O 1
ATOM 1459 N N . ALA A 1 190 ? -22.952 10.597 63.370 1.00 86.00 190 ALA A N 1
ATOM 1460 C CA . ALA A 1 190 ? -23.370 11.999 63.339 1.00 86.00 190 ALA A CA 1
ATOM 1461 C C . ALA A 1 190 ? -24.854 12.210 63.703 1.00 86.00 190 ALA A C 1
ATOM 1463 O O . ALA A 1 190 ? -25.225 13.289 64.158 1.00 86.00 190 ALA A O 1
ATOM 1464 N N . ASN A 1 191 ? -25.704 11.191 63.530 1.00 89.19 191 ASN A N 1
ATOM 1465 C CA . ASN A 1 191 ? -27.163 11.317 63.591 1.00 89.19 191 ASN A CA 1
ATOM 1466 C C . ASN A 1 191 ? -27.823 10.207 64.426 1.00 89.19 191 ASN A C 1
ATOM 1468 O O . ASN A 1 191 ? -28.815 9.612 64.009 1.00 89.19 191 ASN A O 1
ATOM 1472 N N . ILE A 1 192 ? -27.309 9.917 65.624 1.00 88.56 192 ILE A N 1
ATOM 1473 C CA . ILE A 1 192 ? -27.762 8.764 66.427 1.00 88.56 192 ILE A CA 1
ATOM 1474 C C . ILE A 1 192 ? -29.268 8.776 66.759 1.00 88.56 192 ILE A C 1
ATOM 1476 O O . ILE A 1 192 ? -29.881 7.717 66.855 1.00 88.56 192 ILE A O 1
ATOM 1480 N N . LEU A 1 193 ? -29.881 9.961 66.868 1.00 90.50 193 LEU A N 1
ATOM 1481 C CA . LEU A 1 193 ? -31.318 10.138 67.127 1.00 90.50 193 LEU A CA 1
ATOM 1482 C C . LEU A 1 193 ? -32.175 10.203 65.845 1.00 90.50 193 LEU A C 1
ATOM 1484 O O . LEU A 1 193 ? -33.378 10.446 65.927 1.00 90.50 193 LEU A O 1
ATOM 1488 N N . SER A 1 194 ? -31.583 10.008 64.660 1.00 90.62 194 SER A N 1
ATOM 1489 C CA . SER A 1 194 ? -32.320 9.965 63.393 1.00 90.62 194 SER A CA 1
ATOM 1490 C C . SER A 1 194 ? -33.250 8.757 63.331 1.00 90.62 194 SER A C 1
ATOM 1492 O O . SER A 1 194 ? -32.889 7.638 63.700 1.00 90.62 194 SER A O 1
ATOM 1494 N N . GLN A 1 195 ? -34.433 8.963 62.753 1.00 89.31 195 GLN A N 1
ATOM 1495 C CA . GLN A 1 195 ? -35.391 7.897 62.455 1.00 89.31 195 GLN A CA 1
ATOM 1496 C C . GLN A 1 195 ? -34.836 6.827 61.488 1.00 89.31 195 GLN A C 1
ATOM 1498 O O . GLN A 1 195 ? -35.405 5.745 61.391 1.00 89.31 195 GLN A O 1
ATOM 1503 N N . HIS A 1 196 ? -33.736 7.107 60.773 1.00 91.06 196 HIS A N 1
ATOM 1504 C CA . HIS A 1 196 ? -33.125 6.196 59.792 1.00 91.06 196 HIS A CA 1
ATOM 1505 C C . HIS A 1 196 ? -32.030 5.287 60.378 1.00 91.06 196 HIS A C 1
ATOM 1507 O O . HIS A 1 196 ? -31.581 4.353 59.713 1.00 91.06 196 HIS A O 1
ATOM 1513 N N . THR A 1 197 ? -31.607 5.523 61.623 1.00 90.31 197 THR A N 1
ATOM 1514 C CA . THR A 1 197 ? -30.471 4.836 62.258 1.00 90.31 197 THR A CA 1
ATOM 1515 C C . THR A 1 197 ? -30.678 3.324 62.399 1.00 90.31 197 THR A C 1
ATOM 1517 O O . THR A 1 197 ? -29.756 2.548 62.138 1.00 90.31 197 THR A O 1
ATOM 1520 N N . ALA A 1 198 ? -31.885 2.879 62.760 1.00 90.19 198 ALA A N 1
ATOM 1521 C CA . ALA A 1 198 ? -32.191 1.454 62.921 1.00 90.19 198 ALA A CA 1
ATOM 1522 C C . ALA A 1 198 ? -32.138 0.687 61.585 1.00 90.19 198 ALA A C 1
ATOM 1524 O O . ALA A 1 198 ? -31.541 -0.390 61.510 1.00 90.19 198 ALA A O 1
ATOM 1525 N N . ASP A 1 199 ? -32.695 1.266 60.518 1.00 92.81 199 ASP A N 1
ATOM 1526 C CA . ASP A 1 199 ? -32.679 0.673 59.176 1.00 92.81 199 ASP A CA 1
ATOM 1527 C C . ASP A 1 199 ? -31.255 0.611 58.605 1.00 92.81 199 ASP A C 1
ATOM 1529 O O . ASP A 1 199 ? -30.836 -0.424 58.084 1.00 92.81 199 ASP A O 1
ATOM 1533 N N . LEU A 1 200 ? -30.475 1.689 58.757 1.00 94.50 200 LEU A N 1
ATOM 1534 C CA . LEU A 1 200 ? -29.082 1.741 58.303 1.00 94.50 200 LEU A CA 1
ATOM 1535 C C . LEU A 1 200 ? -28.197 0.725 59.034 1.00 94.50 200 LEU A C 1
ATOM 1537 O O . LEU A 1 200 ? -27.381 0.056 58.402 1.00 94.50 200 LEU A O 1
ATOM 1541 N N . THR A 1 201 ? -28.399 0.539 60.341 1.00 92.31 201 THR A N 1
ATOM 1542 C CA . THR A 1 201 ? -27.664 -0.469 61.124 1.00 92.31 201 THR A CA 1
ATOM 1543 C C . THR A 1 201 ? -27.962 -1.885 60.623 1.00 92.31 201 THR A C 1
ATOM 1545 O O . THR A 1 201 ? -27.044 -2.680 60.424 1.00 92.31 201 THR A O 1
ATOM 1548 N N . LYS A 1 202 ? -29.232 -2.178 60.312 1.00 94.69 202 LYS A N 1
ATOM 1549 C CA . LYS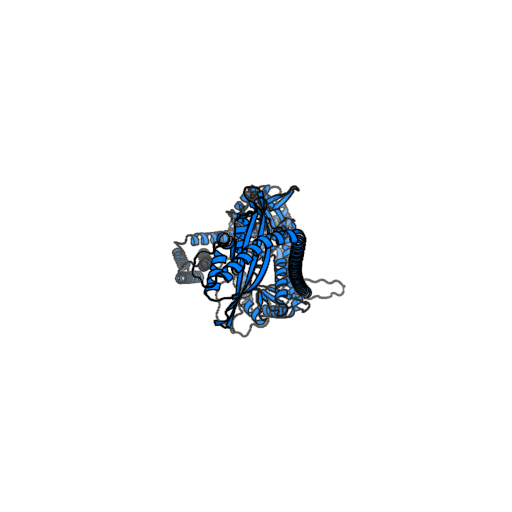 A 1 202 ? -29.646 -3.463 59.732 1.00 94.69 202 LYS A CA 1
ATOM 1550 C C . LYS A 1 202 ? -29.017 -3.714 58.356 1.00 94.69 202 LYS A C 1
ATOM 1552 O O . LYS A 1 202 ? -28.611 -4.841 58.071 1.00 94.69 202 LYS A O 1
ATOM 1557 N N . PHE A 1 203 ? -28.899 -2.690 57.507 1.00 94.62 203 PHE A N 1
ATOM 1558 C CA . PHE A 1 203 ? -28.149 -2.807 56.251 1.00 94.62 203 PHE A CA 1
ATOM 1559 C C . PHE A 1 203 ? -26.666 -3.103 56.496 1.00 94.62 203 PHE A C 1
ATOM 1561 O O . PHE A 1 203 ? -26.095 -3.938 55.797 1.00 94.62 203 PHE A O 1
ATOM 1568 N N . GLY A 1 204 ? -26.058 -2.491 57.515 1.00 92.12 204 GLY A N 1
ATOM 1569 C CA . GLY A 1 204 ? -24.664 -2.740 57.889 1.00 92.12 204 GLY A CA 1
ATOM 1570 C C . GLY A 1 204 ? -24.405 -4.205 58.242 1.00 92.12 204 GLY A C 1
ATOM 1571 O O . GLY A 1 204 ? -23.453 -4.804 57.745 1.00 92.12 204 GLY A O 1
ATOM 1572 N N . GLU A 1 205 ? -25.296 -4.820 59.023 1.00 94.19 205 GLU A N 1
ATOM 1573 C CA . GLU A 1 205 ? -25.221 -6.248 59.362 1.00 94.19 205 GLU A CA 1
ATOM 1574 C C . GLU A 1 205 ? -25.360 -7.152 58.127 1.00 94.19 205 GLU A C 1
ATOM 1576 O O . GLU A 1 205 ? -24.626 -8.132 57.974 1.00 94.19 205 GLU A O 1
ATOM 1581 N N . GLN A 1 206 ? -26.282 -6.819 57.217 1.00 92.56 206 GLN A N 1
ATOM 1582 C CA . GLN A 1 206 ? -26.498 -7.583 55.985 1.00 92.56 206 GLN A CA 1
ATOM 1583 C C . GLN A 1 206 ? -25.308 -7.488 55.024 1.00 92.56 206 GLN A C 1
ATOM 1585 O O . GLN A 1 206 ? -24.911 -8.505 54.450 1.00 92.56 206 GLN A O 1
ATOM 1590 N N . LEU A 1 207 ? -24.720 -6.297 54.875 1.00 91.75 207 LEU A N 1
ATOM 1591 C CA . LEU A 1 207 ? -23.522 -6.074 54.063 1.00 91.75 207 LEU A CA 1
ATOM 1592 C C . LEU A 1 207 ? -22.320 -6.825 54.648 1.00 91.75 207 LEU A C 1
ATOM 1594 O O . LEU A 1 207 ? -21.639 -7.547 53.921 1.00 91.75 207 LEU A O 1
ATOM 1598 N N . ALA A 1 208 ? -22.110 -6.751 55.966 1.00 92.00 208 ALA A N 1
ATOM 1599 C CA . ALA A 1 208 ? -21.033 -7.472 56.647 1.00 92.00 208 ALA A CA 1
ATOM 1600 C C . ALA A 1 208 ? -21.162 -8.998 56.491 1.00 92.00 208 ALA A C 1
ATOM 1602 O O . ALA A 1 208 ? -20.173 -9.699 56.259 1.00 92.00 208 ALA A O 1
ATOM 1603 N N . LYS A 1 209 ? -22.390 -9.524 56.566 1.00 92.00 209 LYS A N 1
ATOM 1604 C CA . LYS A 1 209 ? -22.661 -10.941 56.306 1.00 92.00 209 LYS A CA 1
ATOM 1605 C C . LYS A 1 209 ? -22.340 -11.324 54.856 1.00 92.00 209 LYS A C 1
ATOM 1607 O O . LYS A 1 209 ? -21.644 -12.314 54.640 1.00 92.00 209 LYS A O 1
ATOM 1612 N N . ALA A 1 210 ? -22.789 -10.533 53.880 1.00 87.00 210 ALA A N 1
ATOM 1613 C CA . ALA A 1 210 ? -22.538 -10.790 52.460 1.00 87.00 210 ALA A CA 1
ATOM 1614 C C . ALA A 1 210 ? -21.038 -10.750 52.105 1.00 87.00 210 ALA A C 1
ATOM 1616 O O . ALA A 1 210 ? -20.568 -11.583 51.326 1.00 87.00 210 ALA A O 1
ATOM 1617 N N . LEU A 1 211 ? -20.278 -9.839 52.725 1.00 85.81 211 LEU A N 1
ATOM 1618 C CA . LEU A 1 211 ? -18.817 -9.765 52.612 1.00 85.81 211 LEU A CA 1
ATOM 1619 C C . LEU A 1 211 ? -18.141 -11.037 53.134 1.00 85.81 211 LEU A C 1
ATOM 1621 O O . LEU A 1 211 ? -17.293 -11.612 52.449 1.00 85.81 211 LEU A O 1
ATOM 1625 N N . LYS A 1 212 ? -18.553 -11.525 54.311 1.00 91.50 212 LYS A N 1
ATOM 1626 C CA . LYS A 1 212 ? -18.008 -12.754 54.911 1.00 91.50 212 LYS A CA 1
ATOM 1627 C C . LYS A 1 212 ? -18.277 -13.993 54.056 1.00 91.50 212 LYS A C 1
ATOM 1629 O O . LYS A 1 212 ? -17.430 -14.875 53.965 1.00 91.50 212 LYS A O 1
ATOM 1634 N N . GLU A 1 213 ? -19.448 -14.056 53.432 1.00 85.81 213 GLU A N 1
ATOM 1635 C CA . GLU A 1 213 ? -19.852 -15.169 52.568 1.00 85.81 213 GLU A CA 1
ATOM 1636 C C . GLU A 1 213 ? -19.213 -15.106 51.168 1.00 85.81 213 GLU A C 1
ATOM 1638 O O . GLU A 1 213 ? -19.324 -16.070 50.414 1.00 85.81 213 GLU A O 1
ATOM 1643 N N . ARG A 1 214 ? -18.550 -13.990 50.809 1.00 83.12 214 ARG A N 1
ATOM 1644 C CA . ARG A 1 214 ? -18.003 -13.705 49.463 1.00 83.12 214 ARG A CA 1
ATOM 1645 C C . ARG A 1 214 ? -19.001 -14.016 48.339 1.00 83.12 214 ARG A C 1
ATOM 1647 O O . ARG A 1 214 ? -18.630 -14.443 47.248 1.00 83.12 214 ARG A O 1
ATOM 1654 N N . SER A 1 215 ? -20.284 -13.803 48.612 1.00 80.38 215 SER A N 1
ATOM 1655 C CA . SER A 1 215 ? -21.369 -14.139 47.696 1.00 80.38 215 SER A CA 1
ATOM 1656 C C . SER A 1 215 ? -21.646 -12.968 46.764 1.00 80.38 215 SER A C 1
ATOM 1658 O O . SER A 1 215 ? -22.143 -11.933 47.204 1.00 80.38 215 SER A O 1
ATOM 1660 N N . LEU A 1 216 ? -21.369 -13.126 45.465 1.00 77.94 216 LEU A N 1
ATOM 1661 C CA . LEU A 1 216 ? -21.649 -12.081 44.473 1.00 77.94 216 LEU A CA 1
ATOM 1662 C C . LEU A 1 216 ? -23.141 -11.714 44.427 1.00 77.94 216 LEU A C 1
ATOM 1664 O O . LEU A 1 216 ? -23.485 -10.536 44.358 1.00 77.94 216 LEU A O 1
ATOM 1668 N N . SER A 1 217 ? -24.033 -12.709 44.479 1.00 79.19 217 SER A N 1
ATOM 1669 C CA . SER A 1 217 ? -25.480 -12.469 44.490 1.00 79.19 217 SER A CA 1
ATOM 1670 C C . SER A 1 217 ? -25.924 -11.779 45.780 1.00 79.19 217 SER A C 1
ATOM 1672 O O . SER A 1 217 ? -26.707 -10.831 45.726 1.00 79.19 217 SER A O 1
ATOM 1674 N N . GLY A 1 218 ? -25.371 -12.190 46.925 1.00 81.56 218 GLY A N 1
ATOM 1675 C CA . GLY A 1 218 ? -25.612 -11.548 48.216 1.00 81.56 218 GLY A CA 1
ATOM 1676 C C . GLY A 1 218 ? -25.175 -10.082 48.227 1.00 81.56 218 GLY A C 1
ATOM 1677 O O . GLY A 1 218 ? -25.971 -9.215 48.583 1.00 81.56 218 GLY A O 1
ATOM 1678 N N . LEU A 1 219 ? -23.949 -9.800 47.778 1.00 78.94 219 LEU A N 1
ATOM 1679 C CA . LEU A 1 219 ? -23.386 -8.448 47.718 1.00 78.94 219 LEU A CA 1
ATOM 1680 C C . LEU A 1 219 ? -24.185 -7.541 46.778 1.00 78.94 219 LEU A C 1
ATOM 1682 O O . LEU A 1 219 ? -24.585 -6.451 47.179 1.00 78.94 219 LEU A O 1
ATOM 1686 N N . ASN A 1 220 ? -24.487 -7.998 45.558 1.00 79.81 220 ASN A N 1
ATOM 1687 C CA . ASN A 1 220 ? -25.249 -7.202 44.591 1.00 79.81 220 ASN A CA 1
ATOM 1688 C C . ASN A 1 220 ? -26.660 -6.881 45.088 1.00 79.81 220 ASN A C 1
ATOM 1690 O O . ASN A 1 220 ? -27.114 -5.746 44.940 1.00 79.81 220 ASN A O 1
ATOM 1694 N N . ARG A 1 221 ? -27.342 -7.859 45.698 1.00 91.31 221 ARG A N 1
ATOM 1695 C CA . ARG A 1 221 ? -28.686 -7.655 46.242 1.00 91.31 221 ARG A CA 1
ATOM 1696 C C . ARG A 1 221 ? -28.676 -6.596 47.341 1.00 91.31 221 ARG A C 1
ATOM 1698 O O . ARG A 1 221 ? -29.418 -5.623 47.253 1.00 91.31 221 ARG A O 1
ATOM 1705 N N . VAL A 1 222 ? -27.817 -6.765 48.349 1.00 88.81 222 VAL A N 1
ATOM 1706 C CA . VAL A 1 222 ? -27.804 -5.870 49.515 1.00 88.81 222 VAL A CA 1
ATOM 1707 C C . VAL A 1 222 ? -27.304 -4.470 49.137 1.00 88.81 222 VAL A C 1
ATOM 1709 O O . VAL A 1 222 ? -27.907 -3.492 49.569 1.00 88.81 222 VAL A O 1
ATOM 1712 N N . ASN A 1 223 ? -26.287 -4.346 48.273 1.00 85.06 223 ASN A N 1
ATOM 1713 C CA . ASN A 1 223 ? -25.855 -3.045 47.742 1.00 85.06 223 ASN A CA 1
ATOM 1714 C C . ASN A 1 223 ? -26.976 -2.347 46.960 1.00 85.06 223 ASN A C 1
ATOM 1716 O O . ASN A 1 223 ? -27.218 -1.159 47.160 1.00 85.06 223 ASN A O 1
ATOM 1720 N N . GLY A 1 224 ? -27.692 -3.079 46.101 1.00 82.81 224 GLY A N 1
ATOM 1721 C CA . GLY A 1 224 ? -28.802 -2.530 45.324 1.00 82.81 224 GLY A CA 1
ATOM 1722 C C . GLY A 1 224 ? -29.956 -2.030 46.198 1.00 82.81 224 GLY A C 1
ATOM 1723 O O . GLY A 1 224 ? -30.458 -0.922 45.982 1.00 82.81 224 GLY A O 1
ATOM 1724 N N . ASP A 1 225 ? -30.351 -2.814 47.205 1.00 89.12 225 ASP A N 1
ATOM 1725 C CA . ASP A 1 225 ? -31.395 -2.432 48.161 1.00 89.12 225 ASP A CA 1
ATOM 1726 C C . ASP A 1 225 ? -30.971 -1.225 49.009 1.00 89.12 225 ASP A C 1
ATOM 1728 O O . ASP A 1 225 ? -31.761 -0.300 49.209 1.00 89.12 225 ASP A O 1
ATOM 1732 N N . PHE A 1 226 ? -29.705 -1.180 49.426 1.00 93.25 226 PHE A N 1
ATOM 1733 C CA . PHE A 1 226 ? -29.136 -0.051 50.150 1.00 93.25 226 PHE A CA 1
ATOM 1734 C C . PHE A 1 226 ? -29.131 1.237 49.302 1.00 93.25 226 PHE A C 1
ATOM 1736 O O . PHE A 1 226 ? -29.614 2.278 49.749 1.00 93.25 226 PHE A O 1
ATOM 1743 N N . SER A 1 227 ? -28.678 1.184 48.042 1.00 88.69 227 SER A N 1
ATOM 1744 C CA . SER A 1 227 ? -28.712 2.354 47.152 1.00 88.69 227 SER A CA 1
ATOM 1745 C C . SER A 1 227 ? -30.138 2.846 46.888 1.00 88.69 227 SER A C 1
ATOM 1747 O O . SER A 1 227 ? -30.359 4.047 46.721 1.00 88.69 227 SER A O 1
ATOM 1749 N N . ARG A 1 228 ? -31.122 1.935 46.831 1.00 89.50 228 ARG A N 1
ATOM 1750 C CA . ARG A 1 228 ? -32.541 2.303 46.718 1.00 89.50 228 ARG A CA 1
ATOM 1751 C C . ARG A 1 228 ? -33.008 3.040 47.975 1.00 89.50 228 ARG A C 1
ATOM 1753 O O . ARG A 1 228 ? -33.585 4.116 47.844 1.00 89.50 228 ARG A O 1
ATOM 1760 N N . PHE A 1 229 ? -32.678 2.523 49.158 1.00 92.88 229 PHE A N 1
ATOM 1761 C CA . PHE A 1 229 ? -33.002 3.151 50.439 1.00 92.88 229 PHE A CA 1
ATOM 1762 C C . PHE A 1 229 ? -32.432 4.574 50.556 1.00 92.88 229 PHE A C 1
ATOM 1764 O O . PHE A 1 229 ? -33.172 5.500 50.881 1.00 92.88 229 PHE A O 1
ATOM 1771 N N . VAL A 1 230 ? -31.150 4.777 50.219 1.00 89.75 230 VAL A N 1
ATOM 1772 C CA . VAL A 1 230 ? -30.499 6.103 50.256 1.00 89.75 230 VAL A CA 1
ATOM 1773 C C . VAL A 1 230 ? -31.239 7.125 49.385 1.00 89.75 230 VAL A C 1
ATOM 1775 O O . VAL A 1 230 ? -31.424 8.270 49.800 1.00 89.75 230 VAL A O 1
ATOM 1778 N N . ARG A 1 231 ? -31.711 6.717 48.198 1.00 89.06 231 ARG A N 1
ATOM 1779 C CA . ARG A 1 231 ? -32.490 7.592 47.306 1.00 89.06 231 ARG A CA 1
ATOM 1780 C C . ARG A 1 231 ? -33.897 7.860 47.831 1.00 89.06 231 ARG A C 1
ATOM 1782 O O . ARG A 1 231 ? -34.326 9.007 47.846 1.00 89.06 231 ARG A O 1
ATOM 1789 N N . GLU A 1 232 ? -34.614 6.825 48.263 1.00 90.69 232 GLU A N 1
ATOM 1790 C CA . GLU A 1 232 ? -36.002 6.942 48.739 1.00 90.69 232 GLU A CA 1
ATOM 1791 C C . GLU A 1 232 ? -36.128 7.755 50.031 1.00 90.69 232 GLU A C 1
ATOM 1793 O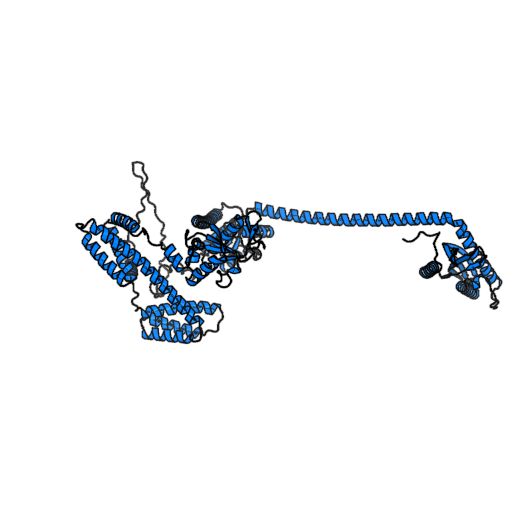 O . GLU A 1 232 ? -37.164 8.370 50.277 1.00 90.69 232 GLU A O 1
ATOM 1798 N N . LYS A 1 233 ? -35.082 7.758 50.862 1.00 91.81 233 LYS A N 1
ATOM 1799 C CA . LYS A 1 233 ? -35.030 8.514 52.119 1.00 91.81 233 LYS A CA 1
ATOM 1800 C C . LYS A 1 233 ? -34.318 9.862 51.994 1.00 91.81 233 LYS A C 1
ATOM 1802 O O . LYS A 1 233 ? -34.082 10.503 53.010 1.00 91.81 233 LYS A O 1
ATOM 1807 N N . SER A 1 234 ? -34.000 10.298 50.773 1.00 90.69 234 SER A N 1
ATOM 1808 C CA . SER A 1 234 ? -33.324 11.574 50.496 1.00 90.69 234 SER A CA 1
ATOM 1809 C C . SER A 1 234 ? -31.978 11.747 51.219 1.00 90.69 234 SER A C 1
ATOM 1811 O O . SER A 1 234 ? -31.570 12.865 51.502 1.00 90.69 234 SER A O 1
ATOM 1813 N N . LEU A 1 235 ? -31.253 10.652 51.474 1.00 91.81 235 LEU A N 1
ATOM 1814 C CA . LEU A 1 235 ? -29.950 10.648 52.163 1.00 91.81 235 LEU A CA 1
ATOM 1815 C C . LEU A 1 235 ? -28.764 10.805 51.194 1.00 91.81 235 LEU A C 1
ATOM 1817 O O . LEU A 1 235 ? -27.635 10.437 51.505 1.00 91.81 235 LEU A O 1
ATOM 1821 N N . THR A 1 236 ? -29.013 11.281 49.973 1.00 88.06 236 THR A N 1
ATOM 1822 C CA . THR A 1 236 ? -28.000 11.307 48.905 1.00 88.06 236 THR A CA 1
ATOM 1823 C C . THR A 1 236 ? -26.876 12.301 49.202 1.00 88.06 236 THR A C 1
ATOM 1825 O O . THR A 1 236 ? -25.713 11.992 48.955 1.00 88.06 236 THR A O 1
ATOM 1828 N N . ASP A 1 237 ? -27.192 13.458 49.786 1.00 85.06 237 ASP A N 1
ATOM 1829 C CA . ASP A 1 237 ? -26.186 14.469 50.135 1.00 85.06 237 ASP A CA 1
ATOM 1830 C C . ASP A 1 237 ? -25.315 14.023 51.318 1.00 85.06 237 ASP A C 1
ATOM 1832 O O . ASP A 1 237 ? -24.092 14.193 51.291 1.00 85.06 237 ASP A O 1
ATOM 1836 N N . ASP A 1 238 ? -25.918 13.361 52.310 1.00 88.31 238 ASP A N 1
ATOM 1837 C CA . ASP A 1 238 ? -25.188 12.712 53.402 1.00 88.31 238 ASP A CA 1
ATOM 1838 C C . ASP A 1 238 ? -24.275 11.601 52.872 1.00 88.31 238 ASP A C 1
ATOM 1840 O O . ASP A 1 238 ? -23.132 11.464 53.309 1.00 88.31 238 ASP A O 1
ATOM 1844 N N . TYR A 1 239 ? -24.763 10.820 51.902 1.00 88.12 239 TYR A N 1
ATOM 1845 C CA . TYR A 1 239 ? -23.987 9.767 51.254 1.00 88.12 239 TYR A CA 1
ATOM 1846 C C . TYR A 1 239 ? -22.785 10.337 50.511 1.00 88.12 239 TYR A C 1
ATOM 1848 O O . TYR A 1 239 ? -21.664 9.885 50.730 1.00 88.12 239 TYR A O 1
ATOM 1856 N N . ASN A 1 240 ? -22.980 11.381 49.709 1.00 84.94 240 ASN A N 1
ATOM 1857 C CA . ASN A 1 240 ? -21.892 12.055 49.004 1.00 84.94 240 ASN A CA 1
ATOM 1858 C C . ASN A 1 240 ? -20.861 12.649 49.976 1.00 84.94 240 ASN A C 1
ATOM 1860 O O . ASN A 1 240 ? -19.658 12.508 49.758 1.00 84.94 240 ASN A O 1
ATOM 1864 N N . SER A 1 241 ? -21.314 13.248 51.079 1.00 83.62 241 SER A N 1
ATOM 1865 C CA . SER A 1 241 ? -20.438 13.807 52.117 1.00 83.62 241 SER A CA 1
ATOM 1866 C C . SER A 1 241 ? -19.620 12.722 52.822 1.00 83.62 241 SER A C 1
ATOM 1868 O O . SER A 1 241 ? -18.408 12.859 52.998 1.00 83.62 241 SER A O 1
ATOM 1870 N N . ALA A 1 242 ? -20.253 11.597 53.159 1.00 84.56 242 ALA A N 1
ATOM 1871 C CA . ALA A 1 242 ? -19.558 10.444 53.713 1.00 84.56 242 ALA A CA 1
ATOM 1872 C C . ALA A 1 242 ? -18.596 9.811 52.704 1.00 84.56 242 ALA A C 1
ATOM 1874 O O . ALA A 1 242 ? -17.540 9.335 53.103 1.00 84.56 242 ALA A O 1
ATOM 1875 N N . MET A 1 243 ? -18.930 9.806 51.410 1.00 85.56 243 MET A N 1
ATOM 1876 C CA . MET A 1 243 ? -18.052 9.297 50.357 1.00 85.56 243 MET A CA 1
ATOM 1877 C C . MET A 1 243 ? -16.838 10.192 50.144 1.00 85.56 243 MET A C 1
ATOM 1879 O O . MET A 1 243 ? -15.756 9.663 49.912 1.00 85.56 243 MET A O 1
ATOM 1883 N N . LEU A 1 244 ? -16.965 11.512 50.290 1.00 76.69 244 LEU A N 1
ATOM 1884 C CA . LEU A 1 244 ? -15.815 12.420 50.321 1.00 76.69 244 LEU A CA 1
ATOM 1885 C C . LEU A 1 244 ? -14.906 12.102 51.514 1.00 76.69 244 LEU A C 1
ATOM 1887 O O . LEU A 1 244 ? -13.718 11.869 51.317 1.00 76.69 244 LEU A O 1
ATOM 1891 N N . ALA A 1 245 ? -15.463 11.966 52.721 1.00 76.25 245 ALA A N 1
ATOM 1892 C CA . ALA A 1 245 ? -14.696 11.611 53.918 1.00 76.25 245 ALA A CA 1
ATOM 1893 C C . ALA A 1 245 ? -14.087 10.196 53.846 1.00 76.25 245 ALA A C 1
ATOM 1895 O O . ALA A 1 245 ? -12.959 9.969 54.280 1.00 76.25 245 ALA A O 1
ATOM 1896 N N . TRP A 1 246 ? -14.812 9.228 53.281 1.00 76.69 246 TRP A N 1
ATOM 1897 C CA . TRP A 1 246 ? -14.325 7.872 53.039 1.00 76.69 246 TRP A CA 1
ATOM 1898 C C . TRP A 1 246 ? -13.216 7.877 51.998 1.00 76.69 246 TRP A C 1
ATOM 1900 O O . TRP A 1 246 ? -12.208 7.207 52.197 1.00 76.69 246 TRP A O 1
ATOM 1910 N N . THR A 1 247 ? -13.367 8.660 50.931 1.00 71.06 247 THR A N 1
ATOM 1911 C CA . THR A 1 247 ? -12.329 8.839 49.921 1.00 71.06 247 THR A CA 1
ATOM 1912 C C . THR A 1 247 ? -11.116 9.487 50.565 1.00 71.06 247 THR A C 1
ATOM 1914 O O . THR A 1 247 ? -10.049 8.924 50.446 1.00 71.06 247 THR A O 1
ATOM 1917 N N . GLU A 1 248 ? -11.232 10.555 51.352 1.00 69.44 248 GLU A N 1
ATOM 1918 C CA . GLU A 1 248 ? -10.096 11.177 52.055 1.00 69.44 248 GLU A CA 1
ATOM 1919 C C . GLU A 1 248 ? -9.420 10.259 53.092 1.00 69.44 248 GLU A C 1
ATOM 1921 O O . GLU A 1 248 ? -8.201 10.317 53.264 1.00 69.44 248 GLU A O 1
ATOM 1926 N N . LYS A 1 249 ? -10.192 9.408 53.783 1.00 66.00 249 LYS A N 1
ATOM 1927 C CA . LYS A 1 249 ? -9.706 8.464 54.809 1.00 66.00 249 LYS A CA 1
ATOM 1928 C C . LYS A 1 249 ? -9.065 7.207 54.213 1.00 66.00 249 LYS A C 1
ATOM 1930 O O . LYS A 1 249 ? -8.125 6.678 54.799 1.00 66.00 249 LYS A O 1
ATOM 1935 N N . ASN A 1 250 ? -9.583 6.727 53.084 1.00 58.75 250 ASN A N 1
ATOM 1936 C CA . ASN A 1 250 ? -9.068 5.564 52.356 1.00 58.75 250 ASN A CA 1
ATOM 1937 C C . ASN A 1 250 ? -8.176 5.962 51.174 1.00 58.75 250 ASN A C 1
ATOM 1939 O O . ASN A 1 250 ? -7.609 5.090 50.523 1.00 58.75 250 ASN A O 1
ATOM 1943 N N . THR A 1 251 ? -8.003 7.266 50.928 1.00 43.16 251 THR A N 1
ATOM 1944 C CA . THR A 1 251 ? -6.874 7.815 50.178 1.00 43.16 251 THR A CA 1
ATOM 1945 C C . THR A 1 251 ? -5.652 7.555 51.044 1.00 43.16 251 THR A C 1
ATOM 1947 O O . THR A 1 251 ? -5.554 8.111 52.143 1.00 43.16 251 THR A O 1
ATOM 1950 N N . PRO A 1 252 ? -4.728 6.687 50.615 1.00 39.25 252 PRO A N 1
ATOM 1951 C CA . PRO A 1 252 ? -3.606 6.312 51.450 1.00 39.25 252 PRO A CA 1
ATOM 1952 C C . PRO A 1 252 ? -2.755 7.539 51.784 1.00 39.25 252 PRO A C 1
ATOM 1954 O O . PRO A 1 252 ? -2.115 8.114 50.909 1.00 39.25 252 PRO A O 1
ATOM 1957 N N . LYS A 1 253 ? -2.703 7.937 53.062 1.00 47.78 253 LYS A N 1
ATOM 1958 C CA . LYS A 1 253 ? -1.755 8.968 53.528 1.00 47.78 253 LYS A CA 1
ATOM 1959 C C . LYS A 1 253 ? -0.333 8.436 53.732 1.00 47.78 253 LYS A C 1
ATOM 1961 O O . LYS A 1 253 ? 0.560 9.219 54.028 1.00 47.78 253 LYS A O 1
ATOM 1966 N N . THR A 1 254 ? -0.109 7.133 53.563 1.00 53.91 254 THR A N 1
ATOM 1967 C CA . THR A 1 254 ? 1.189 6.461 53.343 1.00 53.91 254 THR A CA 1
ATOM 1968 C C . THR A 1 254 ? 0.923 4.952 53.269 1.00 53.91 254 THR A C 1
ATOM 1970 O O . THR A 1 254 ? 1.037 4.231 54.252 1.00 53.91 254 THR A O 1
ATOM 1973 N N . SER A 1 255 ? 0.506 4.450 52.108 1.00 44.94 255 SER A N 1
ATOM 1974 C CA . SER A 1 255 ? 0.628 3.034 51.742 1.00 44.94 255 SER A CA 1
ATOM 1975 C C . SER A 1 255 ? 0.588 2.949 50.227 1.00 44.94 255 SER A C 1
ATOM 1977 O O . SER A 1 255 ? -0.174 3.678 49.601 1.00 44.94 255 SER A O 1
ATOM 1979 N N . GLU A 1 256 ? 1.432 2.103 49.657 1.00 47.31 256 GLU A N 1
ATOM 1980 C CA . GLU A 1 256 ? 1.646 2.002 48.217 1.00 47.31 256 GLU A CA 1
ATOM 1981 C C . GLU A 1 256 ? 0.349 2.005 47.384 1.00 47.31 256 GLU A C 1
ATOM 1983 O O . GLU A 1 256 ? -0.579 1.241 47.648 1.00 47.31 256 GLU A O 1
ATOM 1988 N N . ASP A 1 257 ? 0.328 2.875 46.377 1.00 52.22 257 ASP A N 1
ATOM 1989 C CA . ASP A 1 257 ? -0.713 3.034 45.358 1.00 52.22 257 ASP A CA 1
ATOM 1990 C C . ASP A 1 257 ? -1.034 1.685 44.673 1.00 52.22 257 ASP A C 1
ATOM 1992 O O . ASP A 1 257 ? -0.112 0.908 44.454 1.00 52.22 257 ASP A O 1
ATOM 1996 N N . PRO A 1 258 ? -2.292 1.348 44.323 1.00 52.59 258 PRO A N 1
ATOM 1997 C CA . PRO A 1 258 ? -2.638 0.164 43.527 1.00 52.59 258 PRO A CA 1
ATOM 1998 C C . PRO A 1 258 ? -1.763 -0.071 42.283 1.00 52.59 258 PRO A C 1
ATOM 2000 O O . PRO A 1 258 ? -1.468 -1.227 41.969 1.00 52.59 258 PRO A O 1
ATOM 2003 N N . GLN A 1 259 ? -1.302 0.989 41.603 1.00 55.53 259 GLN A N 1
ATOM 2004 C CA . GLN A 1 259 ? -0.307 0.874 40.528 1.00 55.53 259 GLN A CA 1
ATOM 2005 C C . GLN A 1 259 ? 1.067 0.469 41.060 1.00 55.53 259 GLN A C 1
ATOM 2007 O O . GLN A 1 259 ? 1.732 -0.324 40.412 1.00 55.53 259 GLN A O 1
ATOM 2012 N N . SER A 1 260 ? 1.462 0.906 42.256 1.00 57.78 260 SER A N 1
ATOM 2013 C CA . SER A 1 260 ? 2.670 0.439 42.952 1.00 57.78 260 SER A CA 1
ATOM 2014 C C . SER A 1 260 ? 2.521 -1.010 43.473 1.00 57.78 260 SER A C 1
ATOM 2016 O O . SER A 1 260 ? 3.421 -1.828 43.304 1.00 57.78 260 SER A O 1
ATOM 2018 N N . ALA A 1 261 ? 1.321 -1.368 43.951 1.00 62.09 261 ALA A N 1
ATOM 2019 C CA . ALA A 1 261 ? 0.752 -2.710 44.115 1.00 62.09 261 ALA A CA 1
ATOM 2020 C C . ALA A 1 261 ? 1.109 -3.664 42.968 1.00 62.09 261 ALA A C 1
ATOM 2022 O O . ALA A 1 261 ? 1.805 -4.677 43.103 1.00 62.09 261 ALA A O 1
ATOM 2023 N N . LEU A 1 262 ? 0.590 -3.288 41.804 1.00 66.94 262 LEU A N 1
ATOM 2024 C CA . LEU A 1 262 ? 0.773 -3.975 40.539 1.00 66.94 262 LEU A CA 1
ATOM 2025 C C . LEU A 1 262 ? 2.234 -3.914 40.070 1.00 66.94 262 LEU A C 1
ATOM 2027 O O . LEU A 1 262 ? 2.752 -4.924 39.601 1.00 66.94 262 LEU A O 1
ATOM 2031 N N . ALA A 1 263 ? 2.914 -2.780 40.253 1.00 69.12 263 ALA A N 1
ATOM 2032 C CA . ALA A 1 263 ? 4.317 -2.577 39.906 1.00 69.12 263 ALA A CA 1
ATOM 2033 C C . ALA A 1 263 ? 5.217 -3.573 40.641 1.00 69.12 263 ALA A C 1
ATOM 2035 O O . ALA A 1 263 ? 6.003 -4.271 40.003 1.00 69.12 263 ALA A O 1
ATOM 2036 N N . ARG A 1 264 ? 5.037 -3.730 41.958 1.00 72.69 264 ARG A N 1
ATOM 2037 C CA . ARG A 1 264 ? 5.752 -4.736 42.751 1.00 72.69 264 ARG A CA 1
ATOM 2038 C C . ARG A 1 264 ? 5.471 -6.154 42.264 1.00 72.69 264 ARG A C 1
ATOM 2040 O O . ARG A 1 264 ? 6.412 -6.911 42.050 1.00 72.69 264 ARG A O 1
ATOM 2047 N N . ASN A 1 265 ? 4.202 -6.507 42.043 1.00 72.69 265 ASN A N 1
ATOM 2048 C CA . ASN A 1 265 ? 3.819 -7.848 41.574 1.00 72.69 265 ASN A CA 1
ATOM 2049 C C . ASN A 1 265 ? 4.364 -8.176 40.173 1.00 72.69 265 ASN A C 1
ATOM 2051 O O . ASN A 1 265 ? 4.604 -9.339 39.855 1.00 72.69 265 ASN A O 1
ATOM 2055 N N . LEU A 1 266 ? 4.563 -7.158 39.337 1.00 77.56 266 LEU A N 1
ATOM 2056 C CA . LEU A 1 266 ? 5.108 -7.283 37.988 1.00 77.56 266 LEU A CA 1
ATOM 2057 C C . LEU A 1 266 ? 6.640 -7.187 37.928 1.00 77.56 266 LEU A C 1
ATOM 2059 O O . LEU A 1 266 ? 7.205 -7.442 36.866 1.00 77.56 266 LEU A O 1
ATOM 2063 N N . GLY A 1 267 ? 7.309 -6.840 39.033 1.00 79.44 267 GLY A N 1
ATOM 2064 C CA . GLY A 1 267 ? 8.752 -6.586 39.060 1.00 79.44 267 GLY A CA 1
ATOM 2065 C C . GLY A 1 267 ? 9.161 -5.300 38.331 1.00 79.44 267 GLY A C 1
ATOM 2066 O O . GLY A 1 267 ? 10.254 -5.235 37.776 1.00 79.44 267 GLY A O 1
ATOM 2067 N N . ILE A 1 268 ? 8.276 -4.302 38.295 1.00 82.25 268 ILE A N 1
ATOM 2068 C CA . ILE A 1 268 ? 8.529 -2.979 37.719 1.00 82.25 268 ILE A CA 1
ATOM 2069 C C . ILE A 1 268 ? 9.554 -2.236 38.578 1.00 82.25 268 ILE A C 1
ATOM 2071 O O . ILE A 1 268 ? 9.436 -2.166 39.802 1.00 82.25 268 ILE A O 1
ATOM 2075 N N . THR A 1 269 ? 10.536 -1.640 37.917 1.00 80.44 269 THR A N 1
ATOM 2076 C CA . THR A 1 269 ? 11.521 -0.727 38.499 1.00 80.44 269 THR A CA 1
ATOM 2077 C C . THR A 1 269 ? 11.160 0.718 38.144 1.00 80.44 269 THR A C 1
ATOM 2079 O O . THR A 1 269 ? 10.266 0.967 37.332 1.00 80.44 269 THR A O 1
ATOM 2082 N N . ASP A 1 270 ? 11.900 1.697 38.669 1.00 80.12 270 ASP A N 1
ATOM 2083 C CA . ASP A 1 270 ? 11.756 3.091 38.226 1.00 80.12 270 ASP A CA 1
ATOM 2084 C C . ASP A 1 270 ? 11.986 3.253 36.713 1.00 80.12 270 ASP A C 1
ATOM 2086 O O . ASP A 1 270 ? 11.372 4.111 36.079 1.00 80.12 270 ASP A O 1
ATOM 2090 N N . ARG A 1 271 ? 12.810 2.388 36.102 1.00 80.00 271 ARG A N 1
ATOM 2091 C CA . ARG A 1 271 ? 13.057 2.395 34.657 1.00 80.00 271 ARG A CA 1
ATOM 2092 C C . ARG A 1 271 ? 11.848 1.914 33.866 1.00 80.00 271 ARG A C 1
ATOM 2094 O O . ARG A 1 271 ? 11.608 2.427 32.782 1.00 80.00 271 ARG A O 1
ATOM 2101 N N . THR A 1 272 ? 11.097 0.946 34.378 1.00 86.12 272 THR A N 1
ATOM 2102 C CA . THR A 1 272 ? 9.929 0.354 33.705 1.00 86.12 272 THR A CA 1
ATOM 2103 C C . THR A 1 272 ? 8.600 0.931 34.187 1.00 86.12 272 THR A C 1
ATOM 2105 O O . THR A 1 272 ? 7.536 0.488 33.756 1.00 86.12 272 THR A O 1
ATOM 2108 N N . ARG A 1 273 ? 8.635 1.960 35.039 1.00 84.69 273 ARG A N 1
ATOM 2109 C CA . ARG A 1 273 ? 7.453 2.543 35.685 1.00 84.69 273 ARG A CA 1
ATOM 2110 C C . ARG A 1 273 ? 6.393 3.043 34.703 1.00 84.69 273 ARG A C 1
ATOM 2112 O O . ARG A 1 273 ? 5.203 2.829 34.909 1.00 84.69 273 ARG A O 1
ATOM 2119 N N . PHE A 1 274 ? 6.825 3.576 33.561 1.00 87.50 274 PHE A N 1
ATOM 2120 C CA . PHE A 1 274 ? 5.947 4.005 32.466 1.00 87.50 274 PHE A CA 1
ATOM 2121 C C . PHE A 1 274 ? 5.117 2.871 31.837 1.00 87.50 274 PHE A C 1
ATOM 2123 O O . PHE A 1 274 ? 4.291 3.147 30.972 1.00 87.50 274 PHE A O 1
ATOM 2130 N N . LEU A 1 275 ? 5.348 1.592 32.167 1.00 87.38 275 LEU A N 1
ATOM 2131 C CA . LEU A 1 275 ? 4.507 0.475 31.712 1.00 87.38 275 LEU A CA 1
ATOM 2132 C C . LEU A 1 275 ? 3.169 0.430 32.464 1.00 87.38 275 LEU A C 1
ATOM 2134 O O . LEU A 1 275 ? 2.166 -0.014 31.904 1.00 87.38 275 LEU A O 1
ATOM 2138 N N . VAL A 1 276 ? 3.141 0.932 33.700 1.00 86.12 276 VAL A N 1
ATOM 2139 C CA . VAL A 1 276 ? 1.957 0.944 34.572 1.00 86.12 276 VAL A CA 1
ATOM 2140 C C . VAL A 1 276 ? 1.433 2.353 34.831 1.00 86.12 276 VAL A C 1
ATOM 2142 O O . VAL A 1 276 ? 0.216 2.524 34.900 1.00 86.12 276 VAL A O 1
ATOM 2145 N N . ASP A 1 277 ? 2.319 3.345 34.905 1.00 83.94 277 ASP A N 1
ATOM 2146 C CA . ASP A 1 277 ? 1.974 4.744 35.158 1.00 83.94 277 ASP A CA 1
ATOM 2147 C C . ASP A 1 277 ? 1.527 5.426 33.857 1.00 83.94 277 ASP A C 1
ATOM 2149 O O . ASP A 1 277 ? 2.164 5.263 32.815 1.00 83.94 277 ASP A O 1
ATOM 2153 N N . GLY A 1 278 ? 0.436 6.195 33.917 1.00 83.88 278 GLY A N 1
ATOM 2154 C CA . GLY A 1 278 ? -0.131 6.924 32.776 1.00 83.88 278 GLY A CA 1
ATOM 2155 C C . GLY A 1 278 ? -1.611 6.626 32.524 1.00 83.88 278 GLY A C 1
ATOM 2156 O O . GLY A 1 278 ? -2.253 5.861 33.248 1.00 83.88 278 GLY A O 1
ATOM 2157 N N . GLU A 1 279 ? -2.176 7.248 31.490 1.00 85.94 279 GLU A N 1
ATOM 2158 C CA . GLU A 1 279 ? -3.588 7.074 31.135 1.00 85.94 279 GLU A CA 1
ATOM 2159 C C . GLU A 1 279 ? -3.846 5.677 30.549 1.00 85.94 279 GLU A C 1
ATOM 2161 O O . GLU A 1 279 ? -3.012 5.108 29.847 1.00 85.94 279 GLU A O 1
ATOM 2166 N N . LYS A 1 280 ? -5.038 5.119 30.792 1.00 86.50 280 LYS A N 1
ATOM 2167 C CA . LYS A 1 280 ? -5.424 3.783 30.296 1.00 86.50 280 LYS A CA 1
ATOM 2168 C C . LYS A 1 280 ? -5.354 3.665 28.773 1.00 86.50 280 LYS A C 1
ATOM 2170 O O . LYS A 1 280 ? -4.919 2.640 28.256 1.00 86.50 280 LYS A O 1
ATOM 2175 N N . GLU A 1 281 ? -5.773 4.717 28.079 1.00 89.06 281 GLU A N 1
ATOM 2176 C CA . GLU A 1 281 ? -5.833 4.747 26.618 1.00 89.06 281 GLU A CA 1
ATOM 2177 C C . GLU A 1 281 ? -4.530 5.253 25.977 1.00 89.06 281 GLU A C 1
ATOM 2179 O O . GLU A 1 281 ? -4.457 5.333 24.753 1.00 89.06 281 GLU A O 1
ATOM 2184 N N . GLU A 1 282 ? -3.511 5.588 26.779 1.00 92.50 282 GLU A N 1
ATOM 2185 C CA . GLU A 1 282 ? -2.217 6.072 26.294 1.00 92.50 282 GLU A CA 1
ATOM 2186 C C . GLU A 1 282 ? -1.533 5.012 25.423 1.00 92.50 282 GLU A C 1
ATOM 2188 O O . GLU A 1 282 ? -1.434 3.841 25.810 1.00 92.50 282 GLU A O 1
ATOM 2193 N N . LEU A 1 283 ? -1.044 5.437 24.254 1.00 95.06 283 LEU A N 1
ATOM 2194 C CA . LEU A 1 283 ? -0.288 4.594 23.332 1.00 95.06 283 LEU A CA 1
ATOM 2195 C C . LEU A 1 283 ? 1.208 4.840 23.535 1.00 95.06 283 LEU A C 1
ATOM 2197 O O . LEU A 1 283 ? 1.698 5.943 23.299 1.00 95.06 283 LEU A O 1
ATOM 2201 N N . VAL A 1 284 ? 1.936 3.815 23.963 1.00 95.56 284 VAL A N 1
ATOM 2202 C CA . VAL A 1 284 ? 3.349 3.899 24.348 1.00 95.56 284 VAL A CA 1
ATOM 2203 C C . VAL A 1 284 ? 4.222 3.204 23.312 1.00 95.56 284 VAL A C 1
ATOM 2205 O O . VAL A 1 284 ? 3.878 2.127 22.826 1.00 95.56 284 VAL A O 1
ATOM 2208 N N . PHE A 1 285 ? 5.371 3.807 23.010 1.00 95.00 285 PHE A N 1
ATOM 2209 C CA . PHE A 1 285 ? 6.339 3.338 22.023 1.00 95.00 285 PHE A CA 1
ATOM 2210 C C . PHE A 1 285 ? 7.678 3.106 22.700 1.00 95.00 285 PHE A C 1
ATOM 2212 O O . PHE A 1 285 ? 8.226 4.021 23.316 1.00 95.00 285 PHE A O 1
ATOM 2219 N N . LEU A 1 286 ? 8.236 1.911 22.542 1.00 93.94 286 LEU A N 1
ATOM 2220 C CA . LEU A 1 286 ? 9.552 1.544 23.049 1.00 93.94 286 LEU A CA 1
ATOM 2221 C C . LEU A 1 286 ? 10.452 1.157 21.890 1.00 93.94 286 LEU A C 1
ATOM 2223 O O . LEU A 1 286 ? 10.001 0.466 20.984 1.00 93.94 286 LEU A O 1
ATOM 2227 N N . TYR A 1 287 ? 11.719 1.543 21.934 1.00 92.06 287 TYR A N 1
ATOM 2228 C CA . TYR A 1 287 ? 12.701 1.156 20.927 1.00 92.06 287 TYR A CA 1
ATOM 2229 C C . TYR A 1 287 ? 13.720 0.172 21.504 1.00 92.06 287 TYR A C 1
ATOM 2231 O O . TYR A 1 287 ? 14.060 0.237 22.687 1.00 92.06 287 TYR A O 1
ATOM 2239 N N . ASN A 1 288 ? 14.189 -0.752 20.669 1.00 92.50 288 ASN A N 1
ATOM 2240 C CA . ASN A 1 288 ? 15.113 -1.811 21.052 1.00 92.50 288 ASN A CA 1
ATOM 2241 C C . ASN A 1 288 ? 16.557 -1.300 21.095 1.00 92.50 288 ASN A C 1
ATOM 2243 O O . ASN A 1 288 ? 17.184 -1.075 20.054 1.00 92.50 288 ASN A O 1
ATOM 2247 N N . THR A 1 289 ? 17.099 -1.157 22.302 1.00 89.38 289 THR A N 1
ATOM 2248 C CA . THR A 1 289 ? 18.470 -0.696 22.549 1.00 89.38 289 THR A CA 1
ATOM 2249 C C . THR A 1 289 ? 19.517 -1.779 22.291 1.00 89.38 289 THR A C 1
ATOM 2251 O O . THR A 1 289 ? 20.675 -1.448 22.043 1.00 89.38 289 THR A O 1
ATOM 2254 N N . ALA A 1 290 ? 19.133 -3.058 22.327 1.00 85.94 290 ALA A N 1
ATOM 2255 C CA . ALA A 1 290 ? 20.042 -4.195 22.173 1.00 85.94 290 ALA A CA 1
ATOM 2256 C C . ALA A 1 290 ? 20.234 -4.639 20.709 1.00 85.94 290 ALA A C 1
ATOM 2258 O O . ALA A 1 290 ? 21.213 -5.308 20.391 1.00 85.94 290 ALA A O 1
ATOM 2259 N N . SER A 1 291 ? 19.331 -4.249 19.802 1.00 84.31 291 SER A N 1
ATOM 2260 C CA . SER A 1 291 ? 19.334 -4.693 18.395 1.00 84.31 291 SER A CA 1
ATOM 2261 C C . SER A 1 291 ? 20.541 -4.224 17.572 1.00 84.31 291 SER A C 1
ATOM 2263 O O . SER A 1 291 ? 20.854 -4.810 16.537 1.00 84.31 291 SER A O 1
ATOM 2265 N N . GLY A 1 292 ? 21.171 -3.107 17.954 1.00 81.88 292 GLY A N 1
ATOM 2266 C CA . GLY A 1 292 ? 22.188 -2.424 17.144 1.00 81.88 292 GLY A CA 1
ATOM 2267 C C . GLY A 1 292 ? 21.671 -1.814 15.827 1.00 81.88 292 GLY A C 1
ATOM 2268 O O . GLY A 1 292 ? 22.467 -1.214 15.090 1.00 81.88 292 GLY A O 1
ATOM 2269 N N . ARG A 1 293 ? 20.367 -1.943 15.535 1.00 84.19 293 ARG A N 1
ATOM 2270 C CA . ARG A 1 293 ? 19.675 -1.392 14.353 1.00 84.19 293 ARG A CA 1
ATOM 2271 C C . ARG A 1 293 ? 19.203 0.044 14.559 1.00 84.19 293 ARG A C 1
ATOM 2273 O O . ARG A 1 293 ? 19.014 0.766 13.583 1.00 84.19 293 ARG A O 1
ATOM 2280 N N . ILE A 1 294 ? 19.078 0.463 15.815 1.00 84.69 294 ILE A N 1
ATOM 2281 C CA . ILE A 1 294 ? 18.756 1.832 16.216 1.00 84.69 294 ILE A CA 1
ATOM 2282 C C . ILE A 1 294 ? 19.994 2.426 16.877 1.00 84.69 294 ILE A C 1
ATOM 2284 O O . ILE A 1 294 ? 20.510 1.881 17.853 1.00 84.69 294 ILE A O 1
ATOM 2288 N N . VAL A 1 295 ? 20.497 3.525 16.326 1.00 81.44 295 VAL A N 1
ATOM 2289 C CA . VAL A 1 295 ? 21.703 4.210 16.810 1.00 81.44 295 VAL A CA 1
ATOM 2290 C C . VAL A 1 295 ? 21.443 5.695 16.981 1.00 81.44 295 VAL A C 1
ATOM 2292 O O . VAL A 1 295 ? 20.515 6.233 16.392 1.00 81.44 295 VAL A O 1
ATOM 2295 N N . LYS A 1 296 ? 22.267 6.373 17.781 1.00 81.00 296 LYS A N 1
ATOM 2296 C CA . LYS A 1 296 ? 22.230 7.835 17.869 1.00 81.00 296 LYS A CA 1
ATOM 2297 C C . LYS A 1 296 ? 23.075 8.453 16.755 1.00 81.00 296 LYS A C 1
ATOM 2299 O O . LYS A 1 296 ? 24.180 7.982 16.486 1.00 81.00 296 LYS A O 1
ATOM 2304 N N . SER A 1 297 ? 22.559 9.499 16.120 1.00 73.81 297 SER A N 1
ATOM 2305 C CA . SER A 1 297 ? 23.283 10.347 15.177 1.00 73.81 297 SER A CA 1
ATOM 2306 C C . SER A 1 297 ? 24.368 11.147 15.905 1.00 73.81 297 SER A C 1
ATOM 2308 O O . SER A 1 297 ? 24.393 11.217 17.136 1.00 73.81 297 SER A O 1
ATOM 2310 N N . LEU A 1 298 ? 25.237 11.829 15.151 1.00 72.88 298 LEU A N 1
ATOM 2311 C CA . LEU A 1 298 ? 26.207 12.777 15.722 1.00 72.88 298 LEU A CA 1
ATOM 2312 C C . LEU A 1 298 ? 25.539 13.920 16.511 1.00 72.88 298 LEU A C 1
ATOM 2314 O O . LEU A 1 298 ? 26.190 14.537 17.348 1.00 72.88 298 LEU A O 1
ATOM 2318 N N . ARG A 1 299 ? 24.255 14.203 16.252 1.00 77.81 299 ARG A N 1
ATOM 2319 C CA . ARG A 1 299 ? 23.449 15.208 16.965 1.00 77.81 299 ARG A CA 1
ATOM 2320 C C . ARG A 1 299 ? 22.687 14.629 18.162 1.00 77.81 299 ARG A C 1
ATOM 2322 O O . ARG A 1 299 ? 22.099 15.384 18.924 1.00 77.81 299 ARG A O 1
ATOM 2329 N N . GLY A 1 300 ? 22.732 13.309 18.354 1.00 70.81 300 GLY A N 1
ATOM 2330 C CA . GLY A 1 300 ? 22.044 12.606 19.437 1.00 70.81 300 GLY A CA 1
ATOM 2331 C C . GLY A 1 300 ? 20.662 12.052 19.073 1.00 70.81 300 GLY A C 1
ATOM 2332 O O . GLY A 1 300 ? 20.102 11.311 19.882 1.00 70.81 300 GLY A O 1
ATOM 2333 N N . ASP A 1 301 ? 20.152 12.342 17.873 1.00 78.88 301 ASP A N 1
ATOM 2334 C CA . ASP A 1 301 ? 18.854 11.857 17.376 1.00 78.88 301 ASP A CA 1
ATOM 2335 C C . ASP A 1 301 ? 18.879 10.349 17.116 1.00 78.88 301 ASP A C 1
ATOM 2337 O O . ASP A 1 301 ? 19.903 9.809 16.699 1.00 78.88 301 ASP A O 1
ATOM 2341 N N . LEU A 1 302 ? 17.763 9.651 17.320 1.00 80.06 302 LEU A N 1
ATOM 2342 C CA . LEU A 1 302 ? 17.676 8.224 17.002 1.00 80.06 302 LEU A CA 1
ATOM 2343 C C . LEU A 1 302 ? 17.565 8.012 15.484 1.00 80.06 302 LEU A C 1
ATOM 2345 O O . LEU A 1 302 ? 16.788 8.673 14.806 1.00 80.06 302 LEU A O 1
ATOM 2349 N N . VAL A 1 303 ? 18.331 7.064 14.947 1.00 80.06 303 VAL A N 1
ATOM 2350 C CA . VAL A 1 303 ? 18.391 6.725 13.519 1.00 80.06 303 VAL A CA 1
ATOM 2351 C C . VAL A 1 303 ? 18.284 5.213 13.347 1.00 80.06 303 VAL A C 1
ATOM 2353 O O . VAL A 1 303 ? 19.004 4.449 13.994 1.00 80.06 303 VAL A O 1
ATOM 2356 N N . PHE A 1 304 ? 17.407 4.782 12.439 1.00 81.88 304 PHE A N 1
ATOM 2357 C CA . PHE A 1 304 ? 17.234 3.381 12.056 1.00 81.88 304 PHE A CA 1
ATOM 2358 C C . PHE A 1 304 ? 18.162 3.051 10.886 1.00 81.88 304 PHE A C 1
ATOM 2360 O O . PHE A 1 304 ? 17.949 3.544 9.781 1.00 81.88 304 PHE A O 1
ATOM 2367 N N . LYS A 1 305 ? 19.174 2.202 11.104 1.00 78.31 305 LYS A N 1
ATOM 2368 C CA . LYS A 1 305 ? 20.194 1.871 10.088 1.00 78.31 305 LYS A CA 1
ATOM 2369 C C . LYS A 1 305 ? 19.599 1.340 8.787 1.00 78.31 305 LYS A C 1
ATOM 2371 O O . LYS A 1 305 ? 19.997 1.775 7.713 1.00 78.31 305 LYS A O 1
ATOM 2376 N N . ASP A 1 306 ? 18.628 0.440 8.901 1.00 77.94 306 ASP A N 1
ATOM 2377 C CA . ASP A 1 306 ? 18.011 -0.216 7.746 1.00 77.94 306 ASP A CA 1
ATOM 2378 C C . ASP A 1 306 ? 16.837 0.590 7.171 1.00 77.94 306 ASP A C 1
ATOM 2380 O O . ASP A 1 306 ? 16.197 0.139 6.224 1.00 77.94 306 ASP A O 1
ATOM 2384 N N . ARG A 1 307 ? 16.501 1.747 7.774 1.00 80.25 307 ARG A N 1
ATOM 2385 C CA . ARG A 1 307 ? 15.353 2.617 7.438 1.00 80.25 307 ARG A CA 1
ATOM 2386 C C . ARG A 1 307 ? 13.993 1.905 7.363 1.00 80.25 307 ARG A C 1
ATOM 2388 O O . ARG A 1 307 ? 13.009 2.490 6.911 1.00 80.25 307 ARG A O 1
ATOM 2395 N N . LYS A 1 308 ? 13.924 0.647 7.807 1.00 82.19 308 LYS A N 1
ATOM 2396 C CA . LYS A 1 308 ? 12.763 -0.244 7.707 1.00 82.19 308 LYS A CA 1
ATOM 2397 C C . LYS A 1 308 ? 12.418 -0.865 9.062 1.00 82.19 308 LYS A C 1
ATOM 2399 O O . LYS A 1 308 ? 12.552 -2.079 9.215 1.00 82.19 308 LYS A O 1
ATOM 2404 N N . PRO A 1 309 ? 12.018 -0.053 10.059 1.00 86.31 309 PRO A N 1
ATOM 2405 C CA . PRO A 1 309 ? 11.759 -0.542 11.400 1.00 86.31 309 PRO A CA 1
ATOM 2406 C C . PRO A 1 309 ? 10.626 -1.561 11.416 1.00 86.31 309 PRO A C 1
ATOM 2408 O O . PRO A 1 309 ? 9.592 -1.416 10.752 1.00 86.31 309 PRO A O 1
ATOM 2411 N N . THR A 1 310 ? 10.824 -2.576 12.241 1.00 88.69 310 THR A N 1
ATOM 2412 C CA . THR A 1 310 ? 9.831 -3.589 12.564 1.00 88.69 310 THR A CA 1
ATOM 2413 C C . THR A 1 310 ? 9.120 -3.227 13.866 1.00 88.69 310 THR A C 1
ATOM 2415 O O . THR A 1 310 ? 9.752 -3.008 14.899 1.00 88.69 310 THR A O 1
ATOM 2418 N N . ILE A 1 311 ? 7.791 -3.149 13.815 1.00 91.19 311 ILE A N 1
ATOM 2419 C CA . ILE A 1 311 ? 6.926 -2.825 14.949 1.00 91.19 311 ILE A CA 1
ATOM 2420 C C . ILE A 1 311 ? 6.173 -4.068 15.388 1.00 91.19 311 ILE A C 1
ATOM 2422 O O . ILE A 1 311 ? 5.652 -4.826 14.565 1.00 91.19 311 ILE A O 1
ATOM 2426 N N . CYS A 1 312 ? 6.044 -4.228 16.696 1.00 93.00 312 CYS A N 1
ATOM 2427 C CA . CYS A 1 312 ? 5.219 -5.258 17.280 1.00 93.00 312 CYS A CA 1
ATOM 2428 C C . CYS A 1 312 ? 4.313 -4.715 18.389 1.00 93.00 312 CYS A C 1
ATOM 2430 O O . CYS A 1 312 ? 4.736 -3.895 19.200 1.00 93.00 312 CYS A O 1
ATOM 2432 N N . PHE A 1 313 ? 3.063 -5.189 18.429 1.00 93.94 313 PHE A N 1
ATOM 2433 C CA . PHE A 1 313 ? 2.091 -4.797 19.448 1.00 93.94 313 PHE A CA 1
ATOM 2434 C C . PHE A 1 313 ? 2.129 -5.746 20.648 1.00 93.94 313 PHE A C 1
ATOM 2436 O O . PHE A 1 313 ? 1.792 -6.926 20.524 1.00 93.94 313 PHE A O 1
ATOM 2443 N N . ALA A 1 314 ? 2.521 -5.236 21.816 1.00 93.75 314 ALA A N 1
ATOM 2444 C CA . ALA A 1 314 ? 2.645 -6.002 23.056 1.00 93.75 314 ALA A CA 1
ATOM 2445 C C . ALA A 1 314 ? 1.294 -6.145 23.787 1.00 93.75 314 ALA A C 1
ATOM 2447 O O . ALA A 1 314 ? 1.186 -5.906 24.985 1.00 93.75 314 ALA A O 1
ATOM 2448 N N . GLN A 1 315 ? 0.257 -6.530 23.052 1.00 89.25 315 GLN A N 1
ATOM 2449 C CA . GLN A 1 315 ? -1.111 -6.721 23.532 1.00 89.25 315 GLN A CA 1
ATOM 2450 C C . GLN A 1 315 ? -1.873 -7.644 22.578 1.00 89.25 315 GLN A C 1
ATOM 2452 O O . GLN A 1 315 ? -1.409 -7.911 21.466 1.00 89.25 315 GLN A O 1
ATOM 2457 N N . ASP A 1 316 ? -3.072 -8.065 22.977 1.00 82.06 316 ASP A N 1
ATOM 2458 C CA . ASP A 1 316 ? -3.987 -8.743 22.070 1.00 82.06 316 ASP A CA 1
ATOM 2459 C C . ASP A 1 316 ? -4.367 -7.830 20.890 1.00 82.06 316 ASP A C 1
ATOM 2461 O O . ASP A 1 316 ? -4.666 -6.640 21.035 1.00 82.06 316 ASP A O 1
ATOM 2465 N N . ARG A 1 317 ? -4.325 -8.424 19.701 1.00 83.69 317 ARG A N 1
ATOM 2466 C CA . ARG A 1 317 ? -4.648 -7.797 18.420 1.00 83.69 317 ARG A CA 1
ATOM 2467 C C . ARG A 1 317 ? -6.043 -8.166 17.929 1.00 83.69 317 ARG A C 1
ATOM 2469 O O . ARG A 1 317 ? -6.465 -7.631 16.913 1.00 83.69 317 ARG A O 1
ATOM 2476 N N . SER A 1 318 ? -6.763 -9.042 18.632 1.00 71.94 318 SER A N 1
ATOM 2477 C CA . SER A 1 318 ? -8.145 -9.416 18.305 1.00 71.94 318 SER A CA 1
ATOM 2478 C C . SER A 1 318 ? -9.190 -8.355 18.694 1.00 71.94 318 SER A C 1
ATOM 2480 O O . SER A 1 318 ? -10.391 -8.597 18.607 1.00 71.94 318 SER A O 1
ATOM 2482 N N . ILE A 1 319 ? -8.739 -7.158 19.080 1.00 72.12 319 ILE A N 1
ATOM 2483 C CA . ILE A 1 319 ? -9.590 -6.018 19.427 1.00 72.12 319 ILE A CA 1
ATOM 2484 C C . ILE A 1 319 ? -10.094 -5.278 18.177 1.00 72.12 319 ILE A C 1
ATOM 2486 O O . ILE A 1 319 ? -9.349 -5.076 17.216 1.00 72.12 319 ILE A O 1
ATOM 2490 N N . ASP A 1 320 ? -11.332 -4.780 18.230 1.00 61.38 320 ASP A N 1
ATOM 2491 C CA . ASP A 1 320 ? -12.002 -4.101 17.105 1.00 61.38 320 ASP A CA 1
ATOM 2492 C C . ASP A 1 320 ? -11.214 -2.903 16.539 1.00 61.38 320 ASP A C 1
ATOM 2494 O O . ASP A 1 320 ? -11.333 -2.573 15.362 1.00 61.38 320 ASP A O 1
ATOM 2498 N N . ARG A 1 321 ? -10.395 -2.247 17.372 1.00 73.62 321 ARG A N 1
ATOM 2499 C CA . ARG A 1 321 ? -9.690 -0.990 17.055 1.00 73.62 321 ARG A CA 1
ATOM 2500 C C . ARG A 1 321 ? -8.197 -1.164 16.790 1.00 73.62 321 ARG A C 1
ATOM 2502 O O . ARG A 1 321 ? -7.461 -0.179 16.754 1.00 73.62 321 ARG A O 1
ATOM 2509 N N . ILE A 1 322 ? -7.715 -2.396 16.600 1.00 80.38 322 ILE A N 1
ATOM 2510 C CA . ILE A 1 322 ? -6.274 -2.635 16.422 1.00 80.38 322 ILE A CA 1
ATOM 2511 C C . ILE A 1 322 ? -5.707 -1.878 15.213 1.00 80.38 322 ILE A C 1
ATOM 2513 O O . ILE A 1 322 ? -4.599 -1.355 15.280 1.00 80.38 322 ILE A O 1
ATOM 2517 N N . ARG A 1 323 ? -6.481 -1.757 14.128 1.00 71.94 323 ARG A N 1
ATOM 2518 C CA . ARG A 1 323 ? -6.065 -1.040 12.914 1.00 71.94 323 ARG A CA 1
ATOM 2519 C C . ARG A 1 323 ? -5.925 0.463 13.144 1.00 71.94 323 ARG A C 1
ATOM 2521 O O . ARG A 1 323 ? -4.987 1.071 12.634 1.00 71.94 323 ARG A O 1
ATOM 2528 N N . ASP A 1 324 ? -6.795 1.047 13.960 1.00 74.75 324 ASP A N 1
ATOM 2529 C CA . ASP A 1 324 ? -6.709 2.466 14.305 1.00 74.75 324 ASP A CA 1
ATOM 2530 C C . ASP A 1 324 ? -5.449 2.741 15.140 1.00 74.75 324 ASP A C 1
ATOM 2532 O O . ASP A 1 324 ? -4.746 3.729 14.920 1.00 74.75 324 ASP A O 1
ATOM 2536 N N . LEU A 1 325 ? -5.107 1.824 16.055 1.00 83.44 325 LEU A N 1
ATOM 2537 C CA . LEU A 1 325 ? -3.860 1.886 16.821 1.00 83.44 325 LEU A CA 1
ATOM 2538 C C . LEU A 1 325 ? -2.621 1.725 15.926 1.00 83.44 325 LEU A C 1
ATOM 2540 O O . LEU A 1 325 ? -1.638 2.435 16.124 1.00 83.44 325 LEU A O 1
ATOM 2544 N N . GLU A 1 326 ? -2.658 0.847 14.920 1.00 82.56 326 GLU A N 1
ATOM 2545 C CA . GLU A 1 326 ? -1.590 0.720 13.915 1.00 82.56 326 GLU A CA 1
ATOM 2546 C C . GLU A 1 326 ? -1.394 2.010 13.114 1.00 82.56 326 GLU A C 1
ATOM 2548 O O . GLU A 1 326 ? -0.259 2.455 12.922 1.00 82.56 326 GLU A O 1
ATOM 2553 N N . ARG A 1 327 ? -2.494 2.646 12.693 1.00 76.38 327 ARG A N 1
ATOM 2554 C CA . ARG A 1 327 ? -2.474 3.930 11.982 1.00 76.38 327 ARG A CA 1
ATOM 2555 C C . ARG A 1 327 ? -1.837 5.023 12.838 1.00 76.38 327 ARG A C 1
ATOM 2557 O O . ARG A 1 327 ? -0.939 5.723 12.367 1.00 76.38 327 ARG A O 1
ATOM 2564 N N . LEU A 1 328 ? -2.257 5.139 14.099 1.00 83.25 328 LEU A N 1
ATOM 2565 C CA . LEU A 1 328 ? -1.671 6.078 15.059 1.00 83.25 328 LEU A CA 1
ATOM 2566 C C . LEU A 1 328 ? -0.192 5.790 15.312 1.00 83.25 328 LEU A C 1
ATOM 2568 O O . LEU A 1 328 ? 0.610 6.724 15.372 1.00 83.25 328 LEU A O 1
ATOM 2572 N N . ALA A 1 329 ? 0.178 4.512 15.402 1.00 84.56 329 ALA A N 1
ATOM 2573 C CA . ALA A 1 329 ? 1.556 4.109 15.604 1.00 84.56 329 ALA A CA 1
ATOM 2574 C C . ALA A 1 329 ? 2.460 4.546 14.454 1.00 84.56 329 ALA A C 1
ATOM 2576 O O . ALA A 1 329 ? 3.491 5.176 14.684 1.00 84.56 329 ALA A O 1
ATOM 2577 N N . MET A 1 330 ? 2.052 4.294 13.212 1.00 77.38 330 MET A N 1
ATOM 2578 C CA . MET A 1 330 ? 2.826 4.727 12.050 1.00 77.38 330 MET A CA 1
ATOM 2579 C C . MET A 1 330 ? 2.908 6.248 11.937 1.00 77.38 330 MET A C 1
ATOM 2581 O O . MET A 1 330 ? 3.995 6.776 11.709 1.00 77.38 330 MET A O 1
ATOM 2585 N N . ALA A 1 331 ? 1.796 6.957 12.156 1.00 76.44 331 ALA A N 1
ATOM 2586 C CA . ALA A 1 331 ? 1.780 8.418 12.136 1.00 76.44 331 ALA A CA 1
ATOM 2587 C C . ALA A 1 331 ? 2.702 9.018 13.210 1.00 76.44 331 ALA A C 1
ATOM 2589 O O . ALA A 1 331 ? 3.294 10.075 13.002 1.00 76.44 331 ALA A O 1
ATOM 2590 N N . GLN A 1 332 ? 2.843 8.363 14.365 1.00 83.94 332 GLN A N 1
ATOM 2591 C CA . GLN A 1 332 ? 3.787 8.789 15.394 1.00 83.94 332 GLN A CA 1
ATOM 2592 C C . GLN A 1 332 ? 5.238 8.562 14.971 1.00 83.94 332 GLN A C 1
ATOM 2594 O O . GLN A 1 332 ? 6.042 9.475 15.114 1.00 83.94 332 GLN A O 1
ATOM 2599 N N . ILE A 1 333 ? 5.573 7.396 14.410 1.00 79.25 333 ILE A N 1
ATOM 2600 C CA . ILE A 1 333 ? 6.936 7.117 13.930 1.00 79.25 333 ILE A CA 1
ATOM 2601 C C . ILE A 1 333 ? 7.352 8.092 12.822 1.00 79.25 333 ILE A C 1
ATOM 2603 O O . ILE A 1 333 ? 8.471 8.593 12.849 1.00 79.25 333 ILE A O 1
ATOM 2607 N N . GLN A 1 334 ? 6.444 8.424 11.900 1.00 72.38 334 GLN A N 1
ATOM 2608 C CA . GLN A 1 334 ? 6.696 9.422 10.854 1.00 72.38 334 GLN A CA 1
ATOM 2609 C C . GLN A 1 334 ? 6.897 10.836 11.424 1.00 72.38 334 GLN A C 1
ATOM 2611 O O . GLN A 1 334 ? 7.755 11.574 10.949 1.00 72.38 334 GLN A O 1
ATOM 2616 N N . ARG A 1 335 ? 6.132 11.220 12.457 1.00 70.12 335 ARG A N 1
ATOM 2617 C CA . ARG A 1 335 ? 6.233 12.544 13.100 1.00 70.12 335 ARG A CA 1
ATOM 2618 C C . ARG A 1 335 ? 7.527 12.768 13.874 1.00 70.12 335 ARG A C 1
ATOM 2620 O O . ARG A 1 335 ? 7.888 13.915 14.091 1.00 70.12 335 ARG A O 1
ATOM 2627 N N . GLN A 1 336 ? 8.216 11.711 14.291 1.00 68.56 336 GLN A N 1
ATOM 2628 C CA . GLN A 1 336 ? 9.478 11.819 15.029 1.00 68.56 336 GLN A CA 1
ATOM 2629 C C . GLN A 1 336 ? 10.673 12.211 14.133 1.00 68.56 336 GLN A C 1
ATOM 2631 O O . GLN A 1 336 ? 11.809 12.124 14.584 1.00 68.56 336 GLN A O 1
ATOM 2636 N N . GLU A 1 337 ? 10.436 12.592 12.867 1.00 59.81 337 GLU A N 1
ATOM 2637 C CA . GLU A 1 337 ? 11.467 12.924 11.862 1.00 59.81 337 GLU A CA 1
ATOM 2638 C C . GLU A 1 337 ? 12.541 11.832 11.698 1.00 59.81 337 GLU A C 1
ATOM 2640 O O . GLU A 1 337 ? 13.653 12.068 11.227 1.00 59.81 337 GLU A O 1
ATOM 2645 N N . LEU A 1 338 ? 12.199 10.599 12.073 1.00 67.19 338 LEU A N 1
ATOM 2646 C CA . LEU A 1 338 ? 13.057 9.438 11.914 1.00 67.19 338 LEU A CA 1
ATOM 2647 C C . LEU A 1 338 ? 13.161 9.137 10.415 1.00 67.19 338 LEU A C 1
ATOM 2649 O O . LEU A 1 338 ? 12.137 9.023 9.741 1.00 67.19 338 LEU A O 1
ATOM 2653 N N . ASP A 1 339 ? 14.381 8.984 9.893 1.00 66.94 339 ASP A N 1
ATOM 2654 C CA . ASP A 1 339 ? 14.646 8.723 8.469 1.00 66.94 339 ASP A CA 1
ATOM 2655 C C . ASP A 1 339 ? 14.184 7.312 8.038 1.00 66.94 339 ASP A C 1
ATOM 2657 O O . ASP A 1 339 ? 14.976 6.393 7.827 1.00 66.94 339 ASP A O 1
ATOM 2661 N N . VAL A 1 340 ? 12.870 7.113 7.944 1.00 69.38 340 VAL A N 1
ATOM 2662 C CA . VAL A 1 340 ? 12.210 5.819 7.731 1.00 69.38 340 VAL A CA 1
ATOM 2663 C C . VAL A 1 340 ? 11.605 5.763 6.328 1.00 69.38 340 VAL A C 1
ATOM 2665 O O . VAL A 1 340 ? 10.811 6.615 5.950 1.00 69.38 340 VAL A O 1
ATOM 2668 N N . GLU A 1 341 ? 11.974 4.745 5.548 1.00 68.19 341 GLU A N 1
ATOM 2669 C CA . GLU A 1 341 ? 11.440 4.491 4.200 1.00 68.19 341 GLU A CA 1
ATOM 2670 C C . GLU A 1 341 ? 10.091 3.761 4.266 1.00 68.19 341 GLU A C 1
ATOM 2672 O O . GLU A 1 341 ? 9.145 4.109 3.565 1.00 68.19 341 GLU A O 1
ATOM 2677 N N . SER A 1 342 ? 9.990 2.734 5.115 1.00 68.75 342 SER A N 1
ATOM 2678 C CA . SER A 1 342 ? 8.774 1.923 5.256 1.00 68.75 342 SER A CA 1
ATOM 2679 C C . SER A 1 342 ? 8.725 1.248 6.622 1.00 68.75 342 SER A C 1
ATOM 2681 O O . SER A 1 342 ? 9.758 0.820 7.121 1.00 68.75 342 SER A O 1
ATOM 2683 N N . VAL A 1 343 ? 7.544 1.087 7.213 1.00 75.81 343 VAL A N 1
ATOM 2684 C CA . VAL A 1 343 ? 7.367 0.443 8.524 1.00 75.81 343 VAL A CA 1
ATOM 2685 C C . VAL A 1 343 ? 6.757 -0.944 8.336 1.00 75.81 343 VAL A C 1
ATOM 2687 O O . VAL A 1 343 ? 5.784 -1.095 7.600 1.00 75.81 343 VAL A O 1
ATOM 2690 N N . ARG A 1 344 ? 7.289 -1.969 9.013 1.00 79.62 344 ARG A N 1
ATOM 2691 C CA . ARG A 1 344 ? 6.713 -3.326 8.988 1.00 79.62 344 ARG A CA 1
ATOM 2692 C C . ARG A 1 344 ? 6.062 -3.641 10.325 1.00 79.62 344 ARG A C 1
ATOM 2694 O O . ARG A 1 344 ? 6.762 -3.800 11.316 1.00 79.62 344 ARG A O 1
ATOM 2701 N N . ILE A 1 345 ? 4.739 -3.774 10.356 1.00 81.62 345 ILE A N 1
ATOM 2702 C CA . ILE A 1 345 ? 4.006 -4.145 11.573 1.00 81.62 345 ILE A CA 1
ATOM 2703 C C . ILE A 1 345 ? 3.738 -5.651 11.579 1.00 81.62 345 ILE A C 1
ATOM 2705 O O . ILE A 1 345 ? 3.197 -6.202 10.613 1.00 81.62 345 ILE A O 1
ATOM 2709 N N . SER A 1 346 ? 4.100 -6.317 12.677 1.00 81.94 346 SER A N 1
ATOM 2710 C CA . SER A 1 346 ? 3.767 -7.724 12.898 1.00 81.94 346 SER A CA 1
ATOM 2711 C C . SER A 1 346 ? 2.256 -7.935 12.902 1.00 81.94 346 SER A C 1
ATOM 2713 O O . SER A 1 346 ? 1.519 -7.191 13.545 1.00 81.94 346 SER A O 1
ATOM 2715 N N . GLN A 1 347 ? 1.789 -8.971 12.203 1.00 78.50 347 GLN A N 1
ATOM 2716 C CA . GLN A 1 347 ? 0.364 -9.303 12.170 1.00 78.50 347 GLN A CA 1
ATOM 2717 C C . GLN A 1 347 ? -0.090 -10.098 13.405 1.00 78.50 347 GLN A C 1
ATOM 2719 O O . GLN A 1 347 ? -1.291 -10.163 13.667 1.00 78.50 347 GLN A O 1
ATOM 2724 N N . SER A 1 348 ? 0.841 -10.639 14.196 1.00 77.94 348 SER A N 1
ATOM 2725 C CA . SER A 1 348 ? 0.570 -11.314 15.469 1.00 77.94 348 SER A CA 1
ATOM 2726 C C . SER A 1 348 ? 0.930 -10.429 16.664 1.00 77.94 348 SER A C 1
ATOM 2728 O O . SER A 1 348 ? 1.713 -9.485 16.540 1.00 77.94 348 SER A O 1
ATOM 2730 N N . ALA A 1 349 ? 0.358 -10.732 17.836 1.00 83.50 349 ALA A N 1
ATOM 2731 C CA . ALA A 1 349 ? 0.791 -10.111 19.087 1.00 83.50 349 ALA A CA 1
ATOM 2732 C C . ALA A 1 349 ? 2.270 -10.442 19.318 1.00 83.50 349 ALA A C 1
ATOM 2734 O O . ALA A 1 349 ? 2.777 -11.420 18.748 1.00 83.50 349 ALA A O 1
ATOM 2735 N N . CYS A 1 350 ? 2.969 -9.640 20.122 1.00 88.69 350 CYS A N 1
ATOM 2736 C CA . CYS A 1 350 ? 4.385 -9.901 20.332 1.00 88.69 350 CYS A CA 1
ATOM 2737 C C . CYS A 1 350 ? 4.609 -11.277 20.929 1.00 88.69 350 CYS A C 1
ATOM 2739 O O . CYS A 1 350 ? 4.098 -11.562 22.011 1.00 88.69 350 CYS A O 1
ATOM 2741 N N . PRO A 1 351 ? 5.379 -12.144 20.249 1.00 84.88 351 PRO A N 1
ATOM 2742 C CA . PRO A 1 351 ? 5.774 -13.379 20.875 1.00 84.88 351 PRO A CA 1
ATOM 2743 C C . PRO A 1 351 ? 6.647 -13.007 22.069 1.00 84.88 351 PRO A C 1
ATOM 2745 O O . PRO A 1 351 ? 7.479 -12.097 21.981 1.00 84.88 351 PRO A O 1
ATOM 2748 N N . ILE A 1 352 ? 6.446 -13.704 23.188 1.00 77.38 352 ILE A N 1
ATOM 2749 C CA . ILE A 1 352 ? 7.383 -13.616 24.302 1.00 77.38 352 ILE A CA 1
ATOM 2750 C C . ILE A 1 352 ? 8.743 -14.004 23.721 1.00 77.38 352 ILE A C 1
ATOM 2752 O O . ILE A 1 352 ? 9.608 -13.152 23.570 1.00 77.38 352 ILE A O 1
ATOM 2756 N N . ASP A 1 353 ? 8.903 -15.232 23.243 1.00 75.62 353 ASP A N 1
ATOM 2757 C CA . ASP A 1 353 ? 10.152 -15.696 22.638 1.00 75.62 353 ASP A CA 1
ATOM 2758 C C . ASP A 1 353 ? 10.350 -15.080 21.244 1.00 75.62 353 ASP A C 1
ATOM 2760 O O . ASP A 1 353 ? 9.660 -15.419 20.289 1.00 75.62 353 ASP A O 1
ATOM 2764 N N . GLY A 1 354 ? 11.274 -14.121 21.132 1.00 78.44 354 GLY A N 1
ATOM 2765 C CA . GLY A 1 354 ? 11.558 -13.403 19.882 1.00 78.44 354 GLY A CA 1
ATOM 2766 C C . GLY A 1 354 ? 11.207 -11.913 19.883 1.00 78.44 354 GLY A C 1
ATOM 2767 O O . GLY A 1 354 ? 11.415 -11.254 18.869 1.00 78.44 354 GLY A O 1
ATOM 2768 N N . MET A 1 355 ? 10.744 -11.347 21.005 1.00 86.00 355 MET A N 1
ATOM 2769 C CA . MET A 1 355 ? 10.466 -9.904 21.122 1.00 86.00 355 MET A CA 1
ATOM 2770 C C . MET A 1 355 ? 11.666 -9.010 20.743 1.00 86.00 355 MET A C 1
ATOM 2772 O O . MET A 1 355 ? 11.489 -7.921 20.212 1.00 86.00 355 MET A O 1
ATOM 2776 N N . GLU A 1 356 ? 12.890 -9.490 20.969 1.00 85.25 356 GLU A N 1
ATOM 2777 C CA . GLU A 1 356 ? 14.149 -8.801 20.638 1.00 85.25 356 GLU A CA 1
ATOM 2778 C C . GLU A 1 356 ? 14.414 -8.692 19.130 1.00 85.25 356 GLU A C 1
ATOM 2780 O O . GLU A 1 356 ? 15.272 -7.919 18.713 1.00 85.25 356 GLU A O 1
ATOM 2785 N N . GLY A 1 357 ? 13.681 -9.448 18.307 1.00 87.81 357 GLY A N 1
ATOM 2786 C CA . GLY A 1 357 ? 13.751 -9.345 16.852 1.00 87.81 357 GLY A CA 1
ATOM 2787 C C . GLY A 1 357 ? 13.074 -8.092 16.291 1.00 87.81 357 GLY A C 1
ATOM 2788 O O . GLY A 1 357 ? 13.272 -7.793 15.112 1.00 87.81 357 GLY A O 1
ATOM 2789 N N . TYR A 1 358 ? 12.298 -7.379 17.116 1.00 91.62 358 TYR A N 1
ATOM 2790 C CA . TYR A 1 358 ? 11.582 -6.167 16.732 1.00 91.62 358 TYR A CA 1
ATOM 2791 C C . TYR A 1 358 ? 12.339 -4.909 17.148 1.00 91.62 358 TYR A C 1
ATOM 2793 O O . TYR A 1 358 ? 12.926 -4.844 18.231 1.00 91.62 358 TYR A O 1
ATOM 2801 N N . ASP A 1 359 ? 12.292 -3.897 16.288 1.00 91.62 359 ASP A N 1
ATOM 2802 C CA . ASP A 1 359 ? 12.938 -2.607 16.525 1.00 91.62 359 ASP A CA 1
ATOM 2803 C C . ASP A 1 359 ? 12.106 -1.734 17.471 1.00 91.62 359 ASP A C 1
ATOM 2805 O O . ASP A 1 359 ? 12.663 -1.011 18.296 1.00 91.62 359 ASP A O 1
ATOM 2809 N N . ILE A 1 360 ? 10.775 -1.814 17.373 1.00 92.75 360 ILE A N 1
ATOM 2810 C CA . ILE A 1 360 ? 9.841 -1.013 18.166 1.00 92.75 360 ILE A CA 1
ATOM 2811 C C . ILE A 1 360 ? 8.748 -1.903 18.762 1.00 92.75 360 ILE A C 1
ATOM 2813 O O . ILE A 1 360 ? 8.119 -2.698 18.061 1.00 92.75 360 ILE A O 1
ATOM 2817 N N . LEU A 1 361 ? 8.472 -1.722 20.051 1.00 94.75 361 LEU A N 1
ATOM 2818 C CA . LEU A 1 361 ? 7.297 -2.275 20.718 1.00 94.75 361 LEU A CA 1
ATOM 2819 C C . LEU A 1 361 ? 6.274 -1.173 20.949 1.00 94.75 361 LEU A C 1
ATOM 2821 O O . LEU A 1 361 ? 6.622 -0.081 21.394 1.00 94.75 361 LEU A O 1
ATOM 2825 N N . VAL A 1 362 ? 5.013 -1.475 20.674 1.00 95.62 362 VAL A N 1
ATOM 2826 C CA . VAL A 1 362 ? 3.895 -0.556 20.880 1.00 95.62 362 VAL A CA 1
ATOM 2827 C C . VAL A 1 362 ? 2.843 -1.233 21.736 1.00 95.62 362 VAL A C 1
ATOM 2829 O O . VAL A 1 362 ? 2.562 -2.418 21.567 1.00 95.62 362 VAL A O 1
ATOM 2832 N N . PHE A 1 363 ? 2.240 -0.499 22.657 1.00 95.25 363 PHE A N 1
ATOM 2833 C CA . PHE A 1 363 ? 1.063 -0.977 23.367 1.00 95.25 363 PHE A CA 1
ATOM 2834 C C . PHE A 1 363 ? 0.215 0.193 23.841 1.00 95.25 363 PHE A C 1
ATOM 2836 O O . PHE A 1 363 ? 0.721 1.252 24.205 1.00 95.25 363 PHE A O 1
ATOM 2843 N N . GLN A 1 364 ? -1.089 -0.024 23.857 1.00 94.19 364 GLN A N 1
ATOM 2844 C CA . GLN A 1 364 ? -2.012 0.748 24.656 1.00 94.19 364 GLN A CA 1
ATOM 2845 C C . GLN A 1 364 ? -1.955 0.222 26.088 1.00 94.19 364 GLN A C 1
ATOM 2847 O O . GLN A 1 364 ? -1.978 -0.993 26.304 1.00 94.19 364 GLN A O 1
ATOM 2852 N N . ARG A 1 365 ? -1.881 1.109 27.080 1.00 92.31 365 ARG A N 1
ATOM 2853 C CA . ARG A 1 365 ? -1.666 0.713 28.480 1.00 92.31 365 ARG A CA 1
ATOM 2854 C C . ARG A 1 365 ? -2.703 -0.282 28.994 1.00 92.31 365 ARG A C 1
ATOM 2856 O O . ARG A 1 365 ? -2.335 -1.336 29.508 1.00 92.31 365 ARG A O 1
ATOM 2863 N N . ALA A 1 366 ? -3.989 -0.002 28.801 1.00 88.44 366 ALA A N 1
ATOM 2864 C CA . ALA A 1 366 ? -5.060 -0.936 29.143 1.00 88.44 366 ALA A CA 1
ATOM 2865 C C . ALA A 1 366 ? -4.953 -2.256 28.359 1.00 88.44 366 ALA A C 1
ATOM 2867 O O . ALA A 1 366 ? -5.191 -3.322 28.922 1.00 88.44 366 ALA A O 1
ATOM 2868 N N . GLY A 1 367 ? -4.531 -2.196 27.093 1.00 87.56 367 GLY A N 1
ATOM 2869 C CA . GLY A 1 367 ? -4.287 -3.365 26.249 1.00 87.56 367 GLY A CA 1
ATOM 2870 C C . GLY A 1 367 ? -3.199 -4.282 26.812 1.00 87.56 367 GLY A C 1
ATOM 2871 O O . GLY A 1 367 ? -3.439 -5.479 26.964 1.00 87.56 367 GLY A O 1
ATOM 2872 N N . LEU A 1 368 ? -2.043 -3.730 27.195 1.00 92.19 368 LEU A N 1
ATOM 2873 C CA . LEU A 1 368 ? -0.956 -4.481 27.835 1.00 92.19 368 LEU A CA 1
ATOM 2874 C C . LEU A 1 368 ? -1.396 -5.061 29.184 1.00 92.19 368 LEU A C 1
ATOM 2876 O O . LEU A 1 368 ? -1.203 -6.246 29.435 1.00 92.19 368 LEU A O 1
ATOM 2880 N N . LEU A 1 369 ? -2.014 -4.247 30.043 1.00 87.19 369 LEU A N 1
ATOM 2881 C CA . LEU A 1 369 ? -2.402 -4.665 31.395 1.00 87.19 369 LEU A CA 1
ATOM 2882 C C . LEU A 1 369 ? -3.601 -5.626 31.420 1.00 87.19 369 LEU A C 1
ATOM 2884 O O . LEU A 1 369 ? -3.853 -6.255 32.443 1.00 87.19 369 LEU A O 1
ATOM 2888 N N . SER A 1 370 ? -4.326 -5.762 30.306 1.00 84.75 370 SER A N 1
ATOM 2889 C CA . SER A 1 370 ? -5.361 -6.789 30.132 1.00 84.75 370 SER A CA 1
ATOM 2890 C C . SER A 1 370 ? -4.804 -8.176 29.786 1.00 84.75 370 SER A C 1
ATOM 2892 O O . SER A 1 370 ? -5.549 -9.153 29.817 1.00 84.75 370 SER A O 1
ATOM 2894 N N . GLN A 1 371 ? -3.512 -8.280 29.449 1.00 84.56 371 GLN A N 1
ATOM 2895 C CA . GLN A 1 371 ? -2.877 -9.555 29.116 1.00 84.56 371 GLN A CA 1
ATOM 2896 C C . GLN A 1 371 ? -2.656 -10.429 30.364 1.00 84.56 371 GLN A C 1
ATOM 2898 O O . GLN A 1 371 ? -2.592 -9.911 31.482 1.00 84.56 371 GLN A O 1
ATOM 2903 N N . PRO A 1 372 ? -2.469 -11.755 30.200 1.00 81.31 372 PRO A N 1
ATOM 2904 C CA . PRO A 1 372 ? -2.133 -12.636 31.313 1.00 81.31 372 PRO A CA 1
ATOM 2905 C C . PRO A 1 372 ? -0.896 -12.150 32.076 1.00 81.31 372 PRO A C 1
ATOM 2907 O O . PRO A 1 372 ? 0.097 -11.752 31.466 1.00 81.31 372 PRO A O 1
ATOM 2910 N N . LEU A 1 373 ? -0.913 -12.257 33.409 1.00 78.25 373 LEU A N 1
ATOM 2911 C CA . LEU A 1 373 ? 0.162 -11.759 34.279 1.00 78.25 373 LEU A CA 1
ATOM 2912 C C . LEU A 1 373 ? 1.558 -12.234 33.834 1.00 78.25 373 LEU A C 1
ATOM 2914 O O . LEU A 1 373 ? 2.487 -11.437 33.750 1.00 78.25 373 LEU A O 1
ATOM 2918 N N . ALA A 1 374 ? 1.688 -13.512 33.462 1.00 78.75 374 ALA A N 1
ATOM 2919 C CA . ALA A 1 374 ? 2.944 -14.093 32.982 1.00 78.75 374 ALA A CA 1
ATOM 2920 C C . ALA A 1 374 ? 3.482 -13.422 31.702 1.00 78.75 374 ALA A C 1
ATOM 2922 O O . ALA A 1 374 ? 4.698 -13.283 31.530 1.00 78.75 374 ALA A O 1
ATOM 2923 N N . TYR A 1 375 ? 2.586 -12.988 30.812 1.00 86.06 375 TYR A N 1
ATOM 2924 C CA . TYR A 1 375 ? 2.948 -12.243 29.612 1.00 86.06 375 TYR A CA 1
ATOM 2925 C C . TYR A 1 375 ? 3.456 -10.847 29.984 1.00 86.06 375 TYR A C 1
ATOM 2927 O O . TYR A 1 375 ? 4.553 -10.469 29.575 1.00 86.06 375 TYR A O 1
ATOM 2935 N N . VAL A 1 376 ? 2.713 -10.118 30.825 1.00 87.25 376 VAL A N 1
ATOM 2936 C CA . VAL A 1 376 ? 3.089 -8.763 31.258 1.00 87.25 376 VAL A CA 1
ATOM 2937 C C . VAL A 1 376 ? 4.431 -8.779 31.992 1.00 87.25 376 VAL A C 1
ATOM 2939 O O . VAL A 1 376 ? 5.329 -8.033 31.616 1.00 87.25 376 VAL A O 1
ATOM 2942 N N . SER A 1 377 ? 4.640 -9.689 32.948 1.00 83.38 377 SER A N 1
ATOM 2943 C CA . SER A 1 377 ? 5.932 -9.847 33.636 1.00 83.38 377 SER A CA 1
ATOM 2944 C C . SER A 1 377 ? 7.085 -10.159 32.671 1.00 83.38 377 SER A C 1
ATOM 2946 O O . SER A 1 377 ? 8.212 -9.703 32.868 1.00 83.38 377 SER A O 1
ATOM 2948 N N . SER A 1 378 ? 6.819 -10.907 31.594 1.00 85.00 378 SER A N 1
ATOM 2949 C CA . SER A 1 378 ? 7.825 -11.185 30.563 1.00 85.00 378 SER A CA 1
ATOM 2950 C C . SER A 1 378 ? 8.171 -9.944 29.739 1.00 85.00 378 SER A C 1
ATOM 2952 O O . SER A 1 378 ? 9.345 -9.748 29.421 1.00 85.00 378 SER A O 1
ATOM 2954 N N . VAL A 1 379 ? 7.180 -9.103 29.418 1.00 89.75 379 VAL A N 1
ATOM 2955 C CA . VAL A 1 379 ? 7.392 -7.793 28.779 1.00 89.75 379 VAL A CA 1
ATOM 2956 C C . VAL A 1 379 ? 8.238 -6.908 29.691 1.00 89.75 379 VAL A C 1
ATOM 2958 O O . VAL A 1 379 ? 9.272 -6.423 29.246 1.00 89.75 379 VAL A O 1
ATOM 2961 N N . VAL A 1 380 ? 7.874 -6.773 30.972 1.00 89.88 380 VAL A N 1
ATOM 2962 C CA . VAL A 1 380 ? 8.619 -5.967 31.960 1.00 89.88 380 VAL A CA 1
ATOM 2963 C C . VAL A 1 380 ? 10.098 -6.345 31.987 1.00 89.88 380 VAL A C 1
ATOM 2965 O O . VAL A 1 380 ? 10.953 -5.486 31.787 1.00 89.88 380 VAL A O 1
ATOM 2968 N N . ARG A 1 381 ? 10.410 -7.640 32.129 1.00 87.00 381 ARG A N 1
ATOM 2969 C CA . ARG A 1 381 ? 11.799 -8.125 32.176 1.00 87.00 381 ARG A CA 1
ATOM 2970 C C . ARG A 1 381 ? 12.595 -7.782 30.914 1.00 87.00 381 ARG A C 1
ATOM 2972 O O . ARG A 1 381 ? 13.771 -7.453 31.010 1.00 87.00 381 ARG A O 1
ATOM 2979 N N . ARG A 1 382 ? 11.972 -7.874 29.736 1.00 88.62 382 ARG A N 1
ATOM 2980 C CA . ARG A 1 382 ? 12.618 -7.557 28.450 1.00 88.62 382 ARG A CA 1
ATOM 2981 C C . ARG A 1 382 ? 12.809 -6.059 28.275 1.00 88.62 382 ARG A C 1
ATOM 2983 O O . ARG A 1 382 ? 13.838 -5.642 27.756 1.00 88.62 382 ARG A O 1
ATOM 2990 N N . VAL A 1 383 ? 11.835 -5.257 28.703 1.00 90.31 383 VAL A N 1
ATOM 2991 C CA . VAL A 1 383 ? 11.927 -3.796 28.641 1.00 90.31 383 VAL A CA 1
ATOM 2992 C C . VAL A 1 383 ? 13.025 -3.287 29.565 1.00 90.31 383 VAL A C 1
ATOM 2994 O O . VAL A 1 383 ? 13.788 -2.417 29.163 1.00 90.31 383 VAL A O 1
ATOM 2997 N N . GLU A 1 384 ? 13.174 -3.882 30.746 1.00 87.31 384 GLU A N 1
ATOM 2998 C CA . GLU A 1 384 ? 14.232 -3.528 31.693 1.00 87.31 384 GLU A CA 1
ATOM 2999 C C . GLU A 1 384 ? 15.640 -3.645 31.078 1.00 87.31 384 GLU A C 1
ATOM 3001 O O . GLU A 1 384 ? 16.500 -2.793 31.317 1.00 87.31 384 GLU A O 1
ATOM 3006 N N . THR A 1 385 ? 15.880 -4.669 30.252 1.00 85.44 385 THR A N 1
ATOM 3007 C CA . THR A 1 385 ? 17.206 -4.942 29.678 1.00 85.44 385 THR A CA 1
ATOM 3008 C C . THR A 1 385 ? 17.400 -4.350 28.281 1.00 85.44 385 THR A C 1
ATOM 3010 O O . THR A 1 385 ? 18.437 -3.742 28.015 1.00 85.44 385 THR A O 1
ATOM 3013 N N . ASN A 1 386 ? 16.412 -4.500 27.394 1.00 89.62 386 ASN A N 1
ATOM 3014 C CA . ASN A 1 386 ? 16.607 -4.383 25.944 1.00 89.62 386 ASN A CA 1
ATOM 3015 C C . ASN A 1 386 ? 15.800 -3.262 25.287 1.00 89.62 386 ASN A C 1
ATOM 3017 O O . ASN A 1 386 ? 15.966 -3.037 24.089 1.00 89.62 386 ASN A O 1
ATOM 3021 N N . PHE A 1 387 ? 14.927 -2.570 26.023 1.00 91.88 387 PHE A N 1
ATOM 3022 C CA . PHE A 1 387 ? 14.119 -1.493 25.455 1.00 91.88 387 PHE A CA 1
ATOM 3023 C C . PHE A 1 387 ? 14.189 -0.210 26.288 1.00 91.88 387 PHE A C 1
ATOM 3025 O O . PHE A 1 387 ? 14.544 -0.200 27.468 1.00 91.88 387 PHE A O 1
ATOM 3032 N N . SER A 1 388 ? 13.852 0.899 25.638 1.00 89.69 388 SER A N 1
ATOM 3033 C CA . SER A 1 388 ? 13.737 2.221 26.253 1.00 89.69 388 SER A CA 1
ATOM 3034 C C . SER A 1 388 ? 12.554 2.976 25.660 1.00 89.69 388 SER A C 1
ATOM 3036 O O . SER A 1 388 ? 12.168 2.729 24.517 1.00 89.69 388 SER A O 1
ATOM 3038 N N . LEU A 1 389 ? 11.986 3.908 26.428 1.00 90.44 389 LEU A N 1
ATOM 3039 C CA . LEU A 1 389 ? 10.893 4.763 25.969 1.00 90.44 389 LEU A CA 1
ATOM 3040 C C . LEU A 1 389 ? 11.338 5.596 24.757 1.00 90.44 389 LEU A C 1
ATOM 3042 O O . LEU A 1 389 ? 12.355 6.286 24.815 1.00 90.44 389 LEU A O 1
ATOM 3046 N N . LEU A 1 390 ? 10.578 5.502 23.665 1.00 89.06 390 LEU A N 1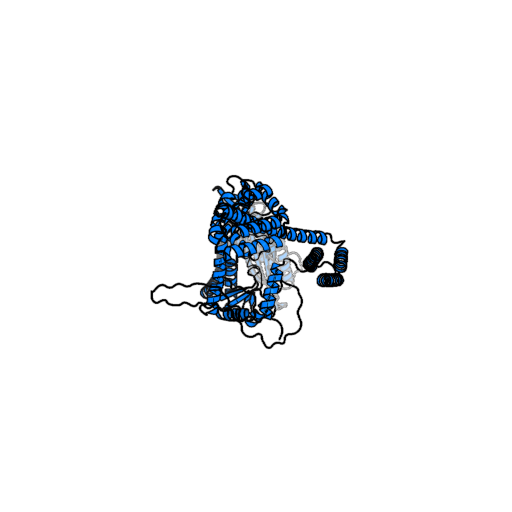
ATOM 3047 C CA . LEU A 1 390 ? 10.738 6.314 22.459 1.00 89.06 390 LEU A CA 1
ATOM 3048 C C . LEU A 1 390 ? 9.827 7.542 22.521 1.00 89.06 390 LEU A C 1
ATOM 3050 O O . LEU A 1 390 ? 10.288 8.665 22.357 1.00 89.06 390 LEU A O 1
ATOM 3054 N N . ALA A 1 391 ? 8.532 7.311 22.740 1.00 89.94 391 ALA A N 1
ATOM 3055 C CA . ALA A 1 391 ? 7.496 8.336 22.789 1.00 89.94 391 ALA A CA 1
ATOM 3056 C C . ALA A 1 391 ? 6.214 7.771 23.423 1.00 89.94 391 ALA A C 1
ATOM 3058 O O . ALA A 1 391 ? 6.068 6.555 23.575 1.00 89.94 391 ALA A O 1
ATOM 3059 N N . SER A 1 392 ? 5.250 8.643 23.709 1.00 92.38 392 SER A N 1
ATOM 3060 C CA . SER A 1 392 ? 3.861 8.251 23.952 1.00 92.38 392 SER A CA 1
ATOM 3061 C C . SER A 1 392 ? 2.881 9.226 23.294 1.00 92.38 392 SER A C 1
ATOM 3063 O O . SER A 1 392 ? 3.244 10.352 22.948 1.00 92.38 392 SER A O 1
ATOM 3065 N N . ILE A 1 393 ? 1.651 8.763 23.061 1.00 91.50 393 ILE A N 1
ATOM 3066 C CA . ILE A 1 393 ? 0.510 9.584 22.649 1.00 91.50 393 ILE A CA 1
ATOM 3067 C C . ILE A 1 393 ? -0.493 9.566 23.807 1.00 91.50 393 ILE A C 1
ATOM 3069 O O . ILE A 1 393 ? -0.954 8.473 24.160 1.00 91.50 393 ILE A O 1
ATOM 3073 N N . PRO A 1 394 ? -0.861 10.730 24.374 1.00 91.81 394 PRO A N 1
ATOM 3074 C CA . PRO A 1 394 ? -1.847 10.815 25.448 1.00 91.81 394 PRO A CA 1
ATOM 3075 C C . PRO A 1 394 ? -3.166 10.131 25.075 1.00 91.81 394 PRO A C 1
ATOM 3077 O O . PRO A 1 394 ? -3.622 10.219 23.931 1.00 91.81 394 PRO A O 1
ATOM 3080 N N . GLY A 1 395 ? -3.823 9.488 26.040 1.0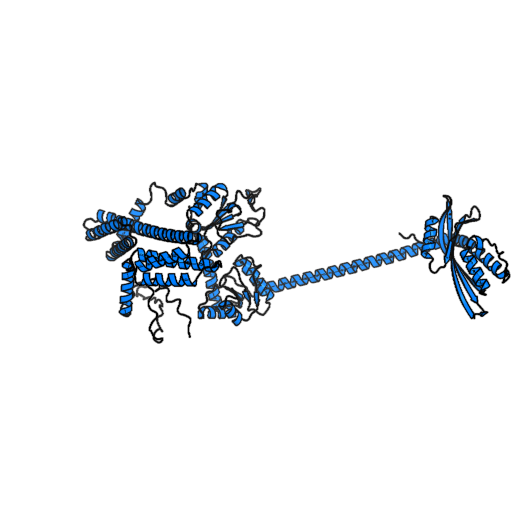0 86.12 395 GLY A N 1
ATOM 3081 C CA . GLY A 1 395 ? -5.072 8.764 25.806 1.00 86.12 395 GLY A CA 1
ATOM 3082 C C . GLY A 1 395 ? -6.184 9.672 25.279 1.00 86.12 395 GLY A C 1
ATOM 3083 O O . GLY A 1 395 ? -6.918 9.289 24.369 1.00 86.12 395 GLY A O 1
ATOM 3084 N N . ALA A 1 396 ? -6.256 10.916 25.759 1.00 82.50 396 ALA A N 1
ATOM 3085 C CA . ALA A 1 396 ? -7.168 11.922 25.214 1.00 82.50 396 ALA A CA 1
ATOM 3086 C C . ALA A 1 396 ? -6.953 12.188 23.707 1.00 82.50 396 ALA A C 1
ATOM 3088 O O . ALA A 1 396 ? -7.923 12.361 22.968 1.00 82.50 396 ALA A O 1
ATOM 3089 N N . GLU A 1 397 ? -5.706 12.184 23.224 1.00 83.50 397 GLU A N 1
ATOM 3090 C CA . GLU A 1 397 ? -5.391 12.361 21.801 1.00 83.50 397 GLU A CA 1
ATOM 3091 C C . GLU A 1 397 ? -5.714 11.114 20.975 1.00 83.50 397 GLU A C 1
ATOM 3093 O O . GLU A 1 397 ? -6.250 11.241 19.873 1.00 83.50 397 GLU A O 1
ATOM 3098 N N . VAL A 1 398 ? -5.456 9.920 21.520 1.00 85.06 398 VAL A N 1
ATOM 3099 C CA . VAL A 1 398 ? -5.863 8.642 20.910 1.00 85.06 398 VAL A CA 1
ATOM 3100 C C . VAL A 1 398 ? -7.382 8.620 20.712 1.00 85.06 398 VAL A C 1
ATOM 3102 O O . VAL A 1 398 ? -7.871 8.399 19.602 1.00 85.06 398 VAL A O 1
ATOM 3105 N N . MET A 1 399 ? -8.139 8.954 21.760 1.00 82.75 399 MET A N 1
ATOM 3106 C CA . MET A 1 399 ? -9.601 8.994 21.708 1.00 82.75 399 MET A CA 1
ATOM 3107 C C . MET A 1 399 ? -10.128 10.087 20.776 1.00 82.75 399 MET A C 1
ATOM 3109 O O . MET A 1 399 ? -11.080 9.846 20.032 1.00 82.75 399 MET A O 1
ATOM 3113 N N . LYS A 1 400 ? -9.493 11.264 20.752 1.00 79.56 400 LYS A N 1
ATOM 3114 C CA . LYS A 1 400 ? -9.835 12.340 19.813 1.00 79.56 400 LYS A CA 1
ATOM 3115 C C . LYS A 1 400 ? -9.590 11.924 18.363 1.00 79.56 400 LYS A C 1
ATOM 3117 O O . LYS A 1 400 ? -10.408 12.220 17.498 1.00 79.56 400 LYS A O 1
ATOM 3122 N N . ALA A 1 401 ? -8.499 11.215 18.080 1.00 77.00 401 ALA A N 1
ATOM 3123 C CA . ALA A 1 401 ? -8.223 10.712 16.740 1.00 77.00 401 ALA A CA 1
ATOM 3124 C C . ALA A 1 401 ? -9.273 9.690 16.280 1.00 77.00 401 ALA A C 1
ATOM 3126 O O . ALA A 1 401 ? -9.678 9.723 15.118 1.00 77.00 401 ALA A O 1
ATOM 3127 N N . PHE A 1 402 ? -9.755 8.837 17.189 1.00 76.75 402 PHE A N 1
ATOM 3128 C CA . PHE A 1 402 ? -10.852 7.910 16.909 1.00 76.75 402 PHE A CA 1
ATOM 3129 C C . PHE A 1 402 ? -12.185 8.629 16.675 1.00 76.75 402 PHE A C 1
ATOM 3131 O O . PHE A 1 402 ? -12.923 8.272 15.759 1.00 76.75 402 PHE A O 1
ATOM 3138 N N . GLN A 1 403 ? -12.502 9.641 17.486 1.00 72.75 403 GLN A N 1
ATOM 3139 C CA . GLN A 1 403 ? -13.725 10.434 17.329 1.00 72.75 403 GLN A CA 1
ATOM 3140 C C . GLN A 1 403 ? -13.722 11.202 16.008 1.00 72.75 403 GLN A C 1
ATOM 3142 O O . GLN A 1 403 ? -14.677 11.086 15.248 1.00 72.75 403 GLN A O 1
ATOM 3147 N N . ASN A 1 404 ? -12.622 11.882 15.676 1.00 75.00 404 ASN A N 1
ATOM 3148 C CA . ASN A 1 404 ? -12.489 12.627 14.425 1.00 75.00 404 ASN A CA 1
ATOM 3149 C C . ASN A 1 404 ? -12.698 11.743 13.185 1.00 75.00 404 ASN A C 1
ATOM 3151 O O . ASN A 1 404 ? -13.258 12.203 12.193 1.00 75.00 404 ASN A O 1
ATOM 3155 N N . GLU A 1 405 ? -12.250 10.486 13.211 1.00 71.88 405 GLU A N 1
ATOM 3156 C CA . GLU A 1 405 ? -12.409 9.549 12.092 1.00 71.88 405 GLU A CA 1
ATOM 3157 C C . GLU A 1 405 ? -13.866 9.095 11.914 1.00 71.88 405 GLU A C 1
ATOM 3159 O O . GLU A 1 405 ? -14.392 9.103 10.795 1.00 71.88 405 GLU A O 1
ATOM 3164 N N . VAL A 1 406 ? -14.544 8.777 13.022 1.00 70.44 406 VAL A N 1
ATOM 3165 C CA . VAL A 1 406 ? -15.978 8.447 13.031 1.00 70.44 406 VAL A CA 1
ATOM 3166 C C . VAL A 1 406 ? -16.811 9.653 12.592 1.00 70.44 406 VAL A C 1
ATOM 3168 O O . VAL A 1 406 ? -17.692 9.517 11.743 1.00 70.44 406 VAL A O 1
ATOM 3171 N N . GLU A 1 407 ? -16.505 10.841 13.114 1.00 72.12 407 GLU A N 1
ATOM 3172 C CA . GLU A 1 407 ? -17.175 12.094 12.758 1.00 72.12 407 GLU A CA 1
ATOM 3173 C C . GLU A 1 407 ? -16.960 12.456 11.286 1.00 72.12 407 GLU A C 1
ATOM 3175 O O . GLU A 1 407 ? -17.918 12.822 10.607 1.00 72.12 407 GLU A O 1
ATOM 3180 N N . SER A 1 408 ? -15.744 12.289 10.757 1.00 79.88 408 SER A N 1
ATOM 3181 C CA . SER A 1 408 ? -15.436 12.559 9.345 1.00 79.88 408 SER A CA 1
ATOM 3182 C C . SER A 1 408 ? -16.176 11.604 8.408 1.00 79.88 408 SER A C 1
ATOM 3184 O O . SER A 1 408 ? -16.740 12.039 7.404 1.00 79.88 408 SER A O 1
ATOM 3186 N N . SER A 1 409 ? -16.230 10.315 8.755 1.00 83.94 409 SER A N 1
ATOM 3187 C CA . SER A 1 409 ? -16.951 9.299 7.977 1.00 83.94 409 SER A CA 1
ATOM 3188 C C . SER A 1 409 ? -18.463 9.554 7.987 1.00 83.94 409 SER A C 1
ATOM 3190 O O . SER A 1 409 ? -19.103 9.545 6.936 1.00 83.94 409 SER A O 1
ATOM 3192 N N . ALA A 1 410 ? -19.035 9.866 9.156 1.00 82.19 410 ALA A N 1
ATOM 3193 C CA . ALA A 1 410 ? -20.457 10.177 9.303 1.00 82.19 410 ALA A CA 1
ATOM 3194 C C . ALA A 1 410 ? -20.848 11.493 8.607 1.00 82.19 410 ALA A C 1
ATOM 3196 O O . ALA A 1 410 ? -21.894 11.569 7.956 1.00 82.19 410 ALA A O 1
ATOM 3197 N N . ALA A 1 411 ? -20.006 12.526 8.704 1.00 86.12 411 ALA A N 1
ATOM 3198 C CA . ALA A 1 411 ? -20.213 13.791 8.010 1.00 86.12 411 ALA A CA 1
ATOM 3199 C C . ALA A 1 411 ? -20.187 13.599 6.490 1.00 86.12 411 ALA A C 1
ATOM 3201 O O . ALA A 1 411 ? -21.049 14.135 5.791 1.00 86.12 411 ALA A O 1
ATOM 3202 N N . LEU A 1 412 ? -19.244 12.806 5.978 1.00 88.38 412 LEU A N 1
ATOM 3203 C CA . LEU A 1 412 ? -19.144 12.510 4.553 1.00 88.38 412 LEU A CA 1
ATOM 3204 C C . LEU A 1 412 ? -20.337 11.683 4.060 1.00 88.38 412 LEU A C 1
ATOM 3206 O O . LEU A 1 412 ? -20.931 12.025 3.040 1.00 88.38 412 LEU A O 1
ATOM 3210 N N . GLU A 1 413 ? -20.763 10.666 4.815 1.00 91.19 413 GLU A N 1
ATOM 3211 C CA . GLU A 1 413 ? -21.980 9.904 4.518 1.00 91.19 413 GLU A CA 1
ATOM 3212 C C . GLU A 1 413 ? -23.211 10.816 4.408 1.00 91.19 413 GLU A C 1
ATOM 3214 O O . GLU A 1 413 ? -23.994 10.708 3.460 1.00 91.19 413 GLU A O 1
ATOM 3219 N N . ALA A 1 414 ? -23.370 11.754 5.345 1.00 90.50 414 ALA A N 1
ATOM 3220 C CA . ALA A 1 414 ? -24.463 12.716 5.309 1.00 90.50 414 ALA A CA 1
ATOM 3221 C C . ALA A 1 414 ? -24.382 13.639 4.082 1.00 90.50 414 ALA A C 1
ATOM 3223 O O . ALA A 1 414 ? -25.413 13.954 3.487 1.00 90.50 414 ALA A O 1
ATOM 3224 N N . GLN A 1 415 ? -23.188 14.076 3.673 1.00 89.56 415 GLN A N 1
ATOM 3225 C CA . GLN A 1 415 ? -23.022 14.903 2.472 1.00 89.56 415 GLN A CA 1
ATOM 3226 C C . GLN A 1 415 ? -23.361 14.134 1.186 1.00 89.56 415 GLN A C 1
ATOM 3228 O O . GLN A 1 415 ? -24.080 14.674 0.338 1.00 89.56 415 GLN A O 1
ATOM 3233 N N . ILE A 1 416 ? -22.935 12.867 1.090 1.00 93.38 416 ILE A N 1
ATOM 3234 C CA . ILE A 1 416 ? -23.264 11.955 -0.016 1.00 93.38 416 ILE A CA 1
ATOM 3235 C C . ILE A 1 416 ? -24.785 11.774 -0.112 1.00 93.38 416 ILE A C 1
ATOM 3237 O O . ILE A 1 416 ? -25.378 12.004 -1.165 1.00 93.38 416 ILE A O 1
ATOM 3241 N N . LEU A 1 417 ? -25.443 11.422 0.998 1.00 93.19 417 LEU A N 1
ATOM 3242 C CA . LEU A 1 417 ? -26.887 11.165 1.027 1.00 93.19 417 LEU A CA 1
ATOM 3243 C C . LEU A 1 417 ? -27.732 12.411 0.741 1.00 93.19 417 LEU A C 1
ATOM 3245 O O . LEU A 1 417 ? -28.802 12.294 0.143 1.00 93.19 417 LEU A O 1
ATOM 3249 N N . ASN A 1 418 ? -27.248 13.590 1.131 1.00 91.31 418 ASN A N 1
ATOM 3250 C CA . ASN A 1 418 ? -27.911 14.867 0.868 1.00 91.31 418 ASN A CA 1
ATOM 3251 C C . ASN A 1 418 ? -27.619 15.430 -0.534 1.00 91.31 418 ASN A C 1
ATOM 3253 O O . ASN A 1 418 ? -28.070 16.532 -0.841 1.00 91.31 418 ASN A O 1
ATOM 3257 N N . GLY A 1 419 ? -26.847 14.721 -1.368 1.00 86.56 419 GLY A N 1
ATOM 3258 C CA . GLY A 1 419 ? -26.500 15.159 -2.723 1.00 86.56 419 GLY A CA 1
ATOM 3259 C C . GLY A 1 419 ? -25.637 16.424 -2.768 1.00 86.56 419 GLY A C 1
ATOM 3260 O O . GLY A 1 419 ? -25.630 17.123 -3.776 1.00 86.56 419 GLY A O 1
ATOM 3261 N N . LYS A 1 420 ? -24.939 16.747 -1.671 1.00 80.12 420 LYS A N 1
ATOM 3262 C CA . LYS A 1 420 ? -24.089 17.946 -1.558 1.00 80.12 420 LYS A CA 1
ATOM 3263 C C . LYS A 1 420 ? -22.647 17.699 -1.998 1.00 80.12 420 LYS A C 1
ATOM 3265 O O . LYS A 1 420 ? -21.877 18.649 -2.086 1.00 80.12 420 LYS A O 1
ATOM 3270 N N . SER A 1 421 ? -22.284 16.446 -2.259 1.00 80.06 421 SER A N 1
ATOM 3271 C CA . SER A 1 421 ? -20.942 16.060 -2.686 1.00 80.06 421 SER A CA 1
ATOM 3272 C C . SER A 1 421 ? -20.881 15.850 -4.197 1.00 80.06 421 SER A C 1
ATOM 3274 O O . SER A 1 421 ? -21.649 15.071 -4.757 1.00 80.06 421 SER A O 1
ATOM 3276 N N . SER A 1 422 ? -19.917 16.495 -4.846 1.00 85.25 422 SER A N 1
ATOM 3277 C CA . SER A 1 422 ? -19.441 16.151 -6.187 1.00 85.25 422 SER A CA 1
ATOM 3278 C C . SER A 1 422 ? -18.114 15.407 -6.059 1.00 85.25 422 SER A C 1
ATOM 3280 O O . SER A 1 422 ? -17.270 15.807 -5.261 1.00 85.25 422 SER A O 1
ATOM 3282 N N . GLY A 1 423 ? -17.919 14.332 -6.820 1.00 92.50 423 GLY A N 1
ATOM 3283 C CA . GLY A 1 423 ? -16.692 13.531 -6.795 1.00 92.50 423 GLY A CA 1
ATOM 3284 C C . GLY A 1 423 ? -16.959 12.064 -6.496 1.00 92.50 423 GLY A C 1
ATOM 3285 O O . GLY A 1 423 ? -18.021 11.539 -6.842 1.00 92.50 423 GLY A O 1
ATOM 3286 N N . PHE A 1 424 ? -15.975 11.407 -5.891 1.00 95.38 424 PHE A N 1
ATOM 3287 C CA . PHE A 1 424 ? -15.933 9.956 -5.774 1.00 95.38 424 PHE A CA 1
ATOM 3288 C C . PHE A 1 424 ? -15.485 9.524 -4.382 1.00 95.38 424 PHE A C 1
ATOM 3290 O O . PHE A 1 424 ? -14.645 10.168 -3.748 1.00 95.38 424 PHE A O 1
ATOM 3297 N N . GLY A 1 425 ? -16.020 8.392 -3.932 1.00 93.12 425 GLY A N 1
ATOM 3298 C CA . GLY A 1 425 ? -15.762 7.860 -2.601 1.00 93.12 425 GLY A CA 1
ATOM 3299 C C . GLY A 1 425 ? -15.758 6.339 -2.564 1.00 93.12 425 GLY A C 1
ATOM 3300 O O . GLY A 1 425 ? -15.983 5.663 -3.571 1.00 93.12 425 GLY A O 1
ATOM 3301 N N . LEU A 1 426 ? -15.487 5.810 -1.374 1.00 92.31 426 LEU A N 1
ATOM 3302 C CA . LEU A 1 426 ? -15.362 4.380 -1.117 1.00 92.31 426 LEU A CA 1
ATOM 3303 C C . LEU A 1 426 ? -16.221 3.992 0.089 1.00 92.31 426 LEU A C 1
ATOM 3305 O O . LEU A 1 426 ? -16.179 4.661 1.121 1.00 92.31 426 LEU A O 1
ATOM 3309 N N . VAL A 1 427 ? -16.948 2.884 -0.020 1.00 91.94 427 VAL A N 1
ATOM 3310 C CA . VAL A 1 427 ? -17.528 2.171 1.130 1.00 91.94 427 VAL A CA 1
ATOM 3311 C C . VAL A 1 427 ? -16.840 0.827 1.293 1.00 91.94 427 VAL A C 1
ATOM 3313 O O . VAL A 1 427 ? -16.495 0.196 0.296 1.00 91.94 427 VAL A O 1
ATOM 3316 N N . PHE A 1 428 ? -16.643 0.376 2.528 1.00 87.38 428 PHE A N 1
ATOM 3317 C CA . PHE A 1 428 ? -15.962 -0.888 2.814 1.00 87.38 428 PHE A CA 1
ATOM 3318 C C . PHE A 1 428 ? -16.511 -1.586 4.059 1.00 87.38 428 PHE A C 1
ATOM 3320 O O . PHE A 1 428 ? -17.152 -0.965 4.904 1.00 87.38 428 PHE A O 1
ATOM 3327 N N . THR A 1 429 ? -16.221 -2.883 4.192 1.00 73.75 429 THR A N 1
ATOM 3328 C CA . THR A 1 429 ? -16.415 -3.637 5.448 1.00 73.75 429 THR A CA 1
ATOM 3329 C C . THR A 1 429 ? -15.123 -3.789 6.253 1.00 73.75 429 THR A C 1
ATOM 3331 O O . THR A 1 429 ? -15.167 -3.928 7.468 1.00 73.75 429 THR A O 1
ATOM 3334 N N . ASN A 1 430 ? -13.964 -3.800 5.583 1.00 62.84 430 ASN A N 1
ATOM 3335 C CA . ASN A 1 430 ? -12.634 -3.815 6.197 1.00 62.84 430 ASN A CA 1
ATOM 3336 C C . ASN A 1 430 ? -11.657 -3.010 5.312 1.00 62.84 430 ASN A C 1
ATOM 3338 O O . ASN A 1 430 ? -11.603 -3.283 4.112 1.00 62.84 430 ASN A O 1
ATOM 3342 N N . PRO A 1 431 ? -10.894 -2.048 5.863 1.00 53.50 431 PRO A N 1
ATOM 3343 C CA . PRO A 1 431 ? -10.057 -1.146 5.070 1.00 53.50 431 PRO A CA 1
ATOM 3344 C C . PRO A 1 431 ? -8.728 -1.765 4.606 1.00 53.50 431 PRO A C 1
ATOM 3346 O O . PRO A 1 431 ? -8.029 -1.157 3.803 1.00 53.50 431 PRO A O 1
ATOM 3349 N N . SER A 1 432 ? -8.340 -2.941 5.121 1.00 49.06 432 SER A N 1
ATOM 3350 C CA . SER A 1 432 ? -6.939 -3.390 5.047 1.00 49.06 432 SER A CA 1
ATOM 3351 C C . SER A 1 432 ? -6.614 -4.452 3.997 1.00 49.06 432 SER A C 1
ATOM 3353 O O . SER A 1 432 ? -5.442 -4.599 3.665 1.00 49.06 432 SER A O 1
ATOM 3355 N N . GLN A 1 433 ? -7.595 -5.186 3.465 1.00 53.22 433 GLN A N 1
ATOM 3356 C CA . GLN A 1 433 ? -7.360 -6.238 2.468 1.00 53.22 433 GLN A CA 1
ATOM 3357 C C . GLN A 1 433 ? -8.621 -6.451 1.636 1.00 53.22 433 GLN A C 1
ATOM 3359 O O . GLN A 1 433 ? -9.672 -6.782 2.190 1.00 53.22 433 GLN A O 1
ATOM 3364 N N . GLY A 1 434 ? -8.533 -6.297 0.314 1.00 66.50 434 GLY A N 1
ATOM 3365 C CA . GLY A 1 434 ? -9.622 -6.770 -0.522 1.00 66.50 434 GLY A CA 1
ATOM 3366 C C . GLY A 1 434 ? -9.711 -6.221 -1.930 1.00 66.50 434 GLY A C 1
ATOM 3367 O O . GLY A 1 434 ? -9.112 -5.219 -2.314 1.00 66.50 434 GLY A O 1
ATOM 3368 N N . ARG A 1 435 ? -10.538 -6.928 -2.690 1.00 85.69 435 ARG A N 1
ATOM 3369 C CA . ARG A 1 435 ? -10.948 -6.580 -4.041 1.00 85.69 435 ARG A CA 1
ATOM 3370 C C . ARG A 1 435 ? -11.886 -5.372 -3.983 1.00 85.69 435 ARG A C 1
ATOM 3372 O O . ARG A 1 435 ? -12.910 -5.424 -3.292 1.00 85.69 435 ARG A O 1
ATOM 3379 N N . ILE A 1 436 ? -11.539 -4.302 -4.696 1.00 91.31 436 ILE A N 1
ATOM 3380 C CA . ILE A 1 436 ? -12.364 -3.098 -4.829 1.00 91.31 436 ILE A CA 1
ATOM 3381 C C . ILE A 1 436 ? -13.230 -3.248 -6.078 1.00 91.31 436 ILE A C 1
ATOM 3383 O O . ILE A 1 436 ? -12.723 -3.284 -7.200 1.00 91.31 436 ILE A O 1
ATOM 3387 N N . CYS A 1 437 ? -14.545 -3.304 -5.889 1.00 94.50 437 CYS A N 1
ATOM 3388 C CA . CYS A 1 437 ? -15.501 -3.217 -6.982 1.00 94.50 437 CYS A CA 1
ATOM 3389 C C . CYS A 1 437 ? -15.553 -1.764 -7.479 1.00 94.50 437 CYS A C 1
ATOM 3391 O O . CYS A 1 437 ? -16.024 -0.869 -6.778 1.00 94.50 437 CYS A O 1
ATOM 3393 N N . HIS A 1 438 ? -15.033 -1.529 -8.680 1.00 94.31 438 HIS A N 1
ATOM 3394 C CA . HIS A 1 438 ? -14.924 -0.217 -9.310 1.00 94.31 438 HIS A CA 1
ATOM 3395 C C . HIS A 1 438 ? -16.080 -0.031 -10.294 1.00 94.31 438 HIS A C 1
ATOM 3397 O O . HIS A 1 438 ? -16.193 -0.788 -11.258 1.00 94.31 438 HIS A O 1
ATOM 3403 N N . THR A 1 439 ? -16.913 0.988 -10.075 1.00 95.62 439 THR A N 1
ATOM 3404 C CA . THR A 1 439 ? -18.138 1.207 -10.874 1.00 95.62 439 THR A CA 1
ATOM 3405 C C . THR A 1 439 ? -18.027 2.326 -11.912 1.00 95.62 439 THR A C 1
ATOM 3407 O O . THR A 1 439 ? -18.861 2.413 -12.810 1.00 95.62 439 THR A O 1
ATOM 3410 N N . VAL A 1 440 ? -16.980 3.153 -11.842 1.00 93.69 440 VAL A N 1
ATOM 3411 C CA . VAL A 1 440 ? -16.750 4.252 -12.789 1.00 93.69 440 VAL A CA 1
ATOM 3412 C C . VAL A 1 440 ? -16.225 3.706 -14.127 1.00 93.69 440 VAL A C 1
ATOM 3414 O O . VAL A 1 440 ? -15.285 2.912 -14.187 1.00 93.69 440 VAL A O 1
ATOM 3417 N N . SER A 1 441 ? -16.872 4.067 -15.234 1.00 87.88 441 SER A N 1
ATOM 3418 C CA . SER A 1 441 ? -16.508 3.560 -16.563 1.00 87.88 441 SER A CA 1
ATOM 3419 C C . SER A 1 441 ? -15.438 4.404 -17.252 1.00 87.88 441 SER A C 1
ATOM 3421 O O . SER A 1 441 ? -14.525 3.821 -17.848 1.00 87.88 441 SER A O 1
ATOM 3423 N N . GLU A 1 442 ? -15.576 5.726 -17.167 1.00 89.25 442 GLU A N 1
ATOM 3424 C CA . GLU A 1 442 ? -14.694 6.746 -17.746 1.00 89.25 442 GLU A CA 1
ATOM 3425 C C . GLU A 1 442 ? -13.399 6.888 -16.945 1.00 89.25 442 GLU A C 1
ATOM 3427 O O . GLU A 1 442 ? -13.405 6.705 -15.729 1.00 89.25 442 GLU A O 1
ATOM 3432 N N . ASP A 1 443 ? -12.285 7.151 -17.639 1.00 91.50 443 ASP A N 1
ATOM 3433 C CA . ASP A 1 443 ? -10.952 7.381 -17.056 1.00 91.50 443 ASP A CA 1
ATOM 3434 C C . ASP A 1 443 ? -10.576 6.383 -15.945 1.00 91.50 443 ASP A C 1
ATOM 3436 O O . ASP A 1 443 ? -9.948 6.714 -14.940 1.00 91.50 443 ASP A O 1
ATOM 3440 N N . SER A 1 444 ? -11.004 5.127 -16.119 1.00 91.38 444 SER A N 1
ATOM 3441 C CA . SER A 1 444 ? -10.990 4.115 -15.059 1.00 91.38 444 SER A CA 1
ATOM 3442 C C . SER A 1 444 ? -9.591 3.884 -14.485 1.00 91.38 444 SER A C 1
ATOM 3444 O O . SER A 1 444 ? -9.455 3.648 -13.289 1.00 91.38 444 SER A O 1
ATOM 3446 N N . GLU A 1 445 ? -8.550 3.990 -15.309 1.00 91.62 445 GLU A N 1
ATOM 3447 C CA . GLU A 1 445 ? -7.156 3.884 -14.875 1.00 91.62 445 GLU A CA 1
ATOM 3448 C C . GLU A 1 445 ? -6.740 5.063 -13.983 1.00 91.62 445 GLU A C 1
ATOM 3450 O O . GLU A 1 445 ? -6.270 4.848 -12.865 1.00 91.62 445 GLU A O 1
ATOM 3455 N N . ALA A 1 446 ? -7.049 6.301 -14.385 1.00 93.31 446 ALA A N 1
ATOM 3456 C CA . ALA A 1 446 ? -6.801 7.490 -13.572 1.00 93.31 446 ALA A CA 1
ATOM 3457 C C . ALA A 1 446 ? -7.535 7.423 -12.221 1.00 93.31 446 ALA A C 1
ATOM 3459 O O . ALA A 1 446 ? -6.977 7.756 -11.171 1.00 93.31 446 ALA A O 1
ATOM 3460 N N . HIS A 1 447 ? -8.767 6.910 -12.225 1.00 94.62 447 HIS A N 1
ATOM 3461 C CA . HIS A 1 447 ? -9.527 6.622 -11.013 1.00 94.62 447 HIS A CA 1
ATOM 3462 C C . HIS A 1 447 ? -8.851 5.573 -10.123 1.00 94.62 447 HIS A C 1
ATOM 3464 O O . HIS A 1 447 ? -8.752 5.772 -8.912 1.00 94.62 447 HIS A O 1
ATOM 3470 N N . GLN A 1 448 ? -8.361 4.467 -10.690 1.00 93.06 448 GLN A N 1
ATOM 3471 C CA . GLN A 1 448 ? -7.636 3.444 -9.931 1.00 93.06 448 GLN A CA 1
ATOM 3472 C C . GLN A 1 448 ? -6.368 4.018 -9.296 1.00 93.06 448 GLN A C 1
ATOM 3474 O O . GLN A 1 448 ? -6.129 3.789 -8.110 1.00 93.06 448 GLN A O 1
ATOM 3479 N N . ILE A 1 449 ? -5.600 4.826 -10.028 1.00 91.12 449 ILE A N 1
ATOM 3480 C CA . ILE A 1 449 ? -4.403 5.501 -9.512 1.00 91.12 449 ILE A CA 1
ATOM 3481 C C . ILE A 1 449 ? -4.767 6.453 -8.368 1.00 91.12 449 ILE A C 1
ATOM 3483 O O . ILE A 1 449 ? -4.145 6.402 -7.303 1.00 91.12 449 ILE A O 1
ATOM 3487 N N . ALA A 1 450 ? -5.792 7.291 -8.548 1.00 91.69 450 ALA A N 1
ATOM 3488 C CA . ALA A 1 450 ? -6.235 8.241 -7.531 1.00 91.69 450 ALA A CA 1
ATOM 3489 C C . ALA A 1 450 ? -6.704 7.531 -6.249 1.00 91.69 450 ALA A C 1
ATOM 3491 O O . ALA A 1 450 ? -6.271 7.887 -5.150 1.00 91.69 450 ALA A O 1
ATOM 3492 N N . VAL A 1 451 ? -7.524 6.480 -6.381 1.00 90.50 451 VAL A N 1
ATOM 3493 C CA . VAL A 1 451 ? -7.991 5.663 -5.249 1.00 90.50 451 VAL A CA 1
ATOM 3494 C C . VAL A 1 451 ? -6.836 4.969 -4.561 1.00 90.50 451 VAL A C 1
ATOM 3496 O O . VAL A 1 451 ? -6.769 4.997 -3.338 1.00 90.50 451 VAL A O 1
ATOM 3499 N N . THR A 1 452 ? -5.911 4.387 -5.316 1.00 88.19 452 THR A N 1
ATOM 3500 C CA . THR A 1 452 ? -4.742 3.696 -4.764 1.00 88.19 452 THR A CA 1
ATOM 3501 C C . THR A 1 452 ? -3.888 4.656 -3.944 1.00 88.19 452 THR A C 1
ATOM 3503 O O . THR A 1 452 ? -3.613 4.379 -2.778 1.00 88.19 452 THR A O 1
ATOM 3506 N N . ARG A 1 453 ? -3.545 5.828 -4.498 1.00 85.06 453 ARG A N 1
ATOM 3507 C CA . ARG A 1 453 ? -2.779 6.867 -3.789 1.00 85.06 453 ARG A CA 1
ATOM 3508 C C . ARG A 1 453 ? -3.496 7.310 -2.516 1.00 85.06 453 ARG A C 1
ATOM 3510 O O . ARG A 1 453 ? -2.891 7.321 -1.448 1.00 85.06 453 ARG A O 1
ATOM 3517 N N . ARG A 1 454 ? -4.795 7.620 -2.606 1.00 84.44 454 ARG A N 1
ATOM 3518 C CA . ARG A 1 454 ? -5.575 8.105 -1.461 1.00 84.44 454 ARG A CA 1
ATOM 3519 C C . ARG A 1 454 ? -5.773 7.033 -0.392 1.00 84.44 454 ARG A C 1
ATOM 3521 O O . ARG A 1 454 ? -5.660 7.349 0.783 1.00 84.44 454 ARG A O 1
ATOM 3528 N N . THR A 1 455 ? -5.997 5.781 -0.786 1.00 78.75 455 THR A N 1
ATOM 3529 C CA . THR A 1 455 ? -6.115 4.627 0.121 1.00 78.75 455 THR A CA 1
ATOM 3530 C C . THR A 1 455 ? -4.795 4.393 0.850 1.00 78.75 455 THR A C 1
ATOM 3532 O O . THR A 1 455 ? -4.788 4.259 2.071 1.00 78.75 455 THR A O 1
ATOM 3535 N N . GLY A 1 456 ? -3.674 4.438 0.124 1.00 70.38 456 GLY A N 1
ATOM 3536 C CA . GLY A 1 456 ? -2.336 4.374 0.704 1.00 70.38 456 GLY A CA 1
ATOM 3537 C C . GLY A 1 456 ? -2.078 5.501 1.703 1.00 70.38 456 GLY A C 1
ATOM 3538 O O . GLY A 1 456 ? -1.535 5.247 2.763 1.00 70.38 456 GLY A O 1
ATOM 3539 N N . THR A 1 457 ? -2.521 6.733 1.437 1.00 70.12 457 THR A N 1
ATOM 3540 C CA . THR A 1 457 ? -2.359 7.844 2.394 1.00 70.12 457 THR A CA 1
ATOM 3541 C C . THR A 1 457 ? -3.308 7.751 3.594 1.00 70.12 457 THR A C 1
ATOM 3543 O O . THR A 1 457 ? -2.886 7.961 4.727 1.00 70.12 457 THR A O 1
ATOM 3546 N N . VAL A 1 458 ? -4.592 7.467 3.365 1.00 68.75 458 VAL A N 1
ATOM 3547 C CA . VAL A 1 458 ? -5.645 7.551 4.394 1.00 68.75 458 VAL A CA 1
ATOM 3548 C C . VAL A 1 458 ? -5.640 6.332 5.305 1.00 68.75 458 VAL A C 1
ATOM 3550 O O . VAL A 1 458 ? -5.719 6.478 6.523 1.00 68.75 458 VAL A O 1
ATOM 3553 N N . PHE A 1 459 ? -5.507 5.137 4.732 1.00 65.12 459 PHE A N 1
ATOM 3554 C CA . PHE A 1 459 ? -5.466 3.896 5.502 1.00 65.12 459 PHE A CA 1
ATOM 3555 C C . PHE A 1 459 ? -4.042 3.464 5.847 1.00 65.12 459 PHE A C 1
ATOM 3557 O O . PHE A 1 459 ? -3.871 2.576 6.677 1.00 65.12 459 PHE A O 1
ATOM 3564 N N . ASN A 1 460 ? -3.027 4.101 5.250 1.00 58.03 460 ASN A N 1
ATOM 3565 C CA . ASN A 1 460 ? -1.614 3.805 5.490 1.00 58.03 460 ASN A CA 1
ATOM 3566 C C . ASN A 1 460 ? -1.295 2.305 5.355 1.00 58.03 460 ASN A C 1
ATOM 3568 O O . ASN A 1 460 ? -0.578 1.717 6.162 1.00 58.03 460 ASN A O 1
ATOM 3572 N N . VAL A 1 461 ? -1.887 1.681 4.332 1.00 60.69 461 VAL A N 1
ATOM 3573 C CA . VAL A 1 461 ? -1.725 0.263 3.993 1.00 60.69 461 VAL A CA 1
ATOM 3574 C C . VAL A 1 461 ? -0.855 0.101 2.754 1.00 60.69 461 VAL A C 1
ATOM 3576 O O . VAL A 1 461 ? -0.824 0.976 1.887 1.00 60.69 461 VAL A O 1
ATOM 3579 N N . SER A 1 462 ? -0.187 -1.051 2.642 1.00 64.88 462 SER A N 1
ATOM 3580 C CA . SER A 1 462 ? 0.433 -1.441 1.377 1.00 64.88 462 SER A CA 1
ATOM 3581 C C . SER A 1 462 ? -0.651 -1.532 0.313 1.00 64.88 462 SER A C 1
ATOM 3583 O O . SER A 1 462 ? -1.631 -2.259 0.472 1.00 64.88 462 SER A O 1
ATOM 3585 N N . THR A 1 463 ? -0.476 -0.796 -0.776 1.00 69.25 463 THR A N 1
ATOM 3586 C CA . THR A 1 463 ? -1.422 -0.788 -1.889 1.00 69.25 463 THR A CA 1
ATOM 3587 C C . THR A 1 463 ? -1.111 -1.859 -2.934 1.00 69.25 463 THR A C 1
ATOM 3589 O O . THR A 1 463 ? -1.869 -2.007 -3.888 1.00 69.25 463 THR A O 1
ATOM 3592 N N . SER A 1 464 ? -0.027 -2.624 -2.742 1.00 68.25 464 SER A N 1
ATOM 3593 C CA . SER A 1 464 ? 0.431 -3.687 -3.649 1.00 68.25 464 SER A CA 1
ATOM 3594 C C . SER A 1 464 ? -0.613 -4.777 -3.884 1.00 68.25 464 SER A C 1
ATOM 3596 O O . SER A 1 464 ? -0.636 -5.385 -4.949 1.00 68.25 464 SER A O 1
ATOM 3598 N N . ASP A 1 465 ? -1.482 -4.998 -2.897 1.00 68.69 465 ASP A N 1
ATOM 3599 C CA . ASP A 1 465 ? -2.442 -6.102 -2.884 1.00 68.69 465 ASP A CA 1
ATOM 3600 C C . ASP A 1 465 ? -3.866 -5.635 -3.243 1.00 68.69 465 ASP A C 1
ATOM 3602 O O . ASP A 1 465 ? -4.820 -6.417 -3.189 1.00 68.69 465 ASP A O 1
ATOM 3606 N N . ILE A 1 466 ? -4.037 -4.354 -3.604 1.00 82.12 466 ILE A N 1
ATOM 3607 C CA . ILE A 1 466 ? -5.326 -3.811 -4.035 1.00 82.12 466 ILE A CA 1
ATOM 3608 C C . ILE A 1 466 ? -5.608 -4.288 -5.457 1.00 82.12 466 ILE A C 1
ATOM 3610 O O . ILE A 1 466 ? -4.911 -3.937 -6.405 1.00 82.12 466 ILE A O 1
ATOM 3614 N N . VAL A 1 467 ? -6.689 -5.051 -5.611 1.00 87.81 467 VAL A N 1
ATOM 3615 C CA . VAL A 1 467 ? -7.165 -5.510 -6.917 1.00 87.81 467 VAL A CA 1
ATOM 3616 C C . VAL A 1 467 ? -8.471 -4.809 -7.247 1.00 87.81 467 VAL A C 1
ATOM 3618 O O . VAL A 1 467 ? -9.463 -4.961 -6.532 1.00 87.81 467 VAL A O 1
ATOM 3621 N N . PHE A 1 468 ? -8.498 -4.082 -8.360 1.00 91.31 468 PHE A N 1
ATOM 3622 C CA . PHE A 1 468 ? -9.724 -3.481 -8.871 1.00 91.31 468 PHE A CA 1
ATOM 3623 C C . PHE A 1 468 ? -10.477 -4.469 -9.759 1.00 91.31 468 PHE A C 1
ATOM 3625 O O . PHE A 1 468 ? -9.910 -5.122 -10.630 1.00 91.31 468 PHE A O 1
ATOM 3632 N N . THR A 1 469 ? -11.783 -4.590 -9.542 1.00 91.69 469 THR A N 1
ATOM 3633 C CA . THR A 1 469 ? -12.693 -5.331 -10.419 1.00 91.69 469 THR A CA 1
ATOM 3634 C C . THR A 1 469 ? -13.706 -4.354 -10.982 1.00 91.69 469 THR A C 1
ATOM 3636 O O . THR A 1 469 ? -14.587 -3.883 -10.264 1.00 91.69 469 THR A O 1
ATOM 3639 N N . LYS A 1 470 ? -13.558 -4.024 -12.268 1.00 93.19 470 LYS A N 1
ATOM 3640 C CA . LYS A 1 470 ? -14.504 -3.160 -12.975 1.00 93.19 470 LYS A CA 1
ATOM 3641 C C . LYS A 1 470 ? -15.828 -3.897 -13.149 1.00 93.19 470 LYS A C 1
ATOM 3643 O O . LYS A 1 470 ? -15.846 -5.010 -13.669 1.00 93.19 470 LYS A O 1
ATOM 3648 N N . THR A 1 471 ? -16.923 -3.296 -12.702 1.00 93.75 471 THR A N 1
ATOM 3649 C CA . THR A 1 471 ? -18.248 -3.926 -12.732 1.00 93.75 471 THR A CA 1
ATOM 3650 C C . THR A 1 471 ? -19.362 -2.874 -12.699 1.00 93.75 471 THR A C 1
ATOM 3652 O O . THR A 1 471 ? -19.093 -1.694 -12.491 1.00 93.75 471 THR A O 1
ATOM 3655 N N . SER A 1 472 ? -20.613 -3.270 -12.939 1.00 95.38 472 SER A N 1
ATOM 3656 C CA . SER A 1 472 ? -21.768 -2.369 -12.808 1.00 95.38 472 SER A CA 1
ATOM 3657 C C . SER A 1 472 ? -22.117 -2.119 -11.337 1.00 95.38 472 SER A C 1
ATOM 3659 O O . SER A 1 472 ? -21.709 -2.882 -10.463 1.00 95.38 472 SER A O 1
ATOM 3661 N N . LEU A 1 473 ? -22.909 -1.082 -11.051 1.00 95.69 473 LEU A N 1
ATOM 3662 C CA . LEU A 1 473 ? -23.345 -0.774 -9.684 1.00 95.69 473 LEU A CA 1
ATOM 3663 C C . LEU A 1 473 ? -24.102 -1.943 -9.026 1.00 95.69 473 LEU A C 1
ATOM 3665 O O . LEU A 1 473 ? -23.813 -2.299 -7.884 1.00 95.69 473 LEU A O 1
ATOM 3669 N N . ASP A 1 474 ? -25.009 -2.585 -9.768 1.00 94.88 474 ASP A N 1
ATOM 3670 C CA . ASP A 1 474 ? -25.794 -3.728 -9.281 1.00 94.88 474 ASP A CA 1
ATOM 3671 C C . ASP A 1 474 ? -24.909 -4.938 -8.963 1.00 94.88 474 ASP A C 1
ATOM 3673 O O . ASP A 1 474 ? -25.048 -5.565 -7.910 1.00 94.88 474 ASP A O 1
ATOM 3677 N N . ASN A 1 475 ? -23.951 -5.240 -9.844 1.00 95.50 475 ASN A N 1
ATOM 3678 C CA . ASN A 1 475 ? -23.010 -6.333 -9.624 1.00 95.50 475 ASN A CA 1
ATOM 3679 C C . ASN A 1 475 ? -22.043 -6.013 -8.480 1.00 95.50 475 ASN A C 1
ATOM 3681 O O . ASN A 1 475 ? -21.761 -6.894 -7.677 1.00 95.50 475 ASN A O 1
ATOM 3685 N N . ALA A 1 476 ? -21.581 -4.763 -8.352 1.00 94.81 476 ALA A N 1
ATOM 3686 C CA . ALA A 1 476 ? -20.762 -4.330 -7.222 1.00 94.81 476 ALA A CA 1
ATOM 3687 C C . ALA A 1 476 ? -21.496 -4.535 -5.892 1.00 94.81 476 ALA A C 1
ATOM 3689 O O . ALA A 1 476 ? -20.909 -5.040 -4.936 1.00 94.81 476 ALA A O 1
ATOM 3690 N N . PHE A 1 477 ? -22.784 -4.185 -5.836 1.00 95.88 477 PHE A N 1
ATOM 3691 C CA . PHE A 1 477 ? -23.615 -4.396 -4.654 1.00 95.88 477 PHE A CA 1
ATOM 3692 C C . PHE A 1 477 ? -23.810 -5.890 -4.343 1.00 95.88 477 PHE A C 1
ATOM 3694 O O . PHE A 1 477 ? -23.619 -6.305 -3.198 1.00 95.88 477 PHE A O 1
ATOM 3701 N N . ALA A 1 478 ? -24.107 -6.719 -5.349 1.00 94.31 478 ALA A N 1
ATOM 3702 C CA . ALA A 1 478 ? -24.243 -8.169 -5.184 1.00 94.31 478 ALA A CA 1
ATOM 3703 C C . ALA A 1 478 ? -22.923 -8.850 -4.758 1.00 94.31 478 ALA A C 1
ATOM 3705 O O . ALA A 1 478 ? -22.902 -9.729 -3.888 1.00 94.31 478 ALA A O 1
ATOM 3706 N N . ASP A 1 479 ? -21.795 -8.427 -5.327 1.00 92.69 479 ASP A N 1
ATOM 3707 C CA . ASP A 1 479 ? -20.468 -8.937 -4.980 1.00 92.69 479 ASP A CA 1
ATOM 3708 C C . ASP A 1 479 ? -20.031 -8.478 -3.581 1.00 92.69 479 ASP A C 1
ATOM 3710 O O . ASP A 1 479 ? -19.368 -9.233 -2.867 1.00 92.69 479 ASP A O 1
ATOM 3714 N N . PHE A 1 480 ? -20.460 -7.295 -3.136 1.00 91.06 480 PHE A N 1
ATOM 3715 C CA . PHE A 1 480 ? -20.282 -6.844 -1.755 1.00 91.06 480 PHE A CA 1
ATOM 3716 C C . PHE A 1 480 ? -21.115 -7.680 -0.770 1.00 91.06 480 PHE A C 1
ATOM 3718 O O . PHE A 1 480 ? -20.589 -8.152 0.237 1.00 91.06 480 PHE A O 1
ATOM 3725 N N . GLN A 1 481 ? -22.385 -7.966 -1.087 1.00 89.56 481 GLN A N 1
ATOM 3726 C CA . GLN A 1 481 ? -23.246 -8.843 -0.275 1.00 89.56 481 GLN A CA 1
ATOM 3727 C C . GLN A 1 481 ? -22.665 -10.253 -0.113 1.00 89.56 481 GLN A C 1
ATOM 3729 O O . GLN A 1 481 ? -22.727 -10.843 0.966 1.00 89.56 481 GLN A O 1
ATOM 3734 N N . THR A 1 482 ? -22.083 -10.792 -1.185 1.00 88.69 482 THR A N 1
ATOM 3735 C CA . THR A 1 482 ? -21.482 -12.134 -1.200 1.00 88.69 482 THR A CA 1
ATOM 3736 C C . THR A 1 482 ? -20.021 -12.155 -0.742 1.00 88.69 482 THR A C 1
ATOM 3738 O O . THR A 1 482 ? -19.391 -13.211 -0.783 1.00 88.69 482 THR A O 1
ATOM 3741 N N . ARG A 1 483 ? -19.482 -11.018 -0.269 1.00 83.44 483 ARG A N 1
ATOM 3742 C CA . ARG A 1 483 ? -18.087 -10.840 0.180 1.00 83.44 483 ARG A CA 1
ATOM 3743 C C . ARG A 1 483 ? -17.026 -11.158 -0.884 1.00 83.44 483 ARG A C 1
ATOM 3745 O O . ARG A 1 483 ? -15.879 -11.433 -0.544 1.00 83.44 483 ARG A O 1
ATOM 3752 N N . LYS A 1 484 ? -17.387 -11.113 -2.170 1.00 86.56 484 LYS A N 1
ATOM 3753 C CA . LYS A 1 484 ? -16.435 -11.173 -3.292 1.00 86.56 484 LYS A CA 1
ATOM 3754 C C . LYS A 1 484 ? -15.686 -9.854 -3.466 1.00 86.56 484 LYS A C 1
ATOM 3756 O O . LYS A 1 484 ? -14.533 -9.864 -3.888 1.00 86.56 484 LYS A O 1
ATOM 3761 N N . CYS A 1 485 ? -16.337 -8.745 -3.123 1.00 88.50 485 CYS A N 1
ATOM 3762 C CA . CYS A 1 485 ? -15.725 -7.431 -2.976 1.00 88.50 485 CYS A CA 1
ATOM 3763 C C . CYS A 1 485 ? -15.804 -6.982 -1.518 1.00 88.50 485 CYS A C 1
ATOM 3765 O O . CYS A 1 485 ? -16.834 -7.141 -0.865 1.00 88.50 485 CYS A O 1
ATOM 3767 N N . ASN A 1 486 ? -14.717 -6.400 -1.016 1.00 85.00 486 ASN A N 1
ATOM 3768 C CA . ASN A 1 486 ? -14.639 -5.864 0.349 1.00 85.00 486 ASN A CA 1
ATOM 3769 C C . ASN A 1 486 ? -14.918 -4.359 0.391 1.00 85.00 486 ASN A C 1
ATOM 3771 O O . ASN A 1 486 ? -15.184 -3.806 1.460 1.00 85.00 486 ASN A O 1
ATOM 3775 N N . ALA A 1 487 ? -14.852 -3.712 -0.773 1.00 90.75 487 ALA A N 1
ATOM 3776 C CA . ALA A 1 487 ? -15.129 -2.302 -0.940 1.00 90.75 487 ALA A CA 1
ATOM 3777 C C . ALA A 1 487 ? -15.790 -2.017 -2.292 1.00 90.75 487 ALA A C 1
ATOM 3779 O O . ALA A 1 487 ? -15.568 -2.740 -3.268 1.00 90.75 487 ALA A O 1
ATOM 3780 N N . ILE A 1 488 ? -16.578 -0.944 -2.345 1.00 94.75 488 ILE A N 1
ATOM 3781 C CA . ILE A 1 488 ? -17.149 -0.390 -3.575 1.00 94.75 488 ILE A CA 1
ATOM 3782 C C . ILE A 1 488 ? -16.616 1.031 -3.743 1.00 94.75 488 ILE A C 1
ATOM 3784 O O . ILE A 1 488 ? -16.763 1.860 -2.844 1.00 94.75 488 ILE A O 1
ATOM 3788 N N . TYR A 1 489 ? -16.019 1.298 -4.902 1.00 95.25 489 TYR A N 1
ATOM 3789 C CA . TYR A 1 489 ? -15.630 2.630 -5.351 1.00 95.25 489 TYR A CA 1
ATOM 3790 C C . TYR A 1 489 ? -16.620 3.136 -6.403 1.00 95.25 489 TYR A C 1
ATOM 3792 O O . TYR A 1 489 ? -16.871 2.454 -7.407 1.00 95.25 489 TYR A O 1
ATOM 3800 N N . ALA A 1 490 ? -17.187 4.321 -6.173 1.00 96.31 490 ALA A N 1
ATOM 3801 C CA . ALA A 1 490 ? -18.240 4.871 -7.021 1.00 96.31 490 ALA A CA 1
ATOM 3802 C C . ALA A 1 490 ? -18.296 6.406 -7.002 1.00 96.31 490 ALA A C 1
ATOM 3804 O O . ALA A 1 490 ? -17.700 7.064 -6.143 1.00 96.31 490 ALA A O 1
ATOM 3805 N N . SER A 1 491 ? -19.047 6.969 -7.954 1.00 96.06 491 SER A N 1
ATOM 3806 C CA . SER A 1 491 ? -19.421 8.388 -7.955 1.00 96.06 491 SER A CA 1
ATOM 3807 C C . SER A 1 491 ? -20.297 8.721 -6.744 1.00 96.06 491 SER A C 1
ATOM 3809 O O . SER A 1 491 ? -20.962 7.846 -6.198 1.00 96.06 491 SER A O 1
ATOM 3811 N N . ALA A 1 492 ? -20.358 9.989 -6.335 1.00 94.94 492 ALA A N 1
ATOM 3812 C CA . ALA A 1 492 ? -21.199 10.419 -5.215 1.00 94.94 492 ALA A CA 1
ATOM 3813 C C . ALA A 1 492 ? -22.672 9.996 -5.364 1.00 94.94 492 ALA A C 1
ATOM 3815 O O . ALA A 1 492 ? -23.300 9.577 -4.392 1.00 94.94 492 ALA A O 1
ATOM 3816 N N . LYS A 1 493 ? -23.208 10.073 -6.588 1.00 94.56 493 LYS A N 1
ATOM 3817 C CA . LYS A 1 493 ? -24.586 9.685 -6.902 1.00 94.56 493 LYS A CA 1
ATOM 3818 C C . LYS A 1 493 ? -24.795 8.183 -6.706 1.00 94.56 493 LYS A C 1
ATOM 3820 O O . LYS A 1 493 ? -25.684 7.781 -5.962 1.00 94.56 493 LYS A O 1
ATOM 3825 N N . ASP A 1 494 ? -23.941 7.374 -7.323 1.00 96.25 494 ASP A N 1
ATOM 3826 C CA . ASP A 1 494 ? -24.038 5.914 -7.261 1.00 96.25 494 ASP A CA 1
ATOM 3827 C C . ASP A 1 494 ? -23.764 5.398 -5.843 1.00 96.25 494 ASP A C 1
ATOM 3829 O O . ASP A 1 494 ? -24.425 4.481 -5.357 1.00 96.25 494 ASP A O 1
ATOM 3833 N N . LEU A 1 495 ? -22.830 6.036 -5.132 1.00 96.00 495 LEU A N 1
ATOM 3834 C CA . LEU A 1 495 ? -22.514 5.726 -3.744 1.00 96.00 495 LEU A CA 1
ATOM 3835 C C . LEU A 1 495 ? -23.698 6.037 -2.821 1.00 96.00 495 LEU A C 1
ATOM 3837 O O . LEU A 1 495 ? -23.964 5.266 -1.903 1.00 96.00 495 LEU A O 1
ATOM 3841 N N . ALA A 1 496 ? -24.454 7.111 -3.074 1.00 96.56 496 ALA A N 1
ATOM 3842 C CA . ALA A 1 496 ? -25.677 7.400 -2.328 1.00 96.56 496 ALA A CA 1
ATOM 3843 C C . ALA A 1 496 ? -26.732 6.297 -2.508 1.00 96.56 496 ALA A C 1
ATOM 3845 O O . ALA A 1 496 ? -27.386 5.908 -1.537 1.00 96.56 496 ALA A O 1
ATOM 3846 N N . ASP A 1 497 ? -26.886 5.768 -3.723 1.00 96.25 497 ASP A N 1
ATOM 3847 C CA . ASP A 1 497 ? -27.830 4.684 -4.009 1.00 96.25 497 ASP A CA 1
ATOM 3848 C C . ASP A 1 497 ? -27.381 3.359 -3.378 1.00 96.25 497 ASP A C 1
ATOM 3850 O O . ASP A 1 497 ? -28.190 2.669 -2.749 1.00 96.25 497 ASP A O 1
ATOM 3854 N N . VAL A 1 498 ? -26.079 3.065 -3.422 1.00 96.25 498 VAL A N 1
ATOM 3855 C CA . VAL A 1 498 ? -25.470 1.930 -2.716 1.00 96.25 498 VAL A CA 1
ATOM 3856 C C . VAL A 1 498 ? -25.668 2.043 -1.207 1.00 96.25 498 VAL A C 1
ATOM 3858 O O . VAL A 1 498 ? -26.127 1.085 -0.593 1.00 96.25 498 VAL A O 1
ATOM 3861 N N . ILE A 1 499 ? -25.401 3.199 -0.595 1.00 95.25 499 ILE A N 1
ATOM 3862 C CA . ILE A 1 499 ? -25.574 3.408 0.852 1.00 95.25 499 ILE A CA 1
ATOM 3863 C C . ILE A 1 499 ? -27.047 3.236 1.250 1.00 95.25 499 ILE A C 1
ATOM 3865 O O . ILE A 1 499 ? -27.348 2.565 2.239 1.00 95.25 499 ILE A O 1
ATOM 3869 N N . LYS A 1 500 ? -27.997 3.778 0.473 1.00 96.06 500 LYS A N 1
ATOM 3870 C CA . LYS A 1 500 ? -29.437 3.563 0.714 1.00 96.06 500 LYS A CA 1
ATOM 3871 C C . LYS A 1 500 ? -29.806 2.081 0.625 1.00 96.06 500 LYS A C 1
ATOM 3873 O O . LYS A 1 500 ? -30.570 1.597 1.461 1.00 96.06 500 LYS A O 1
ATOM 3878 N N . ALA A 1 501 ? -29.265 1.359 -0.357 1.00 95.06 501 ALA A N 1
ATOM 3879 C CA . ALA A 1 501 ? -29.469 -0.078 -0.495 1.00 95.06 501 ALA A CA 1
ATOM 3880 C C . ALA A 1 501 ? -28.856 -0.853 0.683 1.00 95.06 501 ALA A C 1
ATOM 3882 O O . ALA A 1 501 ? -29.539 -1.680 1.281 1.00 95.06 501 ALA A O 1
ATOM 3883 N N . MET A 1 502 ? -27.627 -0.532 1.096 1.00 92.94 502 MET A N 1
ATOM 3884 C CA . MET A 1 502 ? -26.965 -1.132 2.259 1.00 92.94 502 MET A CA 1
ATOM 3885 C C . MET A 1 502 ? -27.763 -0.905 3.549 1.00 92.94 502 MET A C 1
ATOM 3887 O O . MET A 1 502 ? -27.963 -1.853 4.307 1.00 92.94 502 MET A O 1
ATOM 3891 N N . LYS A 1 503 ? -28.300 0.306 3.771 1.00 92.06 503 LYS A N 1
ATOM 3892 C CA . LYS A 1 503 ? -29.194 0.604 4.908 1.00 92.06 503 LYS A CA 1
ATOM 3893 C C . LYS A 1 503 ? -30.486 -0.208 4.862 1.00 92.06 503 LYS A C 1
ATOM 3895 O O . LYS A 1 503 ? -30.900 -0.745 5.889 1.00 92.06 503 LYS A O 1
ATOM 3900 N N . ARG A 1 504 ? -31.116 -0.318 3.686 1.00 94.25 504 ARG A N 1
ATOM 3901 C CA . ARG A 1 504 ? -32.349 -1.099 3.489 1.00 94.25 504 ARG A CA 1
ATOM 3902 C C . ARG A 1 504 ? -32.129 -2.584 3.781 1.00 94.25 504 ARG A C 1
ATOM 3904 O O . ARG A 1 504 ? -32.923 -3.181 4.502 1.00 94.25 504 ARG A O 1
ATOM 3911 N N . GLU A 1 505 ? -31.032 -3.144 3.278 1.00 89.56 505 GLU A N 1
ATOM 3912 C CA . GLU A 1 505 ? -30.661 -4.553 3.462 1.00 89.56 505 GLU A CA 1
ATOM 3913 C C . GLU A 1 505 ? -29.932 -4.826 4.794 1.00 89.56 505 GLU A C 1
ATOM 3915 O O . GLU A 1 505 ? -29.625 -5.974 5.107 1.00 89.56 505 GLU A O 1
ATOM 3920 N N . ARG A 1 506 ? -29.675 -3.786 5.603 1.00 86.25 506 ARG A N 1
ATOM 3921 C CA . ARG A 1 506 ? -28.956 -3.853 6.890 1.00 86.25 506 ARG A CA 1
ATOM 3922 C C . ARG A 1 506 ? -27.572 -4.507 6.778 1.00 86.25 506 ARG A C 1
ATOM 3924 O O . ARG A 1 506 ? -27.184 -5.289 7.646 1.00 86.25 506 ARG A O 1
ATOM 3931 N N . LEU A 1 507 ? -26.848 -4.193 5.707 1.00 82.19 507 LEU A N 1
ATOM 3932 C CA . LEU A 1 507 ? -25.462 -4.617 5.523 1.00 82.19 507 LEU A CA 1
ATOM 3933 C C . LEU A 1 507 ? -24.550 -3.782 6.426 1.00 82.19 507 LEU A C 1
ATOM 3935 O O . LEU A 1 507 ? -24.758 -2.577 6.559 1.00 82.19 507 LEU A O 1
ATOM 3939 N N . ASP A 1 508 ? -23.544 -4.411 7.030 1.00 79.38 508 ASP A N 1
ATOM 3940 C CA . ASP A 1 508 ? -22.516 -3.685 7.775 1.00 79.38 508 ASP A CA 1
ATOM 3941 C C . ASP A 1 508 ? -21.561 -3.020 6.760 1.00 79.38 508 ASP A C 1
ATOM 3943 O O . ASP A 1 508 ? -21.027 -3.695 5.878 1.00 79.38 508 ASP A O 1
ATOM 3947 N N . TYR A 1 509 ? -21.376 -1.701 6.848 1.00 86.69 509 TYR A N 1
ATOM 3948 C CA . TYR A 1 509 ? -20.472 -0.927 5.990 1.00 86.69 509 TYR A CA 1
ATOM 3949 C C . TYR A 1 509 ? -19.957 0.314 6.728 1.00 86.69 509 TYR A C 1
ATOM 3951 O O . TYR A 1 509 ? -20.563 0.775 7.695 1.00 86.69 509 TYR A O 1
ATOM 3959 N N . VAL A 1 510 ? -18.858 0.873 6.227 1.00 85.38 510 VAL A N 1
ATOM 3960 C CA . VAL A 1 510 ? -18.293 2.158 6.647 1.00 85.38 510 VAL A CA 1
ATOM 3961 C C . VAL A 1 510 ? -17.992 2.987 5.399 1.00 85.38 510 VAL A C 1
ATOM 3963 O O . VAL A 1 510 ? -17.446 2.467 4.423 1.00 85.38 510 VAL A O 1
ATOM 3966 N N . VAL A 1 511 ? -18.357 4.272 5.414 1.00 89.06 511 VAL A N 1
ATOM 3967 C CA . VAL A 1 511 ? -17.894 5.242 4.410 1.00 89.06 511 VAL A CA 1
ATOM 3968 C C . VAL A 1 511 ? -16.460 5.621 4.748 1.00 89.06 511 VAL A C 1
ATOM 3970 O O . VAL A 1 511 ? -16.182 6.053 5.861 1.00 89.06 511 VAL A O 1
ATOM 3973 N N . ALA A 1 512 ? -15.546 5.471 3.794 1.00 86.69 512 ALA A N 1
ATOM 3974 C CA . ALA A 1 512 ? -14.163 5.866 3.993 1.00 86.69 512 ALA A CA 1
ATOM 3975 C C . ALA A 1 512 ? -14.037 7.366 4.260 1.00 86.69 512 ALA A C 1
ATOM 3977 O O . ALA A 1 512 ? -14.641 8.139 3.518 1.00 86.69 512 ALA A O 1
ATOM 3978 N N . PRO A 1 513 ? -13.195 7.801 5.216 1.00 84.12 513 PRO A N 1
ATOM 3979 C CA . PRO A 1 513 ? -12.923 9.215 5.474 1.00 84.12 513 PRO A CA 1
ATOM 3980 C C . PRO A 1 513 ? -12.001 9.812 4.391 1.00 84.12 513 PRO A C 1
ATOM 3982 O O . PRO A 1 513 ? -11.017 10.492 4.676 1.00 84.12 513 PRO A O 1
ATOM 3985 N N . MET A 1 514 ? -12.291 9.528 3.120 1.00 85.69 514 MET A N 1
ATOM 3986 C CA . MET A 1 514 ? -11.559 10.007 1.960 1.00 85.69 514 MET A CA 1
ATOM 3987 C C . MET A 1 514 ? -12.513 10.389 0.837 1.00 85.69 514 MET A C 1
ATOM 3989 O O . MET A 1 514 ? -13.530 9.736 0.605 1.00 85.69 514 MET A O 1
ATOM 3993 N N . TRP A 1 515 ? -12.132 11.427 0.106 1.00 91.75 515 TRP A N 1
ATOM 3994 C CA . TRP A 1 515 ? -12.870 11.922 -1.042 1.00 91.75 515 TRP A CA 1
ATOM 3995 C C . TRP A 1 515 ? -11.898 12.242 -2.169 1.00 91.75 515 TRP A C 1
ATOM 3997 O O . TRP A 1 515 ? -10.791 12.715 -1.896 1.00 91.75 515 TRP A O 1
ATOM 4007 N N . ILE A 1 516 ? -12.302 11.942 -3.401 1.00 92.88 516 ILE A N 1
ATOM 4008 C CA . ILE A 1 516 ? -11.537 12.229 -4.616 1.00 92.88 516 ILE A CA 1
ATOM 4009 C C . ILE A 1 516 ? -12.354 13.210 -5.446 1.00 92.88 516 ILE A C 1
ATOM 4011 O O . ILE A 1 516 ? -13.475 12.901 -5.863 1.00 92.88 516 ILE A O 1
ATOM 4015 N N . ASP A 1 517 ? -11.797 14.395 -5.663 1.00 91.50 517 ASP A N 1
ATOM 4016 C CA . ASP A 1 517 ? -12.423 15.441 -6.459 1.00 91.50 517 ASP A CA 1
ATOM 4017 C C . ASP A 1 517 ? -12.203 15.176 -7.961 1.00 91.50 517 ASP A C 1
ATOM 4019 O O . ASP A 1 517 ? -11.167 14.630 -8.353 1.00 91.50 517 ASP A O 1
ATOM 4023 N N . PRO A 1 518 ? -13.122 15.582 -8.854 1.00 92.44 518 PRO A N 1
ATOM 4024 C CA . PRO A 1 518 ? -12.874 15.535 -10.296 1.00 92.44 518 PRO A CA 1
ATOM 4025 C C . PRO A 1 518 ? -11.593 16.268 -10.748 1.00 92.44 518 PRO A C 1
ATOM 4027 O O . PRO A 1 518 ? -11.029 15.944 -11.794 1.00 92.44 518 PRO A O 1
ATOM 4030 N N . LEU A 1 519 ? -11.116 17.271 -10.002 1.00 90.56 519 LEU A N 1
ATOM 4031 C CA . LEU A 1 519 ? -9.811 17.903 -10.228 1.00 90.56 519 LEU A CA 1
ATOM 4032 C C . LEU A 1 519 ? -8.639 16.944 -9.995 1.00 90.56 519 LEU A C 1
ATOM 4034 O O . LEU A 1 519 ? -7.680 16.992 -10.764 1.00 90.56 519 LEU A O 1
ATOM 4038 N N . ASP A 1 520 ? -8.729 16.051 -9.007 1.00 89.38 520 ASP A N 1
ATOM 4039 C CA . ASP A 1 520 ? -7.681 15.064 -8.726 1.00 89.38 520 ASP A CA 1
ATOM 4040 C C . ASP A 1 520 ? -7.525 14.090 -9.901 1.00 89.38 520 ASP A C 1
ATOM 4042 O O . ASP A 1 520 ? -6.409 13.774 -10.311 1.00 89.38 520 ASP A O 1
ATOM 4046 N N . ILE A 1 521 ? -8.644 13.668 -10.501 1.00 94.06 521 ILE A N 1
ATOM 4047 C CA . ILE A 1 521 ? -8.648 12.789 -11.681 1.00 94.06 521 ILE A CA 1
ATOM 4048 C C . ILE A 1 521 ? -8.002 13.485 -12.879 1.00 94.06 521 ILE A C 1
ATOM 4050 O O . ILE A 1 521 ? -7.118 12.925 -13.525 1.00 94.06 521 ILE A O 1
ATOM 4054 N N . ARG A 1 522 ? -8.372 14.746 -13.135 1.00 93.25 522 ARG A N 1
ATOM 4055 C CA . ARG A 1 522 ? -7.759 15.544 -14.208 1.00 93.25 522 ARG A CA 1
ATOM 4056 C C . ARG A 1 522 ? -6.258 15.726 -14.011 1.00 93.25 522 ARG A C 1
ATOM 4058 O O . ARG A 1 522 ? -5.517 15.667 -14.988 1.00 93.25 522 ARG A O 1
ATOM 4065 N N . ALA A 1 523 ? -5.806 15.918 -12.773 1.00 91.38 523 ALA A N 1
ATOM 4066 C CA . ALA A 1 523 ? -4.386 16.027 -12.463 1.00 91.38 523 ALA A CA 1
ATOM 4067 C C . ALA A 1 523 ? -3.630 14.718 -12.753 1.00 91.38 523 ALA A C 1
ATOM 4069 O O . ALA A 1 523 ? -2.521 14.768 -13.282 1.00 91.38 523 ALA A O 1
ATOM 4070 N N . VAL A 1 524 ? -4.231 13.554 -12.466 1.00 92.94 524 VAL A N 1
ATOM 4071 C CA . VAL A 1 524 ? -3.650 12.247 -12.826 1.00 92.94 524 VAL A CA 1
ATOM 4072 C C . VAL A 1 524 ? -3.523 12.109 -14.343 1.00 92.94 524 VAL A C 1
ATOM 4074 O O . VAL A 1 524 ? -2.424 11.850 -14.826 1.00 92.94 524 VAL A O 1
ATOM 4077 N N . ILE A 1 525 ? -4.594 12.387 -15.092 1.00 93.00 525 ILE A N 1
ATOM 4078 C CA . ILE A 1 525 ? -4.595 12.308 -16.563 1.00 93.00 525 ILE A CA 1
ATOM 4079 C C . ILE A 1 525 ? -3.526 13.230 -17.169 1.00 93.00 525 ILE A C 1
ATOM 4081 O O . ILE A 1 525 ? -2.785 12.836 -18.069 1.00 93.00 525 ILE A O 1
ATOM 4085 N N . GLN A 1 526 ? -3.417 14.468 -16.675 1.00 92.06 526 GLN A N 1
ATOM 4086 C CA . GLN A 1 526 ? -2.410 15.422 -17.150 1.00 92.06 526 GLN A CA 1
ATOM 4087 C C . GLN A 1 526 ? -0.981 14.960 -16.848 1.00 92.06 526 GLN A C 1
ATOM 4089 O O . GLN A 1 526 ? -0.103 15.117 -17.698 1.00 92.06 526 GLN A O 1
ATOM 4094 N N . ALA A 1 527 ? -0.746 14.384 -15.667 1.00 90.25 527 ALA A N 1
ATOM 4095 C CA . ALA A 1 527 ? 0.560 13.854 -15.298 1.00 90.25 527 ALA A CA 1
ATOM 4096 C C . ALA A 1 527 ? 0.979 12.708 -16.233 1.00 90.25 527 ALA A C 1
ATOM 4098 O O . ALA A 1 527 ? 2.075 12.761 -16.790 1.00 90.25 527 ALA A O 1
ATOM 4099 N N . GLU A 1 528 ? 0.094 11.743 -16.492 1.00 87.44 528 GLU A N 1
ATOM 4100 C CA . GLU A 1 528 ? 0.369 10.622 -17.404 1.00 87.44 528 GLU A CA 1
ATOM 4101 C C . GLU A 1 528 ? 0.601 11.090 -18.846 1.00 87.44 528 GLU A C 1
ATOM 4103 O O . GLU A 1 528 ? 1.562 10.675 -19.496 1.00 87.44 528 GLU A O 1
ATOM 4108 N N . ALA A 1 529 ? -0.218 12.024 -19.339 1.00 89.75 529 ALA A N 1
ATOM 4109 C CA . ALA A 1 529 ? -0.024 12.616 -20.660 1.00 89.75 529 ALA A CA 1
ATOM 4110 C C . ALA A 1 529 ? 1.335 13.329 -20.775 1.00 89.75 529 ALA A C 1
ATOM 4112 O O . ALA A 1 529 ? 2.020 13.203 -21.793 1.00 89.75 529 ALA A O 1
ATOM 4113 N N . SER A 1 530 ? 1.748 14.050 -19.727 1.00 91.75 530 SER A N 1
ATOM 4114 C CA . SER A 1 530 ? 3.047 14.727 -19.695 1.00 91.75 530 SER A CA 1
ATOM 4115 C C . SER A 1 530 ? 4.221 13.744 -19.678 1.00 91.75 530 SER A C 1
ATOM 4117 O O . SER A 1 530 ? 5.232 13.977 -20.343 1.00 91.75 530 SER A O 1
ATOM 4119 N N . GLU A 1 531 ? 4.084 12.619 -18.976 1.00 90.38 531 GLU A N 1
ATOM 4120 C CA . GLU A 1 531 ? 5.104 11.575 -18.913 1.00 90.38 531 GLU A CA 1
ATOM 4121 C C . GLU A 1 531 ? 5.278 10.885 -20.270 1.00 90.38 531 GLU A C 1
ATOM 4123 O O . GLU A 1 531 ? 6.401 10.790 -20.771 1.00 90.38 531 GLU A O 1
ATOM 4128 N N . MET A 1 532 ? 4.175 10.509 -20.925 1.00 89.56 532 MET A N 1
ATOM 4129 C CA . MET A 1 532 ? 4.212 9.950 -22.280 1.00 89.56 532 MET A CA 1
ATOM 4130 C C . MET A 1 532 ? 4.821 10.926 -23.293 1.00 89.56 532 MET A C 1
ATOM 4132 O O . MET A 1 532 ? 5.647 10.526 -24.114 1.00 89.56 532 MET A O 1
ATOM 4136 N N . ALA A 1 533 ? 4.465 12.213 -23.227 1.00 93.06 533 ALA A N 1
ATOM 4137 C CA . ALA A 1 533 ? 5.045 13.230 -24.103 1.00 93.06 533 ALA A CA 1
ATOM 4138 C C . ALA A 1 533 ? 6.566 13.355 -23.906 1.00 93.06 533 ALA A C 1
ATOM 4140 O O . ALA A 1 533 ? 7.316 13.437 -24.881 1.00 93.06 533 ALA A O 1
ATOM 4141 N N . ASN A 1 534 ? 7.033 13.305 -22.655 1.00 93.81 534 ASN A N 1
ATOM 4142 C CA . ASN A 1 534 ? 8.459 13.334 -22.334 1.00 93.81 534 ASN A CA 1
ATOM 4143 C C . ASN A 1 534 ? 9.201 12.092 -22.849 1.00 93.81 534 ASN A C 1
ATOM 4145 O O . ASN A 1 534 ? 10.326 12.218 -23.336 1.00 93.81 534 ASN A O 1
ATOM 4149 N N . LEU A 1 535 ? 8.594 10.905 -22.762 1.00 94.38 535 LEU A N 1
ATOM 4150 C CA . LEU A 1 535 ? 9.166 9.672 -23.310 1.00 94.38 535 LEU A CA 1
ATOM 4151 C C . LEU A 1 535 ? 9.291 9.747 -24.836 1.00 94.38 535 LEU A C 1
ATOM 4153 O O . LEU A 1 535 ? 10.387 9.548 -25.358 1.00 94.38 535 LEU A O 1
ATOM 4157 N N . MET A 1 536 ? 8.225 10.145 -25.537 1.00 93.62 536 MET A N 1
ATOM 4158 C CA . MET A 1 536 ? 8.254 10.313 -26.997 1.00 93.62 536 MET A CA 1
ATOM 4159 C C . MET A 1 536 ? 9.309 11.336 -27.440 1.00 93.62 536 MET A C 1
ATOM 4161 O O . MET A 1 536 ? 10.063 11.084 -28.380 1.00 93.62 536 MET A O 1
ATOM 4165 N N . ALA A 1 537 ? 9.430 12.464 -26.733 1.00 94.62 537 ALA A N 1
ATOM 4166 C CA . ALA A 1 537 ? 10.445 13.473 -27.031 1.00 94.62 537 ALA A CA 1
ATOM 4167 C C . ALA A 1 537 ? 11.879 12.936 -26.850 1.00 94.62 537 ALA A C 1
ATOM 4169 O O . ALA A 1 537 ? 12.766 13.257 -27.645 1.00 94.62 537 ALA A O 1
ATOM 4170 N N . ARG A 1 538 ? 12.119 12.099 -25.828 1.00 94.38 538 ARG A N 1
ATOM 4171 C CA . ARG A 1 538 ? 13.424 11.452 -25.600 1.00 94.38 538 ARG A CA 1
ATOM 4172 C C . ARG A 1 538 ? 13.760 10.444 -26.694 1.00 94.38 538 ARG A C 1
ATOM 4174 O O . ARG A 1 538 ? 14.893 10.437 -27.172 1.00 94.38 538 ARG A O 1
ATOM 4181 N N . GLU A 1 539 ? 12.797 9.628 -27.111 1.00 94.00 539 GLU A N 1
ATOM 4182 C CA . GLU A 1 539 ? 12.983 8.664 -28.200 1.00 94.00 539 GLU A CA 1
ATOM 4183 C C . GLU A 1 539 ? 13.267 9.360 -29.536 1.00 94.00 539 GLU A C 1
ATOM 4185 O O . GLU A 1 539 ? 14.192 8.979 -30.257 1.00 94.00 539 GLU A O 1
ATOM 4190 N N . GLU A 1 540 ? 12.530 10.429 -29.853 1.00 94.38 540 GLU A N 1
ATOM 4191 C CA . GLU A 1 540 ? 12.766 11.209 -31.068 1.00 94.38 540 GLU A CA 1
ATOM 4192 C C . GLU A 1 540 ? 14.150 11.876 -31.052 1.00 94.38 540 GLU A C 1
ATOM 4194 O O . GLU A 1 540 ? 14.870 11.841 -32.056 1.00 94.38 540 GLU A O 1
ATOM 4199 N N . ALA A 1 541 ? 14.558 12.443 -29.911 1.00 95.19 541 ALA A N 1
ATOM 4200 C CA . ALA A 1 541 ? 15.886 13.028 -29.744 1.00 95.19 541 ALA A CA 1
ATOM 4201 C C . ALA A 1 541 ? 17.000 11.983 -29.928 1.00 95.19 541 ALA A C 1
ATOM 4203 O O . ALA A 1 541 ? 17.969 12.245 -30.643 1.00 95.19 541 ALA A O 1
ATOM 4204 N N . ALA A 1 542 ? 16.840 10.784 -29.358 1.00 95.00 542 ALA A N 1
ATOM 4205 C CA . ALA A 1 542 ? 17.786 9.682 -29.531 1.00 95.00 542 ALA A CA 1
ATOM 4206 C C . ALA A 1 542 ? 17.890 9.241 -31.000 1.00 95.00 542 ALA A C 1
ATOM 4208 O O . ALA A 1 542 ? 18.991 9.065 -31.526 1.00 95.00 542 ALA A O 1
ATOM 4209 N N . ARG A 1 543 ? 16.756 9.138 -31.705 1.00 94.06 543 ARG A N 1
ATOM 4210 C CA . ARG A 1 543 ? 16.734 8.787 -33.131 1.00 94.06 543 ARG A CA 1
ATOM 4211 C C . ARG A 1 543 ? 17.452 9.827 -33.992 1.00 94.06 543 ARG A C 1
ATOM 4213 O O . ARG A 1 543 ? 18.216 9.455 -34.882 1.00 94.06 543 ARG A O 1
ATOM 4220 N N . LYS A 1 544 ? 17.238 11.121 -33.727 1.00 94.88 544 LYS A N 1
ATOM 4221 C CA . LYS A 1 544 ? 17.936 12.211 -34.430 1.00 94.88 544 LYS A CA 1
ATOM 4222 C C . LYS A 1 544 ? 19.441 12.186 -34.163 1.00 94.88 544 LYS A C 1
ATOM 4224 O O . LYS A 1 544 ? 20.208 12.378 -35.101 1.00 94.88 544 LYS A O 1
ATOM 4229 N N . ALA A 1 545 ? 19.860 11.911 -32.927 1.00 94.75 545 ALA A N 1
ATOM 4230 C CA . ALA A 1 545 ? 21.276 11.804 -32.576 1.00 94.75 545 ALA A CA 1
ATOM 4231 C C . ALA A 1 545 ? 21.975 10.670 -33.347 1.00 94.75 545 ALA A C 1
ATOM 4233 O O . ALA A 1 545 ? 23.023 10.902 -33.944 1.00 94.75 545 ALA A O 1
ATOM 4234 N N . LEU A 1 546 ? 21.350 9.488 -33.433 1.00 95.12 546 LEU A N 1
ATOM 4235 C CA . LEU A 1 546 ? 21.871 8.364 -34.223 1.00 95.12 546 LEU A CA 1
ATOM 4236 C C . LEU A 1 546 ? 21.994 8.711 -35.714 1.00 95.12 546 LEU A C 1
ATOM 4238 O O . LEU A 1 546 ? 23.021 8.450 -36.333 1.00 95.12 546 LEU A O 1
ATOM 4242 N N . GLN A 1 547 ? 20.978 9.359 -36.294 1.00 94.00 547 GLN A N 1
ATOM 4243 C CA . GLN A 1 547 ? 21.027 9.790 -37.697 1.00 94.00 547 GLN A CA 1
ATOM 4244 C C . GLN A 1 547 ? 22.139 10.815 -37.961 1.00 94.00 547 GLN A C 1
ATOM 4246 O O . GLN A 1 547 ? 22.795 10.763 -39.003 1.00 94.00 547 GLN A O 1
ATOM 4251 N N . GLN A 1 548 ? 22.361 11.746 -37.030 1.00 92.94 548 GLN A N 1
ATOM 4252 C CA . GLN A 1 548 ? 23.451 12.716 -37.124 1.00 92.94 548 GLN A CA 1
ATOM 4253 C C . GLN A 1 548 ? 24.818 12.033 -37.037 1.00 92.94 548 GLN A C 1
ATOM 4255 O O . GLN A 1 548 ? 25.707 12.354 -37.824 1.00 92.94 548 GLN A O 1
ATOM 4260 N N . GLU A 1 549 ? 24.982 11.072 -36.130 1.00 92.50 549 GLU A N 1
ATOM 4261 C CA . GLU A 1 549 ? 26.218 10.302 -35.995 1.00 92.50 549 GLU A CA 1
ATOM 4262 C C . GLU A 1 549 ? 26.532 9.507 -37.269 1.00 92.50 549 GLU A C 1
ATOM 4264 O O . GLU A 1 549 ? 27.639 9.606 -37.802 1.00 92.50 549 GLU A O 1
ATOM 4269 N N . GLU A 1 550 ? 25.545 8.803 -37.832 1.00 93.62 550 GLU A N 1
ATOM 4270 C CA . GLU A 1 550 ? 25.702 8.096 -39.107 1.00 93.62 550 GLU A CA 1
ATOM 4271 C C . GLU A 1 550 ? 26.086 9.037 -40.256 1.00 93.62 550 GLU A C 1
ATOM 4273 O O . GLU A 1 550 ? 26.935 8.693 -41.083 1.00 93.62 550 GLU A O 1
ATOM 4278 N N . ALA A 1 551 ? 25.482 10.227 -40.323 1.00 94.19 551 ALA A N 1
ATOM 4279 C CA . ALA A 1 551 ? 25.812 11.223 -41.337 1.00 94.19 551 ALA A CA 1
ATOM 4280 C C . ALA A 1 551 ? 27.257 11.725 -41.189 1.00 94.19 551 ALA A C 1
ATOM 4282 O O . ALA A 1 551 ? 27.975 11.824 -42.185 1.00 94.19 551 ALA A O 1
ATOM 4283 N N . ILE A 1 552 ? 27.714 11.976 -39.956 1.00 94.12 552 ILE A N 1
ATOM 4284 C CA . ILE A 1 552 ? 29.100 12.373 -39.669 1.00 94.12 552 ILE A CA 1
ATOM 4285 C C . ILE A 1 552 ? 30.075 11.260 -40.070 1.00 94.12 552 ILE A C 1
ATOM 4287 O O . ILE A 1 552 ? 31.098 11.542 -40.695 1.00 94.12 552 ILE A O 1
ATOM 4291 N N . LEU A 1 553 ? 29.772 9.999 -39.748 1.00 93.12 553 LEU A N 1
ATOM 4292 C CA . LEU A 1 553 ? 30.613 8.858 -40.120 1.00 93.12 553 LEU A CA 1
ATOM 4293 C C . LEU A 1 553 ? 30.698 8.682 -41.640 1.00 93.12 553 LEU A C 1
ATOM 4295 O O . LEU A 1 553 ? 31.796 8.515 -42.173 1.00 93.12 553 LEU A O 1
ATOM 4299 N N . LYS A 1 554 ? 29.567 8.783 -42.348 1.00 93.06 554 LYS A N 1
ATOM 4300 C CA . LYS A 1 554 ? 29.536 8.746 -43.819 1.00 93.06 554 LYS A CA 1
ATOM 4301 C C . LYS A 1 554 ? 30.360 9.878 -44.422 1.00 93.06 554 LYS A C 1
ATOM 4303 O O . LYS A 1 554 ? 31.149 9.625 -45.328 1.00 93.06 554 LYS A O 1
ATOM 4308 N N . GLN A 1 555 ? 30.231 11.094 -43.895 1.00 91.44 555 GLN A N 1
ATOM 4309 C CA . GLN A 1 555 ? 31.003 12.234 -44.380 1.00 91.44 555 GLN A CA 1
ATOM 4310 C C . GLN A 1 555 ? 32.507 12.028 -44.174 1.00 91.44 555 GLN A C 1
ATOM 4312 O O . GLN A 1 555 ? 33.279 12.216 -45.108 1.00 91.44 555 GLN A O 1
ATOM 4317 N N . ARG A 1 556 ? 32.928 11.553 -42.995 1.00 91.50 556 ARG A N 1
ATOM 4318 C CA . ARG A 1 556 ? 34.341 11.237 -42.727 1.00 91.50 556 ARG A CA 1
ATOM 4319 C C . ARG A 1 556 ? 34.888 10.182 -43.685 1.00 91.50 556 ARG A C 1
ATOM 4321 O O . ARG A 1 556 ? 36.001 10.339 -44.176 1.00 91.50 556 ARG A O 1
ATOM 4328 N N . ALA A 1 557 ? 34.112 9.138 -43.978 1.00 90.38 557 ALA A N 1
ATOM 4329 C CA . ALA A 1 557 ? 34.515 8.106 -44.931 1.00 90.38 557 ALA A CA 1
ATOM 4330 C C . ALA A 1 557 ? 34.691 8.669 -46.354 1.00 90.38 557 ALA A C 1
ATOM 4332 O O . ALA A 1 557 ? 35.662 8.326 -47.031 1.00 90.38 557 ALA A O 1
ATOM 4333 N N . LEU A 1 558 ? 33.793 9.561 -46.791 1.00 91.94 558 LEU A N 1
ATOM 4334 C CA . LEU A 1 558 ? 33.910 10.256 -48.077 1.00 91.94 558 LEU A CA 1
ATOM 4335 C C . LEU A 1 558 ? 35.148 11.163 -48.117 1.00 91.94 558 LEU A C 1
ATOM 4337 O O . LEU A 1 558 ? 35.936 11.079 -49.058 1.00 91.94 558 LEU A O 1
ATOM 4341 N N . ASP A 1 559 ? 35.358 11.978 -47.082 1.00 90.81 559 ASP A N 1
ATOM 4342 C CA . ASP A 1 559 ? 36.502 12.890 -46.991 1.00 90.81 559 ASP A CA 1
ATOM 4343 C C . ASP A 1 559 ? 37.837 12.121 -46.989 1.00 90.81 559 ASP A C 1
ATOM 4345 O O . ASP A 1 559 ? 38.801 12.512 -47.656 1.00 90.81 559 ASP A O 1
ATOM 4349 N N . GLU A 1 560 ? 37.903 10.989 -46.281 1.00 89.19 560 GLU A N 1
ATOM 4350 C CA . GLU A 1 560 ? 39.068 10.105 -46.298 1.00 89.19 560 GLU A CA 1
ATOM 4351 C C . GLU A 1 560 ? 39.316 9.478 -47.671 1.00 89.19 560 GLU A C 1
ATOM 4353 O O . GLU A 1 560 ? 40.474 9.395 -48.089 1.00 89.19 560 GLU A O 1
ATOM 4358 N N . ALA A 1 561 ? 38.268 9.043 -48.376 1.00 88.12 561 ALA A N 1
ATOM 4359 C CA . ALA A 1 561 ? 38.394 8.483 -49.719 1.00 88.12 561 ALA A CA 1
ATOM 4360 C C . ALA A 1 561 ? 38.951 9.525 -50.702 1.00 88.12 561 ALA A C 1
ATOM 4362 O O . ALA A 1 561 ? 39.934 9.252 -51.393 1.00 88.12 561 ALA A O 1
ATOM 4363 N N . VAL A 1 562 ? 38.410 10.750 -50.681 1.00 90.62 562 VAL A N 1
ATOM 4364 C CA . VAL A 1 562 ? 38.903 11.875 -51.496 1.00 90.62 562 VAL A CA 1
ATOM 4365 C C . VAL A 1 562 ? 40.362 12.194 -51.164 1.00 90.62 562 VAL A C 1
ATOM 4367 O O . VAL A 1 562 ? 41.184 12.419 -52.056 1.00 90.62 562 VAL A O 1
ATOM 4370 N N . LYS A 1 563 ? 40.726 12.190 -49.877 1.00 89.50 563 LYS A N 1
ATOM 4371 C CA . LYS A 1 563 ? 42.110 12.424 -49.451 1.00 89.50 563 LYS A CA 1
ATOM 4372 C C . LYS A 1 563 ? 43.063 11.348 -49.976 1.00 89.50 563 LYS A C 1
ATOM 4374 O O . LYS A 1 563 ? 44.146 11.699 -50.442 1.00 89.50 563 LYS A O 1
ATOM 4379 N N . ARG A 1 564 ? 42.680 10.066 -49.915 1.00 88.62 564 ARG A N 1
ATOM 4380 C CA . ARG A 1 564 ? 43.483 8.953 -50.456 1.00 88.62 564 ARG A CA 1
ATOM 4381 C C . ARG A 1 564 ? 43.683 9.106 -51.960 1.00 88.62 564 ARG A C 1
ATOM 4383 O O . ARG A 1 564 ? 44.824 9.083 -52.407 1.00 88.62 564 ARG A O 1
ATOM 4390 N N . GLU A 1 565 ? 42.611 9.362 -52.709 1.00 89.50 565 GLU A N 1
ATOM 4391 C CA . GLU A 1 565 ? 42.677 9.549 -54.163 1.00 89.50 565 GLU A CA 1
ATOM 4392 C C . GLU A 1 565 ? 43.612 10.709 -54.552 1.00 89.50 565 GLU A C 1
ATOM 4394 O O . GLU A 1 565 ? 44.435 10.588 -55.460 1.00 89.50 565 GLU A O 1
ATOM 4399 N N . ASN A 1 566 ? 43.545 11.831 -53.829 1.00 89.75 566 ASN A N 1
ATOM 4400 C CA . ASN A 1 566 ? 44.427 12.974 -54.071 1.00 89.75 566 ASN A CA 1
ATOM 4401 C C . ASN A 1 566 ? 45.906 12.649 -53.798 1.00 89.75 566 ASN A C 1
ATOM 4403 O O . ASN A 1 566 ? 46.769 13.084 -54.563 1.00 89.75 566 ASN A O 1
ATOM 4407 N N . ILE A 1 567 ? 46.205 11.878 -52.743 1.00 89.75 567 ILE A N 1
ATOM 4408 C CA . ILE A 1 567 ? 47.571 11.417 -52.442 1.00 89.75 567 ILE A CA 1
ATOM 4409 C C . ILE A 1 567 ? 48.077 10.485 -53.549 1.00 89.75 567 ILE A C 1
ATOM 4411 O O . ILE A 1 567 ? 49.199 10.659 -54.019 1.00 89.75 567 ILE A O 1
ATOM 4415 N N . GLU A 1 568 ? 47.259 9.532 -54.001 1.00 91.25 568 GLU A N 1
ATOM 4416 C CA . GLU A 1 568 ? 47.625 8.630 -55.101 1.00 91.25 568 GLU A CA 1
ATOM 4417 C C . GLU A 1 568 ? 47.925 9.390 -56.384 1.00 91.25 568 GLU A C 1
ATOM 4419 O O . GLU A 1 568 ? 48.946 9.146 -57.026 1.00 91.25 568 GLU A O 1
ATOM 4424 N N . ARG A 1 569 ? 47.083 10.367 -56.730 1.00 90.44 569 ARG A N 1
ATOM 4425 C CA . ARG A 1 569 ? 47.280 11.192 -57.923 1.00 90.44 569 ARG A CA 1
ATOM 4426 C C . ARG A 1 569 ? 48.612 11.948 -57.884 1.00 90.44 569 ARG A C 1
ATOM 4428 O O . ARG A 1 569 ? 49.305 12.003 -58.900 1.00 90.44 569 ARG A O 1
ATOM 4435 N N . ASP A 1 570 ? 48.987 12.501 -56.729 1.00 91.81 570 ASP A N 1
ATOM 4436 C CA . ASP A 1 570 ? 50.274 13.184 -56.533 1.00 91.81 570 ASP A CA 1
ATOM 4437 C C . ASP A 1 570 ? 51.461 12.208 -56.613 1.00 91.81 570 ASP A C 1
ATOM 4439 O O . ASP A 1 570 ? 52.431 12.465 -57.330 1.00 91.81 570 ASP A O 1
ATOM 4443 N N . LEU A 1 571 ? 51.367 11.042 -55.962 1.00 92.62 571 LEU A N 1
ATOM 4444 C CA . LEU A 1 571 ? 52.390 9.991 -56.025 1.00 92.62 571 LEU A CA 1
ATOM 4445 C C . LEU A 1 571 ? 52.633 9.510 -57.462 1.00 92.62 571 LEU A C 1
ATOM 4447 O O . LEU A 1 571 ? 53.783 9.444 -57.909 1.00 92.62 571 LEU A O 1
ATOM 4451 N N . GLN A 1 572 ? 51.562 9.236 -58.208 1.00 92.38 572 GLN A N 1
ATOM 4452 C CA . GLN A 1 572 ? 51.636 8.824 -59.609 1.00 92.38 572 GLN A CA 1
ATOM 4453 C C . GLN A 1 572 ? 52.212 9.926 -60.498 1.00 92.38 572 GLN A C 1
ATOM 4455 O O . GLN A 1 572 ? 52.966 9.628 -61.422 1.00 92.38 572 GLN A O 1
ATOM 4460 N N . ALA A 1 573 ? 51.884 11.197 -60.241 1.00 91.94 573 ALA A N 1
ATOM 4461 C CA . ALA A 1 573 ? 52.439 12.320 -60.991 1.00 91.94 573 ALA A CA 1
ATOM 4462 C C . ALA A 1 573 ? 53.955 12.455 -60.772 1.00 91.94 573 ALA A C 1
ATOM 4464 O O . ALA A 1 573 ? 54.700 12.564 -61.747 1.00 91.94 573 ALA A O 1
ATOM 4465 N N . ARG A 1 574 ? 54.418 12.383 -59.516 1.00 92.31 574 ARG A N 1
ATOM 4466 C CA . ARG A 1 574 ? 55.841 12.516 -59.153 1.00 92.31 574 ARG A CA 1
ATOM 4467 C C . ARG A 1 574 ? 56.701 11.355 -59.644 1.00 92.31 574 ARG A C 1
ATOM 4469 O O . ARG A 1 574 ? 57.835 11.573 -60.057 1.00 92.31 574 ARG A O 1
ATOM 4476 N N . ASN A 1 575 ? 56.174 10.132 -59.608 1.00 94.00 575 ASN A N 1
ATOM 4477 C CA . ASN A 1 575 ? 56.933 8.925 -59.949 1.00 94.00 575 ASN A CA 1
ATOM 4478 C C . ASN A 1 575 ? 56.685 8.425 -61.382 1.00 94.00 575 ASN A C 1
ATOM 4480 O O . ASN A 1 575 ? 57.209 7.382 -61.764 1.00 94.00 575 ASN A O 1
ATOM 4484 N N . ARG A 1 576 ? 55.916 9.161 -62.199 1.00 92.69 576 ARG A N 1
ATOM 4485 C CA . ARG A 1 576 ? 55.510 8.744 -63.553 1.00 92.69 576 ARG A CA 1
ATOM 4486 C C . ARG A 1 576 ? 56.679 8.351 -64.452 1.00 92.69 576 ARG A C 1
ATOM 4488 O O . ARG A 1 576 ? 56.576 7.361 -65.168 1.00 92.69 576 ARG A O 1
ATOM 4495 N N . SER A 1 577 ? 57.751 9.141 -64.463 1.00 92.38 577 SER A N 1
ATOM 4496 C CA . SER A 1 577 ? 58.923 8.893 -65.312 1.00 92.38 577 SER A CA 1
ATOM 4497 C C . SER A 1 577 ? 59.668 7.623 -64.897 1.00 92.38 577 SER A C 1
ATOM 4499 O O . SER A 1 577 ? 59.965 6.798 -65.754 1.00 92.38 577 SER A O 1
ATOM 4501 N N . PHE A 1 578 ? 59.900 7.436 -63.596 1.00 92.19 578 PHE A N 1
ATOM 4502 C CA . PHE A 1 578 ? 60.570 6.254 -63.041 1.00 92.19 578 PHE A CA 1
ATOM 4503 C C . PHE A 1 578 ? 59.750 4.979 -63.260 1.00 92.19 578 PHE A C 1
ATOM 4505 O O . PHE A 1 578 ? 60.259 3.988 -63.777 1.00 92.19 578 PHE A O 1
ATOM 4512 N N . ALA A 1 579 ? 58.447 5.036 -62.975 1.00 93.25 579 ALA A N 1
ATOM 4513 C CA . ALA A 1 579 ? 57.543 3.914 -63.187 1.00 93.25 579 ALA A CA 1
ATOM 4514 C C . ALA A 1 579 ? 57.457 3.506 -64.666 1.00 93.25 579 ALA A C 1
ATOM 4516 O O . ALA A 1 579 ? 57.447 2.316 -64.976 1.00 93.25 579 ALA A O 1
ATOM 4517 N N . ARG A 1 580 ? 57.450 4.480 -65.590 1.00 92.69 580 ARG A N 1
ATOM 4518 C CA . ARG A 1 580 ? 57.516 4.212 -67.036 1.00 92.69 580 ARG A CA 1
ATOM 4519 C C . ARG A 1 580 ? 58.844 3.584 -67.439 1.00 92.69 580 ARG A C 1
ATOM 4521 O O . ARG A 1 580 ? 58.822 2.576 -68.124 1.00 92.69 580 ARG A O 1
ATOM 4528 N N . ALA A 1 581 ? 59.974 4.099 -66.958 1.00 91.50 581 ALA A N 1
ATOM 4529 C CA . ALA A 1 581 ? 61.279 3.509 -67.252 1.00 91.50 581 ALA A CA 1
ATOM 4530 C C . ALA A 1 581 ? 61.376 2.045 -66.774 1.00 91.50 581 ALA A C 1
ATOM 4532 O O . ALA A 1 581 ? 61.899 1.190 -67.489 1.00 91.50 581 ALA A O 1
ATOM 4533 N N . ALA A 1 582 ? 60.827 1.731 -65.596 1.00 91.88 582 ALA A N 1
ATOM 4534 C CA . ALA A 1 582 ? 60.744 0.362 -65.093 1.00 91.88 582 ALA A CA 1
ATOM 4535 C C . ALA A 1 582 ? 59.771 -0.507 -65.922 1.00 91.88 582 ALA A C 1
ATOM 4537 O O . ALA A 1 582 ? 60.090 -1.652 -66.247 1.00 91.88 582 ALA A O 1
ATOM 4538 N N . GLN A 1 583 ? 58.617 0.040 -66.325 1.00 94.56 583 GLN A N 1
ATOM 4539 C CA . GLN A 1 583 ? 57.672 -0.622 -67.233 1.00 94.56 583 GLN A CA 1
ATOM 4540 C C . GLN A 1 583 ? 58.305 -0.934 -68.597 1.00 94.56 583 GLN A C 1
ATOM 4542 O O . GLN A 1 583 ? 58.074 -2.008 -69.152 1.00 94.56 583 GLN A O 1
ATOM 4547 N N . ASP A 1 584 ? 59.108 -0.021 -69.138 1.00 93.81 584 ASP A N 1
ATOM 4548 C CA . ASP A 1 584 ? 59.753 -0.155 -70.446 1.00 93.81 584 ASP A CA 1
ATOM 4549 C C . ASP A 1 584 ? 60.743 -1.329 -70.466 1.00 93.81 584 ASP A C 1
ATOM 4551 O O . ASP A 1 584 ? 60.838 -2.043 -71.465 1.00 93.81 584 ASP A O 1
ATOM 4555 N N . ARG A 1 585 ? 61.397 -1.626 -69.332 1.00 90.56 585 ARG A N 1
ATOM 4556 C CA . ARG A 1 585 ? 62.246 -2.823 -69.186 1.00 90.56 585 ARG A CA 1
ATOM 4557 C C . ARG A 1 585 ? 61.447 -4.118 -69.329 1.00 90.56 585 ARG A C 1
ATOM 4559 O O . ARG A 1 585 ? 61.889 -5.032 -70.020 1.00 90.56 585 ARG A O 1
ATOM 4566 N N . ILE A 1 586 ? 60.271 -4.198 -68.701 1.00 91.81 586 ILE A N 1
ATOM 4567 C CA . ILE A 1 586 ? 59.391 -5.372 -68.806 1.00 91.81 586 ILE A CA 1
ATOM 4568 C C . ILE A 1 586 ? 58.782 -5.461 -70.208 1.00 91.81 586 ILE A C 1
ATOM 4570 O O . ILE A 1 586 ? 58.878 -6.498 -70.864 1.00 91.81 586 ILE A O 1
ATOM 4574 N N . SER A 1 587 ? 58.166 -4.379 -70.680 1.00 92.69 587 SER A N 1
ATOM 4575 C CA . SER A 1 587 ? 57.453 -4.357 -71.960 1.00 92.69 587 SER A CA 1
ATOM 4576 C C . SER A 1 587 ? 58.382 -4.571 -73.152 1.00 92.69 587 SER A C 1
ATOM 4578 O O . SER A 1 587 ? 58.035 -5.348 -74.033 1.00 92.69 587 SER A O 1
ATOM 4580 N N . GLY A 1 588 ? 59.592 -4.003 -73.158 1.00 91.12 588 GLY A N 1
ATOM 4581 C CA . GLY A 1 588 ? 60.590 -4.267 -74.199 1.00 91.12 588 GLY A CA 1
ATOM 4582 C C . GLY A 1 588 ? 61.004 -5.742 -74.262 1.00 91.12 588 GLY A C 1
ATOM 4583 O O . GLY A 1 588 ? 61.151 -6.313 -75.347 1.00 91.12 588 GLY A O 1
ATOM 4584 N N . MET A 1 589 ? 61.123 -6.395 -73.103 1.00 89.88 589 MET A N 1
ATOM 4585 C CA . MET A 1 589 ? 61.435 -7.823 -73.014 1.00 89.88 589 MET A CA 1
ATOM 4586 C C . MET A 1 589 ? 60.272 -8.687 -73.538 1.00 89.88 589 MET A C 1
ATOM 4588 O O . MET A 1 589 ? 60.479 -9.612 -74.328 1.00 89.88 589 MET A O 1
ATOM 4592 N N . ILE A 1 590 ? 59.034 -8.360 -73.156 1.00 92.00 590 ILE A N 1
ATOM 4593 C CA . ILE A 1 590 ? 57.825 -9.035 -73.653 1.00 92.00 590 ILE A CA 1
ATOM 4594 C C . ILE A 1 590 ? 57.668 -8.830 -75.159 1.00 92.00 590 ILE A C 1
ATOM 4596 O O . ILE A 1 590 ? 57.388 -9.784 -75.878 1.00 92.00 590 ILE A O 1
ATOM 4600 N N . ASP A 1 591 ? 57.891 -7.615 -75.652 1.00 92.44 591 ASP A N 1
ATOM 4601 C CA . ASP A 1 591 ? 57.796 -7.263 -77.066 1.00 92.44 591 ASP A CA 1
ATOM 4602 C C . ASP A 1 591 ? 58.763 -8.071 -77.922 1.00 92.44 591 ASP A C 1
ATOM 4604 O O . ASP A 1 591 ? 58.363 -8.621 -78.951 1.00 92.44 591 ASP A O 1
ATOM 4608 N N . THR A 1 592 ? 60.008 -8.182 -77.458 1.00 90.06 592 THR A N 1
ATOM 4609 C CA . THR A 1 592 ? 61.038 -9.002 -78.099 1.00 90.06 592 THR A CA 1
ATOM 4610 C C . THR A 1 592 ? 60.599 -10.464 -78.142 1.00 90.06 592 THR A C 1
ATOM 4612 O O . THR A 1 592 ? 60.586 -11.075 -79.208 1.00 90.06 592 THR A O 1
ATOM 4615 N N . PHE A 1 593 ? 60.121 -11.004 -77.017 1.00 89.94 593 PHE A N 1
ATOM 4616 C CA . PHE A 1 593 ? 59.637 -12.382 -76.941 1.00 89.94 593 PHE A CA 1
ATOM 4617 C C . PHE A 1 593 ? 58.428 -12.650 -77.851 1.00 89.94 593 PHE A C 1
ATOM 4619 O O . PHE A 1 593 ? 58.391 -13.659 -78.551 1.00 89.94 593 PHE A O 1
ATOM 4626 N N . LEU A 1 594 ? 57.443 -11.749 -77.892 1.00 89.56 594 LEU A N 1
ATOM 4627 C CA . LEU A 1 594 ? 56.278 -11.883 -78.772 1.00 89.56 594 LEU A CA 1
ATOM 4628 C C . LEU A 1 594 ? 56.685 -11.853 -80.254 1.00 89.56 594 LEU A C 1
ATOM 4630 O O . LEU A 1 594 ? 56.130 -12.607 -81.057 1.00 89.56 594 LEU A O 1
ATOM 4634 N N . ALA A 1 595 ? 57.663 -11.018 -80.624 1.00 87.12 595 ALA A N 1
ATOM 4635 C CA . ALA A 1 595 ? 58.204 -10.970 -81.980 1.00 87.12 595 ALA A CA 1
ATOM 4636 C C . ALA A 1 595 ? 58.954 -12.261 -82.348 1.00 87.12 595 ALA A C 1
ATOM 4638 O O . ALA A 1 595 ? 58.730 -12.804 -83.431 1.00 87.12 595 ALA A O 1
ATOM 4639 N N . GLU A 1 596 ? 59.781 -12.790 -81.443 1.00 84.62 596 GLU A N 1
ATOM 4640 C CA . GLU A 1 596 ? 60.497 -14.062 -81.614 1.00 84.62 596 GLU A CA 1
ATOM 4641 C C . GLU A 1 596 ? 59.539 -15.247 -81.773 1.00 84.62 596 GLU A C 1
ATOM 4643 O O . GLU A 1 596 ? 59.700 -16.064 -82.684 1.00 84.62 596 GLU A O 1
ATOM 4648 N N . VAL A 1 597 ? 58.507 -15.329 -80.926 1.00 82.81 597 VAL A N 1
ATOM 4649 C CA . VAL A 1 597 ? 57.477 -16.376 -81.001 1.00 82.81 597 VAL A CA 1
ATOM 4650 C C . VAL A 1 597 ? 56.721 -16.291 -82.329 1.00 82.81 597 VAL A C 1
ATOM 4652 O O . VAL A 1 597 ? 56.543 -17.310 -82.997 1.00 82.81 597 VAL A O 1
ATOM 4655 N N . LYS A 1 598 ? 56.351 -15.081 -82.773 1.00 81.44 598 LYS A N 1
ATOM 4656 C CA . LYS A 1 598 ? 55.699 -14.868 -84.074 1.00 81.44 598 LYS A CA 1
ATOM 4657 C C . LYS A 1 598 ? 56.600 -15.258 -85.251 1.00 81.44 598 LYS A C 1
ATOM 4659 O O . LYS A 1 598 ? 56.123 -15.885 -86.193 1.00 81.44 598 LYS A O 1
ATOM 4664 N N . ALA A 1 599 ? 57.884 -14.899 -85.209 1.00 77.88 599 ALA A N 1
ATOM 4665 C CA . ALA A 1 599 ? 58.851 -15.208 -86.265 1.00 77.88 599 ALA A CA 1
ATOM 4666 C C . ALA A 1 599 ? 59.181 -16.708 -86.351 1.00 77.88 599 ALA A C 1
ATOM 4668 O O . ALA A 1 599 ? 59.451 -17.225 -87.436 1.00 77.88 599 ALA A O 1
ATOM 4669 N N . SER A 1 600 ? 59.133 -17.414 -85.220 1.00 72.19 600 SER A N 1
ATOM 4670 C CA . SER A 1 600 ? 59.414 -18.852 -85.150 1.00 72.19 600 SER A CA 1
ATOM 4671 C C . SER A 1 600 ? 58.307 -19.709 -85.786 1.00 72.19 600 SER A C 1
ATOM 4673 O O . SER A 1 600 ? 58.593 -20.788 -86.313 1.00 72.19 600 SER A O 1
ATOM 4675 N N . GLY A 1 601 ? 57.063 -19.214 -85.817 1.00 64.06 601 GLY A N 1
ATOM 4676 C CA . GLY A 1 601 ? 55.916 -19.902 -86.419 1.00 64.06 601 GLY A CA 1
ATOM 4677 C C . GLY A 1 601 ? 55.627 -21.276 -85.795 1.00 64.06 601 GLY A C 1
ATOM 4678 O O . GLY A 1 601 ? 55.974 -21.539 -84.648 1.00 64.06 601 GLY A O 1
ATOM 4679 N N . ASP A 1 602 ? 55.018 -22.180 -86.570 1.00 54.44 602 ASP A N 1
ATOM 4680 C CA . ASP A 1 602 ? 54.628 -23.543 -86.145 1.00 54.44 602 ASP A CA 1
ATOM 4681 C C . ASP A 1 602 ? 55.808 -24.550 -86.148 1.00 54.44 602 ASP A C 1
ATOM 4683 O O . ASP A 1 602 ? 55.628 -25.772 -86.129 1.00 54.44 602 ASP A O 1
ATOM 4687 N N . LYS A 1 603 ? 57.059 -24.060 -86.219 1.00 56.97 603 LYS A N 1
ATOM 4688 C CA . LYS A 1 603 ? 58.252 -24.915 -86.183 1.00 56.97 603 LYS A CA 1
ATOM 4689 C C . LYS A 1 603 ? 58.383 -25.501 -84.776 1.00 56.97 603 LYS A C 1
ATOM 4691 O O . LYS A 1 603 ? 58.763 -24.809 -83.837 1.00 56.97 603 LYS A O 1
ATOM 4696 N N . ARG A 1 604 ? 58.062 -26.794 -84.642 1.00 48.38 604 ARG A N 1
ATOM 4697 C CA . ARG A 1 604 ? 58.119 -27.614 -83.413 1.00 48.38 604 ARG A CA 1
ATOM 4698 C C . ARG A 1 604 ? 59.550 -27.825 -82.881 1.00 48.38 604 ARG A C 1
ATOM 4700 O O . ARG A 1 604 ? 60.008 -28.957 -82.774 1.00 48.38 604 ARG A O 1
ATOM 4707 N N . GLY A 1 605 ? 60.268 -26.749 -82.579 1.00 49.62 605 GLY A N 1
ATOM 4708 C CA . GLY A 1 605 ? 61.555 -26.783 -81.889 1.00 49.62 605 GLY A CA 1
ATOM 4709 C C . GLY A 1 605 ? 61.455 -26.040 -80.563 1.00 49.62 605 GLY A C 1
ATOM 4710 O O . GLY A 1 605 ? 61.158 -24.849 -80.545 1.00 49.62 605 GLY A O 1
ATOM 4711 N N . ASP A 1 606 ? 61.727 -26.731 -79.457 1.00 51.94 606 ASP A N 1
ATOM 4712 C CA . ASP A 1 606 ? 61.651 -26.246 -78.068 1.00 51.94 606 ASP A CA 1
ATOM 4713 C C . ASP A 1 606 ? 62.724 -25.190 -77.694 1.00 51.94 606 ASP A C 1
ATOM 4715 O O . ASP A 1 606 ? 63.108 -25.055 -76.537 1.00 51.94 606 ASP A O 1
ATOM 4719 N N . GLY A 1 607 ? 63.222 -24.419 -78.665 1.00 52.78 607 GLY A N 1
ATOM 4720 C CA . GLY A 1 607 ? 64.448 -23.624 -78.559 1.00 52.78 607 GLY A CA 1
ATOM 4721 C C . GLY A 1 607 ? 64.284 -22.103 -78.571 1.00 52.78 607 GLY A C 1
ATOM 4722 O O . GLY A 1 607 ? 65.214 -21.423 -78.987 1.00 52.78 607 GLY A O 1
ATOM 4723 N N . VAL A 1 608 ? 63.149 -21.538 -78.143 1.00 53.94 608 VAL A N 1
ATOM 4724 C CA . VAL A 1 608 ? 63.075 -20.087 -77.858 1.00 53.94 608 VAL A CA 1
ATOM 4725 C C . VAL A 1 608 ? 63.387 -19.872 -76.376 1.00 53.94 608 VAL A C 1
ATOM 4727 O O . VAL A 1 608 ? 62.473 -19.859 -75.541 1.00 53.94 608 VAL A O 1
ATOM 4730 N N . PHE A 1 609 ? 64.683 -19.769 -76.062 1.00 59.06 609 PHE A N 1
ATOM 4731 C CA . PHE A 1 609 ? 65.204 -19.303 -74.772 1.00 59.06 609 PHE A CA 1
ATOM 4732 C C . PHE A 1 609 ? 65.406 -17.786 -74.843 1.00 59.06 609 PHE A C 1
ATOM 4734 O O . PHE A 1 609 ? 66.504 -17.293 -75.077 1.00 59.06 609 PHE A O 1
ATOM 4741 N N . GLY A 1 610 ? 64.308 -17.045 -74.706 1.00 69.12 610 GLY A N 1
ATOM 4742 C CA . GLY A 1 610 ? 64.356 -15.600 -74.493 1.00 69.12 610 GLY A CA 1
ATOM 4743 C C . GLY A 1 610 ? 64.351 -15.291 -72.996 1.00 69.12 610 GLY A C 1
ATOM 4744 O O . GLY A 1 610 ? 63.697 -16.005 -72.232 1.00 69.12 610 GLY A O 1
ATOM 4745 N N . LYS A 1 611 ? 65.001 -14.196 -72.578 1.00 77.69 611 LYS A N 1
ATOM 4746 C CA . LYS A 1 611 ? 65.023 -13.719 -71.175 1.00 77.69 611 LYS A CA 1
ATOM 4747 C C . LYS A 1 611 ? 63.619 -13.656 -70.536 1.00 77.69 611 LYS A C 1
ATOM 4749 O O . LYS A 1 611 ? 63.463 -13.937 -69.354 1.00 77.69 611 LYS A O 1
ATOM 4754 N N . THR A 1 612 ? 62.571 -13.387 -71.325 1.00 84.88 612 THR A N 1
ATOM 4755 C CA . THR A 1 612 ? 61.160 -13.421 -70.885 1.00 84.88 612 THR A CA 1
ATOM 4756 C C . THR A 1 612 ? 60.688 -14.805 -70.450 1.00 84.88 612 THR A C 1
ATOM 4758 O O . THR A 1 612 ? 59.929 -14.911 -69.495 1.00 84.88 612 THR A O 1
ATOM 4761 N N . ALA A 1 613 ? 61.098 -15.872 -71.141 1.00 85.69 613 ALA A N 1
ATOM 4762 C CA . ALA A 1 613 ? 60.680 -17.234 -70.810 1.00 85.69 613 ALA A CA 1
ATOM 4763 C C . ALA A 1 613 ? 61.367 -17.767 -69.545 1.00 85.69 613 ALA A C 1
ATOM 4765 O O . ALA A 1 613 ? 60.785 -18.600 -68.854 1.00 85.69 613 ALA A O 1
ATOM 4766 N N . GLU A 1 614 ? 62.565 -17.265 -69.240 1.00 86.56 614 GLU A N 1
ATOM 4767 C CA . GLU A 1 614 ? 63.275 -17.541 -67.988 1.00 86.56 614 GLU A CA 1
ATOM 4768 C C . GLU A 1 614 ? 62.651 -16.777 -66.819 1.00 86.56 614 GLU A C 1
ATOM 4770 O O . GLU A 1 614 ? 62.375 -17.360 -65.773 1.00 86.56 614 GLU A O 1
ATOM 4775 N N . LEU A 1 615 ? 62.388 -15.482 -67.012 1.00 89.25 615 LEU A N 1
ATOM 4776 C CA . LEU A 1 615 ? 61.899 -14.605 -65.953 1.00 89.25 615 LEU A CA 1
ATOM 4777 C C . LEU A 1 615 ? 60.398 -14.793 -65.676 1.00 89.25 615 LEU A C 1
ATOM 4779 O O . LEU A 1 615 ? 59.967 -14.749 -64.529 1.00 89.25 615 LEU A O 1
ATOM 4783 N N . PHE A 1 616 ? 59.595 -15.059 -66.708 1.00 92.75 616 PHE A N 1
ATOM 4784 C CA . PHE A 1 616 ? 58.141 -15.224 -66.617 1.00 92.75 616 PHE A CA 1
ATOM 4785 C C . PHE A 1 616 ? 57.676 -16.524 -67.297 1.00 92.75 616 PHE A C 1
ATOM 4787 O O . PHE A 1 616 ? 56.943 -16.501 -68.296 1.00 92.75 616 PHE A O 1
ATOM 4794 N N . PRO A 1 617 ? 58.062 -17.699 -66.768 1.00 90.06 617 PRO A N 1
ATOM 4795 C CA . PRO A 1 617 ? 57.812 -18.984 -67.421 1.00 90.06 617 PRO A CA 1
ATOM 4796 C C . PRO A 1 617 ? 56.318 -19.300 -67.579 1.00 90.06 617 PRO A C 1
ATOM 4798 O O . PRO A 1 617 ? 55.917 -19.920 -68.566 1.00 90.06 617 PRO A O 1
ATOM 4801 N N . GLY A 1 618 ? 55.479 -18.860 -66.634 1.00 88.88 618 GLY A N 1
ATOM 4802 C CA . GLY A 1 618 ? 54.024 -19.022 -66.709 1.00 88.88 618 GLY A CA 1
ATOM 4803 C C . GLY A 1 618 ? 53.415 -18.265 -67.891 1.00 88.88 618 GLY A C 1
ATOM 4804 O O . GLY A 1 618 ? 52.696 -18.853 -68.698 1.00 88.88 618 GLY A O 1
ATOM 4805 N N . PHE A 1 619 ? 53.776 -16.990 -68.043 1.00 91.56 619 PHE A N 1
ATOM 4806 C CA . PHE A 1 619 ? 53.341 -16.143 -69.154 1.00 91.56 619 PHE A CA 1
ATOM 4807 C C . PHE A 1 619 ? 53.820 -16.705 -70.496 1.00 91.56 619 PHE A C 1
ATOM 4809 O O . PHE A 1 619 ? 53.026 -16.898 -71.418 1.00 91.56 619 PHE A O 1
ATOM 4816 N N . ALA A 1 620 ? 55.106 -17.055 -70.585 1.00 90.06 620 ALA A N 1
ATOM 4817 C CA . ALA A 1 620 ? 55.686 -17.599 -71.806 1.00 90.06 620 ALA A CA 1
ATOM 4818 C C . ALA A 1 620 ? 55.009 -18.906 -72.248 1.00 90.06 620 ALA A C 1
ATOM 4820 O O . ALA A 1 620 ? 54.800 -19.113 -73.444 1.00 90.06 620 ALA A O 1
ATOM 4821 N N . ARG A 1 621 ? 54.628 -19.776 -71.303 1.00 89.12 621 ARG A N 1
ATOM 4822 C CA . ARG A 1 621 ? 53.886 -21.012 -71.592 1.00 89.12 621 ARG A CA 1
ATOM 4823 C C . ARG A 1 621 ? 52.523 -20.721 -72.215 1.00 89.12 621 ARG A C 1
ATOM 4825 O O . ARG A 1 621 ? 52.183 -21.343 -73.218 1.00 89.12 621 ARG A O 1
ATOM 4832 N N . VAL A 1 622 ? 51.775 -19.771 -71.652 1.00 89.94 622 VAL A N 1
ATOM 4833 C CA . VAL A 1 622 ? 50.445 -19.398 -72.155 1.00 89.94 622 VAL A CA 1
ATOM 4834 C C . VAL A 1 622 ? 50.541 -18.792 -73.553 1.00 89.94 622 VAL A C 1
ATOM 4836 O O . VAL A 1 622 ? 49.849 -19.244 -74.459 1.00 89.94 622 VAL A O 1
ATOM 4839 N N . VAL A 1 623 ? 51.460 -17.850 -73.777 1.00 89.31 623 VAL A N 1
ATOM 4840 C CA . VAL A 1 623 ? 51.675 -17.237 -75.102 1.00 89.31 623 VAL A CA 1
ATOM 4841 C C . VAL A 1 623 ? 52.064 -18.278 -76.159 1.00 89.31 623 VAL A C 1
ATOM 4843 O O . VAL A 1 623 ? 51.540 -18.260 -77.277 1.00 89.31 623 VAL A O 1
ATOM 4846 N N . LYS A 1 624 ? 52.954 -19.220 -75.816 1.00 86.06 624 LYS A N 1
ATOM 4847 C CA . LYS A 1 624 ? 53.341 -20.320 -76.715 1.00 86.06 624 LYS A CA 1
ATOM 4848 C C . LYS A 1 624 ? 52.146 -21.215 -77.054 1.00 86.06 624 LYS A C 1
ATOM 4850 O O . LYS A 1 624 ? 51.983 -21.577 -78.217 1.00 86.06 624 LYS A O 1
ATOM 4855 N N . GLN A 1 625 ? 51.312 -21.548 -76.070 1.00 87.88 625 GLN A N 1
ATOM 4856 C CA . GLN A 1 625 ? 50.112 -22.356 -76.287 1.00 87.88 625 GLN A CA 1
ATOM 4857 C C . GLN A 1 625 ? 49.115 -21.641 -77.208 1.00 87.88 625 GLN A C 1
ATOM 4859 O O . GLN A 1 625 ? 48.691 -22.214 -78.205 1.00 87.88 625 GLN A O 1
ATOM 4864 N N . LEU A 1 626 ? 48.834 -20.362 -76.950 1.00 89.12 626 LEU A N 1
ATOM 4865 C CA . LEU A 1 626 ? 47.944 -19.550 -77.785 1.00 89.12 626 LEU A CA 1
ATOM 4866 C C . LEU A 1 626 ? 48.429 -19.486 -79.240 1.00 89.12 626 LEU A C 1
ATOM 4868 O O . LEU A 1 626 ? 47.637 -19.642 -80.167 1.00 89.12 626 LEU A O 1
ATOM 4872 N N . THR A 1 627 ? 49.740 -19.345 -79.446 1.00 85.25 627 THR A N 1
ATOM 4873 C CA . THR A 1 627 ? 50.337 -19.352 -80.791 1.00 85.25 627 THR A CA 1
ATOM 4874 C C . THR A 1 627 ? 50.144 -20.706 -81.492 1.00 85.25 627 THR A C 1
ATOM 4876 O O . THR A 1 627 ? 49.760 -20.731 -82.661 1.00 85.25 627 THR A O 1
ATOM 4879 N N . ARG A 1 628 ? 50.344 -21.835 -80.787 1.00 84.81 628 ARG A N 1
ATOM 4880 C CA . ARG A 1 628 ? 50.080 -23.195 -81.316 1.00 84.81 628 ARG A CA 1
ATOM 4881 C C . ARG A 1 628 ? 48.611 -23.389 -81.695 1.00 84.81 628 ARG A C 1
ATOM 4883 O O . ARG A 1 628 ? 48.309 -23.995 -82.720 1.00 84.81 628 ARG A O 1
ATOM 4890 N N . ASP A 1 629 ? 47.710 -22.803 -80.916 1.00 87.88 629 ASP A N 1
ATOM 4891 C CA . ASP A 1 629 ? 46.264 -22.854 -81.141 1.00 87.88 629 ASP A CA 1
ATOM 4892 C C . ASP A 1 629 ? 45.783 -21.840 -82.205 1.00 87.88 629 ASP A C 1
ATOM 4894 O O . ASP A 1 629 ? 44.580 -21.646 -82.397 1.00 87.88 629 ASP A O 1
ATOM 4898 N N . ARG A 1 630 ? 46.718 -21.228 -82.951 1.00 86.81 630 ARG A N 1
ATOM 4899 C CA . ARG A 1 630 ? 46.488 -20.265 -84.045 1.00 86.81 630 ARG A CA 1
ATOM 4900 C C . ARG A 1 630 ? 45.831 -18.952 -83.613 1.00 86.81 630 ARG A C 1
ATOM 4902 O O . ARG A 1 630 ? 45.146 -18.311 -84.414 1.00 86.81 630 ARG A O 1
ATOM 4909 N N . TRP A 1 631 ? 46.050 -18.532 -82.370 1.00 91.00 631 TRP A N 1
ATOM 4910 C CA . TRP A 1 631 ? 45.756 -17.165 -81.954 1.00 91.00 631 TRP A CA 1
ATOM 4911 C C . TRP A 1 631 ? 46.849 -16.219 -82.445 1.00 91.00 631 TRP A C 1
ATOM 4913 O O . TRP A 1 631 ? 48.040 -16.442 -82.232 1.00 91.00 631 TRP A O 1
ATOM 4923 N N . GLU A 1 632 ? 46.433 -15.141 -83.094 1.00 89.50 632 GLU A N 1
ATOM 4924 C CA . GLU A 1 632 ? 47.298 -14.073 -83.577 1.00 89.50 632 GLU A CA 1
ATOM 4925 C C . GLU A 1 632 ? 47.128 -12.832 -82.699 1.00 89.50 632 GLU A C 1
ATOM 4927 O O . GLU A 1 632 ? 46.006 -12.433 -82.393 1.00 89.50 632 GLU A O 1
ATOM 4932 N N . LEU A 1 633 ? 48.239 -12.190 -82.332 1.00 90.75 633 LEU A N 1
ATOM 4933 C CA . LEU A 1 633 ? 48.223 -10.923 -81.601 1.00 90.75 633 LEU A CA 1
ATOM 4934 C C . LEU A 1 633 ? 47.628 -9.801 -82.469 1.00 90.75 633 LEU A C 1
ATOM 4936 O O . LEU A 1 633 ? 48.188 -9.471 -83.516 1.00 90.75 633 LEU A O 1
ATOM 4940 N N . GLU A 1 634 ? 46.521 -9.214 -82.015 1.00 92.12 634 GLU A N 1
ATOM 4941 C CA . GLU A 1 634 ? 45.880 -8.033 -82.607 1.00 92.12 634 GLU A CA 1
ATOM 4942 C C . GLU A 1 634 ? 46.504 -6.752 -82.037 1.00 92.12 634 GLU A C 1
ATOM 4944 O O . GLU A 1 634 ? 47.000 -5.912 -82.787 1.00 92.12 634 GLU A O 1
ATOM 4949 N N . SER A 1 635 ? 46.558 -6.627 -80.710 1.00 92.81 635 SER A N 1
ATOM 4950 C CA . SER A 1 635 ? 47.204 -5.501 -80.030 1.00 92.81 635 SER A CA 1
ATOM 4951 C C . SER A 1 635 ? 47.679 -5.880 -78.630 1.00 92.81 635 SER A C 1
ATOM 4953 O O . SER A 1 635 ? 47.292 -6.910 -78.085 1.00 92.81 635 SER A O 1
ATOM 4955 N N . LYS A 1 636 ? 48.503 -5.024 -78.025 1.00 94.25 636 LYS A N 1
ATOM 4956 C CA . LYS A 1 636 ? 49.032 -5.197 -76.668 1.00 94.25 636 LYS A CA 1
ATOM 4957 C C . LYS A 1 636 ? 49.000 -3.879 -75.904 1.00 94.25 636 LYS A C 1
ATOM 4959 O O . LYS A 1 636 ? 49.197 -2.825 -76.511 1.00 94.25 636 LYS A O 1
ATOM 4964 N N . SER A 1 637 ? 48.770 -3.942 -74.599 1.00 95.69 637 SER A N 1
ATOM 4965 C CA . SER A 1 637 ? 48.804 -2.786 -73.705 1.00 95.69 637 SER A CA 1
ATOM 4966 C C . SER A 1 637 ? 49.624 -3.100 -72.451 1.00 95.69 637 SER A C 1
ATOM 4968 O O . SER A 1 637 ? 49.662 -4.240 -71.981 1.00 95.69 637 SER A O 1
ATOM 4970 N N . TYR A 1 638 ? 50.293 -2.071 -71.928 1.00 95.81 638 TYR A N 1
ATOM 4971 C CA . TYR A 1 638 ? 51.079 -2.131 -70.700 1.00 95.81 638 TYR A CA 1
ATOM 4972 C C . TYR A 1 638 ? 50.657 -0.990 -69.780 1.00 95.81 638 TYR A C 1
ATOM 4974 O O . TYR A 1 638 ? 50.596 0.161 -70.218 1.00 95.81 638 TYR A O 1
ATOM 4982 N N . ALA A 1 639 ? 50.375 -1.296 -68.517 1.00 94.50 639 ALA A N 1
ATOM 4983 C CA . ALA A 1 639 ? 50.029 -0.290 -67.520 1.00 94.50 639 ALA A CA 1
ATOM 4984 C C . ALA A 1 639 ? 50.684 -0.594 -66.172 1.00 94.50 639 ALA A C 1
ATOM 4986 O O . ALA A 1 639 ? 50.608 -1.717 -65.678 1.00 94.50 639 ALA A O 1
ATOM 4987 N N . VAL A 1 640 ? 51.287 0.415 -65.546 1.00 95.12 640 VAL A N 1
ATOM 4988 C CA . VAL A 1 640 ? 51.819 0.298 -64.182 1.00 95.12 640 VAL A CA 1
ATOM 4989 C C . VAL A 1 640 ? 50.669 0.092 -63.193 1.00 95.12 640 VAL A C 1
ATOM 4991 O O . VAL A 1 640 ? 49.807 0.954 -63.028 1.00 95.12 640 VAL A O 1
ATOM 4994 N N . VAL A 1 641 ? 50.686 -1.053 -62.517 1.00 93.12 641 VAL A N 1
ATOM 4995 C CA . VAL A 1 641 ? 49.762 -1.423 -61.436 1.00 93.12 641 VAL A CA 1
ATOM 4996 C C . VAL A 1 641 ? 50.252 -0.852 -60.113 1.00 93.12 641 VAL A C 1
ATOM 4998 O O . VAL A 1 641 ? 49.454 -0.332 -59.329 1.00 93.12 641 VAL A O 1
ATOM 5001 N N . ASP A 1 642 ? 51.558 -0.961 -59.874 1.00 94.00 642 ASP A N 1
ATOM 5002 C CA . ASP A 1 642 ? 52.254 -0.414 -58.716 1.00 94.00 642 ASP A CA 1
ATOM 5003 C C . ASP A 1 642 ? 53.743 -0.214 -59.048 1.00 94.00 642 ASP A C 1
ATOM 5005 O O . ASP A 1 642 ? 54.310 -0.925 -59.881 1.00 94.00 642 ASP A O 1
ATOM 5009 N N . PHE A 1 643 ? 54.370 0.761 -58.404 1.00 95.50 643 PHE A N 1
ATOM 5010 C CA . PHE A 1 643 ? 55.785 1.092 -58.536 1.00 95.50 643 PHE A CA 1
ATOM 5011 C C . PHE A 1 643 ? 56.296 1.590 -57.190 1.00 95.50 643 PHE A C 1
ATOM 5013 O O . PHE A 1 643 ? 55.616 2.367 -56.519 1.00 95.50 643 PHE A O 1
ATOM 5020 N N . GLY A 1 644 ? 57.482 1.156 -56.785 1.00 94.88 644 GLY A N 1
ATOM 5021 C CA . GLY A 1 644 ? 57.997 1.445 -55.457 1.00 94.88 644 GLY A CA 1
ATOM 5022 C C . GLY A 1 644 ? 59.385 0.881 -55.224 1.00 94.88 644 GLY A C 1
ATOM 5023 O O . GLY A 1 644 ? 60.085 0.527 -56.169 1.00 94.88 644 GLY A O 1
ATOM 5024 N N . ASP A 1 645 ? 59.763 0.785 -53.955 1.00 94.12 645 ASP A N 1
ATOM 5025 C CA . ASP A 1 645 ? 61.063 0.261 -53.547 1.00 94.12 645 ASP A CA 1
ATOM 5026 C C . ASP A 1 645 ? 60.891 -1.115 -52.891 1.00 94.12 645 ASP A C 1
ATOM 5028 O O . ASP A 1 645 ? 60.117 -1.264 -51.943 1.00 94.12 645 ASP A O 1
ATOM 5032 N N . ALA A 1 646 ? 61.640 -2.112 -53.351 1.00 94.19 646 ALA A N 1
ATOM 5033 C CA . ALA A 1 646 ? 61.776 -3.422 -52.722 1.00 94.19 646 ALA A CA 1
ATOM 5034 C C . ALA A 1 646 ? 63.117 -3.534 -51.982 1.00 94.19 646 ALA A C 1
ATOM 5036 O O . ALA A 1 646 ? 64.063 -2.791 -52.250 1.00 94.19 646 ALA A O 1
ATOM 5037 N N . ASP A 1 647 ? 63.196 -4.447 -51.017 1.00 92.50 647 ASP A N 1
ATOM 5038 C CA . ASP A 1 647 ? 64.443 -4.785 -50.328 1.00 92.50 647 ASP A CA 1
ATOM 5039 C C . ASP A 1 647 ? 65.144 -5.941 -51.053 1.00 92.50 647 ASP A C 1
ATOM 5041 O O . ASP A 1 647 ? 64.595 -7.036 -51.167 1.00 92.50 647 ASP A O 1
ATOM 5045 N N . TRP A 1 648 ? 66.365 -5.705 -51.529 1.00 91.12 648 TRP A N 1
ATOM 5046 C CA . TRP A 1 648 ? 67.214 -6.728 -52.129 1.00 91.12 648 TRP A CA 1
ATOM 5047 C C . TRP A 1 648 ? 68.610 -6.688 -51.510 1.00 91.12 648 TRP A C 1
ATOM 5049 O O . TRP A 1 648 ? 69.354 -5.722 -51.688 1.00 91.12 648 TRP A O 1
ATOM 5059 N N . ASN A 1 649 ? 68.984 -7.752 -50.791 1.00 88.19 649 ASN A N 1
ATOM 5060 C CA . ASN A 1 649 ? 70.254 -7.848 -50.061 1.00 88.19 649 ASN A CA 1
ATOM 5061 C C . ASN A 1 649 ? 70.538 -6.615 -49.174 1.00 88.19 649 ASN A C 1
ATOM 5063 O O . ASN A 1 649 ? 71.634 -6.058 -49.218 1.00 88.19 649 ASN A O 1
ATOM 5067 N N . ASN A 1 650 ? 69.551 -6.188 -48.375 1.00 86.25 650 ASN A N 1
ATOM 5068 C CA . ASN A 1 650 ? 69.604 -5.014 -47.490 1.00 86.25 650 ASN A CA 1
ATOM 5069 C C . ASN A 1 650 ? 69.770 -3.664 -48.217 1.00 86.25 650 ASN A C 1
ATOM 5071 O O . ASN A 1 650 ? 70.184 -2.677 -47.604 1.00 86.25 650 ASN A O 1
ATOM 5075 N N . ARG A 1 651 ? 69.451 -3.597 -49.514 1.00 89.31 651 ARG A N 1
ATOM 5076 C CA . ARG A 1 651 ? 69.423 -2.359 -50.303 1.00 89.31 651 ARG A CA 1
ATOM 5077 C C . ARG A 1 651 ? 68.009 -2.091 -50.791 1.00 89.31 651 ARG A C 1
ATOM 5079 O O . ARG A 1 651 ? 67.292 -3.013 -51.168 1.00 89.31 651 ARG A O 1
ATOM 5086 N N . LYS A 1 652 ? 67.632 -0.815 -50.841 1.00 91.25 652 LYS A N 1
ATOM 5087 C CA . LYS A 1 652 ? 66.393 -0.388 -51.491 1.00 91.25 652 LYS A CA 1
ATOM 5088 C C . LYS A 1 652 ? 66.636 -0.239 -52.986 1.00 91.25 652 LYS A C 1
ATOM 5090 O O . LYS A 1 652 ? 67.461 0.571 -53.398 1.00 91.25 652 LYS A O 1
ATOM 5095 N N . VAL A 1 653 ? 65.936 -1.049 -53.766 1.00 93.12 653 VAL A N 1
ATOM 5096 C CA . VAL A 1 653 ? 66.002 -1.076 -55.230 1.00 93.12 653 VAL A CA 1
ATOM 5097 C C . VAL A 1 653 ? 64.597 -0.933 -55.799 1.00 93.12 653 VAL A C 1
ATOM 5099 O O . VAL A 1 653 ? 63.618 -1.282 -55.140 1.00 93.12 653 VAL A O 1
ATOM 5102 N N . GLU A 1 654 ? 64.484 -0.393 -57.008 1.00 94.88 654 GLU A N 1
ATOM 5103 C CA . GLU A 1 654 ? 63.183 -0.159 -57.632 1.00 94.88 654 GLU A CA 1
ATOM 5104 C C . GLU A 1 654 ? 62.468 -1.483 -57.909 1.00 94.88 654 GLU A C 1
ATOM 5106 O O . GLU A 1 654 ? 63.085 -2.503 -58.205 1.00 94.88 654 GLU A O 1
ATOM 5111 N N . ALA A 1 655 ? 61.147 -1.472 -57.831 1.00 95.38 655 ALA A N 1
ATOM 5112 C CA . ALA A 1 655 ? 60.300 -2.600 -58.160 1.00 95.38 655 ALA A CA 1
ATOM 5113 C C . ALA A 1 655 ? 59.033 -2.099 -58.847 1.00 95.38 655 ALA A C 1
ATOM 5115 O O . ALA A 1 655 ? 58.498 -1.036 -58.519 1.00 95.38 655 ALA A O 1
ATOM 5116 N N . VAL A 1 656 ? 58.552 -2.863 -59.821 1.00 95.94 656 VAL A N 1
ATOM 5117 C CA . VAL A 1 656 ? 57.390 -2.487 -60.626 1.00 95.94 656 VAL A CA 1
ATOM 5118 C C . VAL A 1 656 ? 56.504 -3.695 -60.855 1.00 95.94 656 VAL A C 1
ATOM 5120 O O . VAL A 1 656 ? 56.994 -4.809 -61.019 1.00 95.94 656 VAL A O 1
ATOM 5123 N N . ILE A 1 657 ? 55.198 -3.456 -60.889 1.00 95.81 657 ILE A N 1
ATOM 5124 C CA . ILE A 1 657 ? 54.186 -4.422 -61.300 1.00 95.81 657 ILE A CA 1
ATOM 5125 C C . ILE A 1 657 ? 53.462 -3.827 -62.499 1.00 95.81 657 ILE A C 1
ATOM 5127 O O . ILE A 1 657 ? 52.922 -2.723 -62.427 1.00 95.81 657 ILE A O 1
ATOM 5131 N N . VAL A 1 658 ? 53.452 -4.556 -63.608 1.00 95.94 658 VAL A N 1
ATOM 5132 C CA . VAL A 1 658 ? 52.887 -4.122 -64.882 1.00 95.94 658 VAL A CA 1
ATOM 5133 C C . VAL A 1 658 ? 51.765 -5.060 -65.286 1.00 95.94 658 VAL A C 1
ATOM 5135 O O . VAL A 1 658 ? 51.940 -6.274 -65.380 1.00 95.94 658 VAL A O 1
ATOM 5138 N N . ARG A 1 659 ? 50.607 -4.480 -65.579 1.00 96.00 659 ARG A N 1
ATOM 5139 C CA . ARG A 1 659 ? 49.509 -5.150 -66.257 1.00 96.00 659 ARG A CA 1
ATOM 5140 C C . ARG A 1 659 ? 49.823 -5.224 -67.733 1.00 96.00 659 ARG A C 1
ATOM 5142 O O . ARG A 1 659 ? 50.014 -4.194 -68.369 1.00 96.00 659 ARG A O 1
ATOM 5149 N N . THR A 1 660 ? 49.871 -6.442 -68.240 1.00 95.94 660 THR A N 1
ATOM 5150 C CA . THR A 1 660 ? 50.061 -6.756 -69.648 1.00 95.94 660 THR A CA 1
ATOM 5151 C C . THR A 1 660 ? 48.777 -7.370 -70.169 1.00 95.94 660 THR A C 1
ATOM 5153 O O . THR A 1 660 ? 48.394 -8.452 -69.721 1.00 95.94 660 THR A O 1
ATOM 5156 N N . GLU A 1 661 ? 48.121 -6.696 -71.108 1.00 95.94 661 GLU A N 1
ATOM 5157 C CA . GLU A 1 661 ? 46.968 -7.245 -71.820 1.00 95.94 661 GLU A CA 1
ATOM 5158 C C . GLU A 1 661 ? 47.337 -7.505 -73.274 1.00 95.94 661 GLU A C 1
ATOM 5160 O O . GLU A 1 661 ? 47.897 -6.642 -73.953 1.00 95.94 661 GLU A O 1
ATOM 5165 N N . LEU A 1 662 ? 46.997 -8.694 -73.759 1.00 95.00 662 LEU A N 1
ATOM 5166 C CA . LEU A 1 662 ? 47.153 -9.078 -75.154 1.00 95.00 662 LEU A CA 1
ATOM 5167 C C . LEU A 1 662 ? 45.761 -9.316 -75.735 1.00 95.00 662 LEU A C 1
ATOM 5169 O O . LEU A 1 662 ? 45.061 -10.222 -75.286 1.00 95.00 662 LEU A O 1
ATOM 5173 N N . LEU A 1 663 ? 45.376 -8.517 -76.730 1.00 95.00 663 LEU A N 1
ATOM 5174 C CA . LEU A 1 663 ? 44.185 -8.766 -77.538 1.00 95.00 663 LEU A CA 1
ATOM 5175 C C . LEU A 1 663 ? 44.566 -9.683 -78.690 1.00 95.00 663 LEU A C 1
ATOM 5177 O O . LEU A 1 663 ? 45.535 -9.428 -79.411 1.00 95.00 663 LEU A O 1
ATOM 5181 N N . LEU A 1 664 ? 43.813 -10.761 -78.843 1.00 93.94 664 LEU A N 1
ATOM 5182 C CA . LEU A 1 664 ? 44.115 -11.867 -79.732 1.00 93.94 664 LEU A CA 1
ATOM 5183 C C . LEU A 1 664 ? 42.929 -12.132 -80.655 1.00 93.94 664 LEU A C 1
ATOM 5185 O O . LEU A 1 664 ? 41.769 -12.003 -80.268 1.00 93.94 664 LEU A O 1
ATOM 5189 N N . GLN A 1 665 ? 43.219 -12.587 -81.868 1.00 94.69 665 GLN A N 1
ATOM 5190 C CA . GLN A 1 665 ? 42.216 -13.040 -82.824 1.00 94.69 665 GLN A CA 1
ATOM 5191 C C . GLN A 1 665 ? 42.572 -14.419 -83.373 1.00 94.69 665 GLN A C 1
ATOM 5193 O O . GLN A 1 665 ? 43.725 -14.708 -83.680 1.00 94.69 665 GLN A O 1
ATOM 5198 N N . ASN A 1 666 ? 41.568 -15.269 -83.547 1.00 93.06 666 ASN A N 1
ATOM 5199 C CA . ASN A 1 666 ? 41.694 -16.569 -84.186 1.00 93.06 666 ASN A CA 1
ATOM 5200 C C . ASN A 1 666 ? 40.846 -16.563 -85.459 1.00 93.06 666 ASN A C 1
ATOM 5202 O O . ASN A 1 666 ? 39.628 -16.750 -85.414 1.00 93.06 666 ASN A O 1
ATOM 5206 N N . LYS A 1 667 ? 41.490 -16.304 -86.603 1.00 89.19 667 LYS A N 1
ATOM 5207 C CA . LYS A 1 667 ? 40.811 -16.199 -87.905 1.00 89.19 667 LYS A CA 1
ATOM 5208 C C . LYS A 1 667 ? 40.105 -17.502 -88.313 1.00 89.19 667 LYS A C 1
ATOM 5210 O O . LYS A 1 667 ? 38.955 -17.404 -88.732 1.00 89.19 667 LYS A O 1
ATOM 5215 N N . PRO A 1 668 ? 40.709 -18.703 -88.159 1.00 89.00 668 PRO A N 1
ATOM 5216 C CA . PRO A 1 668 ? 40.018 -19.964 -88.441 1.00 89.00 668 PRO A CA 1
ATOM 5217 C C . PRO A 1 668 ? 38.745 -20.192 -87.616 1.00 89.00 668 PRO A C 1
ATOM 5219 O O . PRO A 1 668 ? 37.785 -20.754 -88.134 1.00 89.00 668 PRO A O 1
ATOM 5222 N N . LEU A 1 669 ? 38.727 -19.766 -86.348 1.00 89.88 669 LEU A N 1
ATOM 5223 C CA . LEU A 1 669 ? 37.568 -19.917 -85.460 1.00 89.88 669 LEU A CA 1
ATOM 5224 C C . LEU A 1 669 ? 36.601 -18.721 -85.498 1.00 89.88 669 LEU A C 1
ATOM 5226 O O . LEU A 1 669 ? 35.537 -18.792 -84.886 1.00 89.88 669 LEU A O 1
ATOM 5230 N N . GLY A 1 670 ? 36.963 -17.620 -86.165 1.00 90.25 670 GLY A N 1
ATOM 5231 C CA . GLY A 1 670 ? 36.181 -16.382 -86.193 1.00 90.25 670 GLY A CA 1
ATOM 5232 C C . GLY A 1 670 ? 36.017 -15.712 -84.822 1.00 90.25 670 GLY A C 1
ATOM 5233 O O . GLY A 1 670 ? 35.015 -15.039 -84.594 1.00 90.25 670 GLY A O 1
ATOM 5234 N N . ARG A 1 671 ? 36.959 -15.915 -83.888 1.00 93.81 671 ARG A N 1
ATOM 5235 C CA . ARG A 1 671 ? 36.866 -15.432 -82.495 1.00 93.81 671 ARG A CA 1
ATOM 5236 C C . ARG A 1 671 ? 37.935 -14.397 -82.165 1.00 93.81 671 ARG A C 1
ATOM 5238 O O . ARG A 1 671 ? 39.023 -14.418 -82.734 1.00 93.81 671 ARG A O 1
ATOM 5245 N N . ARG A 1 672 ? 37.624 -13.530 -81.202 1.00 93.38 672 ARG A N 1
ATOM 5246 C CA . ARG A 1 672 ? 38.567 -12.629 -80.530 1.00 93.38 672 ARG A CA 1
ATOM 5247 C C . ARG A 1 672 ? 38.557 -12.930 -79.040 1.00 93.38 672 ARG A C 1
ATOM 5249 O O . ARG A 1 672 ? 37.508 -13.299 -78.518 1.00 93.38 672 ARG A O 1
ATOM 5256 N N . ASP A 1 673 ? 39.701 -12.784 -78.396 1.00 92.94 673 ASP A N 1
ATOM 5257 C CA . ASP A 1 673 ? 39.865 -13.027 -76.964 1.00 92.94 673 ASP A CA 1
ATOM 5258 C C . ASP A 1 673 ? 40.951 -12.109 -76.390 1.00 92.94 673 ASP A C 1
ATOM 5260 O O . ASP A 1 673 ? 41.715 -11.495 -77.139 1.00 92.94 673 ASP A O 1
ATOM 5264 N N . ALA A 1 674 ? 41.019 -12.001 -75.069 1.00 92.25 674 ALA A N 1
ATOM 5265 C CA . ALA A 1 674 ? 42.007 -11.197 -74.369 1.00 92.25 674 ALA A CA 1
ATOM 5266 C C . ALA A 1 674 ? 42.630 -12.001 -73.230 1.00 92.25 674 ALA A C 1
ATOM 5268 O O . ALA A 1 674 ? 41.926 -12.620 -72.439 1.00 92.25 674 ALA A O 1
ATOM 5269 N N . VAL A 1 675 ? 43.955 -11.948 -73.105 1.00 93.50 675 VAL A N 1
ATOM 5270 C CA . VAL A 1 675 ? 44.652 -12.505 -71.938 1.00 93.50 675 VAL A CA 1
ATOM 5271 C C . VAL A 1 675 ? 45.343 -11.399 -71.162 1.00 93.50 675 VAL A C 1
ATOM 5273 O O . VAL A 1 675 ? 45.968 -10.513 -71.747 1.00 93.50 675 VAL A O 1
ATOM 5276 N N . CYS A 1 676 ? 45.224 -11.454 -69.837 1.00 94.25 676 CYS A N 1
ATOM 5277 C CA . CYS A 1 676 ? 45.710 -10.421 -68.933 1.00 94.25 676 CYS A CA 1
ATOM 5278 C C . CYS A 1 676 ? 46.611 -11.026 -67.858 1.00 94.25 676 CYS A C 1
ATOM 5280 O O . CYS A 1 676 ? 46.221 -11.965 -67.163 1.00 94.25 676 CYS A O 1
ATOM 5282 N N . PHE A 1 677 ? 47.800 -10.448 -67.696 1.00 94.56 677 PHE A N 1
ATOM 5283 C CA . PHE A 1 677 ? 48.764 -10.841 -66.673 1.00 94.56 677 PHE A CA 1
ATOM 5284 C C . PHE A 1 677 ? 49.276 -9.634 -65.894 1.00 94.56 677 PHE A C 1
ATOM 5286 O O . PHE A 1 677 ? 49.559 -8.586 -66.474 1.00 94.56 677 PHE A O 1
ATOM 5293 N N . PHE A 1 678 ? 49.482 -9.805 -64.592 1.00 95.00 678 PHE A N 1
ATOM 5294 C CA . PHE A 1 678 ? 50.376 -8.950 -63.820 1.00 95.00 678 PHE A CA 1
ATOM 5295 C C . PHE A 1 678 ? 51.766 -9.570 -63.798 1.00 95.00 678 PHE A C 1
ATOM 5297 O O . PHE A 1 678 ? 51.959 -10.700 -63.340 1.00 95.00 678 PHE A O 1
ATOM 5304 N N . LEU A 1 679 ? 52.722 -8.809 -64.315 1.00 95.00 679 LEU A N 1
ATOM 5305 C CA . LEU A 1 679 ? 54.128 -9.162 -64.397 1.00 95.00 679 LEU A CA 1
ATOM 5306 C C . LEU A 1 679 ? 54.900 -8.159 -63.555 1.00 95.00 679 LEU A C 1
ATOM 5308 O O . LEU A 1 679 ? 54.861 -6.961 -63.832 1.00 95.00 679 LEU A O 1
ATOM 5312 N N . GLY A 1 680 ? 55.554 -8.634 -62.503 1.00 93.88 680 GLY A N 1
ATOM 5313 C CA . GLY A 1 680 ? 56.293 -7.778 -61.582 1.00 93.88 680 GLY A CA 1
ATOM 5314 C C . GLY A 1 680 ? 57.713 -8.263 -61.377 1.00 93.88 680 GLY A C 1
ATOM 5315 O O . GLY A 1 680 ? 57.972 -9.458 -61.488 1.00 93.88 680 GLY A O 1
ATOM 5316 N N . VAL A 1 681 ? 58.629 -7.332 -61.128 1.00 94.44 681 VAL A N 1
ATOM 5317 C CA . VAL A 1 681 ? 60.052 -7.612 -60.887 1.00 94.44 681 VAL A CA 1
ATOM 5318 C C . VAL A 1 681 ? 60.652 -6.560 -59.971 1.00 94.44 681 VAL A C 1
ATOM 5320 O O . VAL A 1 681 ? 60.193 -5.416 -59.911 1.00 94.44 681 VAL A O 1
ATOM 5323 N N . VAL A 1 682 ? 61.750 -6.945 -59.336 1.00 94.56 682 VAL A N 1
ATOM 5324 C CA . VAL A 1 682 ? 62.720 -6.037 -58.737 1.00 94.56 682 VAL A CA 1
ATOM 5325 C C . VAL A 1 682 ? 63.757 -5.651 -59.799 1.00 94.56 682 VAL A C 1
ATOM 5327 O O . VAL A 1 682 ? 64.363 -6.508 -60.443 1.00 94.56 682 VAL A O 1
ATOM 5330 N N . VAL A 1 683 ? 63.948 -4.353 -60.004 1.00 92.38 683 VAL A N 1
ATOM 5331 C CA . VAL A 1 683 ? 64.828 -3.748 -61.007 1.00 92.38 683 VAL A CA 1
ATOM 5332 C C . VAL A 1 683 ? 66.151 -3.351 -60.345 1.00 92.38 683 VAL A C 1
ATOM 5334 O O . VAL A 1 683 ? 66.290 -2.274 -59.768 1.00 92.38 683 VAL A O 1
ATOM 5337 N N . ASP A 1 684 ? 67.157 -4.217 -60.451 1.00 90.44 684 ASP A N 1
ATOM 5338 C CA . ASP A 1 684 ? 68.512 -3.960 -59.952 1.00 90.44 684 ASP A CA 1
ATOM 5339 C C . ASP A 1 684 ? 69.326 -3.236 -61.032 1.00 90.44 684 ASP A C 1
ATOM 5341 O O . ASP A 1 684 ? 70.115 -3.833 -61.769 1.00 90.44 684 ASP A O 1
ATOM 5345 N N . ALA A 1 685 ? 69.058 -1.935 -61.181 1.00 85.62 685 ALA A N 1
ATOM 5346 C CA . ALA A 1 685 ? 69.619 -1.112 -62.251 1.00 85.62 685 ALA A CA 1
ATOM 5347 C C . ALA A 1 685 ? 71.153 -1.009 -62.218 1.00 85.62 685 ALA A C 1
ATOM 5349 O O . ALA A 1 685 ? 71.757 -0.867 -63.276 1.00 85.62 685 ALA A O 1
ATOM 5350 N N . GLU A 1 686 ? 71.777 -1.122 -61.041 1.00 86.94 686 GLU A N 1
ATOM 5351 C CA . GLU A 1 686 ? 73.239 -1.089 -60.875 1.00 86.94 686 GLU A CA 1
ATOM 5352 C C . GLU A 1 686 ? 73.938 -2.245 -61.602 1.00 86.94 686 GLU A C 1
ATOM 5354 O O . GLU A 1 686 ? 75.014 -2.065 -62.165 1.00 86.94 686 GLU A O 1
ATOM 5359 N N . PHE A 1 687 ? 73.301 -3.416 -61.631 1.00 87.62 687 PHE A N 1
ATOM 5360 C CA . PHE A 1 687 ? 73.835 -4.626 -62.263 1.00 87.62 687 PHE A CA 1
ATOM 5361 C C . PHE A 1 687 ? 73.099 -4.993 -63.557 1.00 87.62 687 PHE A C 1
ATOM 5363 O O . PHE A 1 687 ? 73.278 -6.098 -64.066 1.00 87.62 687 PHE A O 1
ATOM 5370 N N . ASP A 1 688 ? 72.247 -4.091 -64.053 1.00 86.88 688 ASP A N 1
ATOM 5371 C CA . ASP A 1 688 ? 71.367 -4.297 -65.207 1.00 86.88 688 ASP A CA 1
ATOM 5372 C C . ASP A 1 688 ? 70.617 -5.645 -65.168 1.00 86.88 688 ASP A C 1
ATOM 5374 O O . ASP A 1 688 ? 70.572 -6.406 -66.138 1.00 86.88 688 ASP A O 1
ATOM 5378 N N . HIS A 1 689 ? 70.051 -5.977 -64.001 1.00 89.44 689 HIS A N 1
ATOM 5379 C CA . HIS A 1 689 ? 69.397 -7.266 -63.778 1.00 89.44 689 HIS A CA 1
ATOM 5380 C C . HIS A 1 689 ? 67.963 -7.116 -63.270 1.00 89.44 689 HIS A C 1
ATOM 5382 O O . HIS A 1 689 ? 67.656 -6.241 -62.461 1.00 89.44 689 HIS A O 1
ATOM 5388 N N . LEU A 1 690 ? 67.084 -8.011 -63.723 1.00 91.62 690 LEU A N 1
ATOM 5389 C CA . LEU A 1 690 ? 65.723 -8.141 -63.208 1.00 91.62 690 LEU A CA 1
ATOM 5390 C C . LEU A 1 690 ? 65.665 -9.343 -62.270 1.00 91.62 690 LEU A C 1
ATOM 5392 O O . LEU A 1 690 ? 66.211 -10.403 -62.575 1.00 91.62 690 LEU A O 1
ATOM 5396 N N . ARG A 1 691 ? 65.044 -9.165 -61.108 1.00 90.75 691 ARG A N 1
ATOM 5397 C CA . ARG A 1 691 ? 65.065 -10.135 -60.011 1.00 90.75 691 ARG A CA 1
ATOM 5398 C C . ARG A 1 691 ? 63.668 -10.376 -59.468 1.00 90.75 691 ARG A C 1
ATOM 5400 O O . ARG A 1 691 ? 62.772 -9.565 -59.683 1.00 90.75 691 ARG A O 1
ATOM 5407 N N . ASP A 1 692 ? 63.536 -11.486 -58.747 1.00 91.88 692 ASP A N 1
ATOM 5408 C CA . ASP A 1 692 ? 62.340 -11.857 -57.985 1.00 91.88 692 ASP A CA 1
ATOM 5409 C C . ASP A 1 692 ? 61.031 -11.676 -58.777 1.00 91.88 692 ASP A C 1
ATOM 5411 O O . ASP A 1 692 ? 60.201 -10.833 -58.430 1.00 91.88 692 ASP A O 1
ATOM 5415 N N . PRO A 1 693 ? 60.869 -12.379 -59.913 1.00 93.50 693 PRO A N 1
ATOM 5416 C CA . PRO A 1 693 ? 59.733 -12.150 -60.782 1.00 93.50 693 PRO A CA 1
ATOM 5417 C C . PRO A 1 693 ? 58.435 -12.721 -60.209 1.00 93.50 693 PRO A C 1
ATOM 5419 O O . PRO A 1 693 ? 58.399 -13.827 -59.668 1.00 93.50 693 PRO A O 1
ATOM 5422 N N . ILE A 1 694 ? 57.335 -12.013 -60.447 1.00 93.31 694 ILE A N 1
ATOM 5423 C CA . ILE A 1 694 ? 55.972 -12.510 -60.266 1.00 93.31 694 ILE A CA 1
ATOM 5424 C C . ILE A 1 694 ? 55.242 -12.550 -61.607 1.00 93.31 694 ILE A C 1
ATOM 5426 O O . ILE A 1 694 ? 55.364 -11.658 -62.447 1.00 93.31 694 ILE A O 1
ATOM 5430 N N . THR A 1 695 ? 54.456 -13.605 -61.805 1.00 92.81 695 THR A N 1
ATOM 5431 C CA . THR A 1 695 ? 53.516 -13.748 -62.918 1.00 92.81 695 THR A CA 1
ATOM 5432 C C . THR A 1 695 ? 52.205 -14.302 -62.392 1.00 92.81 695 THR A C 1
ATOM 5434 O O . THR A 1 695 ? 52.179 -15.411 -61.861 1.00 92.81 695 THR A O 1
ATOM 5437 N N . VAL A 1 696 ? 51.115 -13.560 -62.567 1.00 93.06 696 VAL A N 1
ATOM 5438 C CA . VAL A 1 696 ? 49.769 -14.010 -62.190 1.00 93.06 696 VAL A CA 1
ATOM 5439 C C . VAL A 1 696 ? 48.734 -13.536 -63.212 1.00 93.06 696 VAL A C 1
ATOM 5441 O O . VAL A 1 696 ? 48.892 -12.462 -63.789 1.00 93.06 696 VAL A O 1
ATOM 5444 N N . SER A 1 697 ? 47.702 -14.348 -63.466 1.00 91.44 697 SER A N 1
ATOM 5445 C CA . SER A 1 697 ? 46.542 -13.934 -64.274 1.00 91.44 697 SER A CA 1
ATOM 5446 C C . SER A 1 697 ? 45.767 -12.833 -63.553 1.00 91.44 697 SER A C 1
ATOM 5448 O O . SER A 1 697 ? 45.678 -12.867 -62.329 1.00 91.44 697 SER A O 1
ATOM 5450 N N . CYS A 1 698 ? 45.187 -11.879 -64.282 1.00 91.19 698 CYS A N 1
ATOM 5451 C CA . CYS A 1 698 ? 44.483 -10.746 -63.673 1.00 91.19 698 CYS A CA 1
ATOM 5452 C C . CYS A 1 698 ? 43.247 -11.143 -62.843 1.00 91.19 698 CYS A C 1
ATOM 5454 O O . CYS A 1 698 ? 42.973 -10.460 -61.857 1.00 91.19 698 CYS A O 1
ATOM 5456 N N . ASP A 1 699 ? 42.559 -12.236 -63.189 1.00 84.19 699 ASP A N 1
ATOM 5457 C CA . ASP A 1 699 ? 41.248 -12.595 -62.616 1.00 84.19 699 ASP A CA 1
ATOM 5458 C C . ASP A 1 699 ? 41.288 -12.967 -61.117 1.00 84.19 699 ASP A C 1
ATOM 5460 O O . ASP A 1 699 ? 40.331 -12.681 -60.409 1.00 84.19 699 ASP A O 1
ATOM 5464 N N . ASP A 1 700 ? 42.415 -13.488 -60.606 1.00 66.94 700 ASP A N 1
ATOM 5465 C CA . ASP A 1 700 ? 42.601 -13.903 -59.195 1.00 66.94 700 ASP A CA 1
ATOM 5466 C C . ASP A 1 700 ? 43.932 -13.377 -58.612 1.00 66.94 700 ASP A C 1
ATOM 5468 O O . ASP A 1 700 ? 44.690 -14.064 -57.921 1.00 66.94 700 ASP A O 1
ATOM 5472 N N . SER A 1 701 ? 44.283 -12.142 -58.965 1.00 78.62 701 SER A N 1
ATOM 5473 C CA . SER A 1 701 ? 45.646 -11.619 -58.806 1.00 78.62 701 SER A CA 1
ATOM 5474 C C . SER A 1 701 ? 45.968 -10.955 -57.463 1.00 78.62 701 SER A C 1
ATOM 5476 O O . SER A 1 701 ? 47.147 -10.870 -57.106 1.00 78.62 701 SER A O 1
ATOM 5478 N N . GLU A 1 702 ? 44.970 -10.474 -56.711 1.00 81.19 702 GLU A N 1
ATOM 5479 C CA . GLU A 1 702 ? 45.210 -9.598 -55.551 1.00 81.19 702 GLU A CA 1
ATOM 5480 C C . GLU A 1 702 ? 46.059 -10.253 -54.458 1.00 81.19 702 GLU A C 1
ATOM 5482 O O . GLU A 1 702 ? 47.003 -9.644 -53.953 1.00 81.19 702 GLU A O 1
ATOM 5487 N N . GLU A 1 703 ? 45.761 -11.500 -54.093 1.00 86.19 703 GLU A N 1
ATOM 5488 C CA . GLU A 1 703 ? 46.476 -12.188 -53.017 1.00 86.19 703 GLU A CA 1
ATOM 5489 C C . GLU A 1 703 ? 47.914 -12.544 -53.420 1.00 86.19 703 GLU A C 1
ATOM 5491 O O . GLU A 1 703 ? 48.840 -12.403 -52.621 1.00 86.19 703 GLU A O 1
ATOM 5496 N N . ALA A 1 704 ? 48.131 -12.984 -54.663 1.00 87.69 704 ALA A N 1
ATOM 5497 C CA . ALA A 1 704 ? 49.467 -13.300 -55.169 1.00 87.69 704 ALA A CA 1
ATOM 5498 C C . ALA A 1 704 ? 50.350 -12.045 -55.246 1.00 87.69 704 ALA A C 1
ATOM 5500 O O . ALA A 1 704 ? 51.500 -12.078 -54.806 1.00 87.69 704 ALA A O 1
ATOM 5501 N N . VAL A 1 705 ? 49.791 -10.928 -55.727 1.00 89.75 705 VAL A N 1
ATOM 5502 C CA . VAL A 1 705 ? 50.474 -9.629 -55.750 1.00 89.75 705 VAL A CA 1
ATOM 5503 C C . VAL A 1 705 ? 50.813 -9.163 -54.338 1.00 89.75 705 VAL A C 1
ATOM 5505 O O . VAL A 1 705 ? 51.964 -8.815 -54.084 1.00 89.75 705 VAL A O 1
ATOM 5508 N N . ARG A 1 706 ? 49.862 -9.216 -53.394 1.00 89.31 706 ARG A N 1
ATOM 5509 C CA . ARG A 1 706 ? 50.121 -8.835 -51.996 1.00 89.31 706 ARG A CA 1
ATOM 5510 C C . ARG A 1 706 ? 51.200 -9.703 -51.356 1.00 89.31 706 ARG A C 1
ATOM 5512 O O . ARG A 1 706 ? 52.079 -9.170 -50.686 1.00 89.31 706 ARG A O 1
ATOM 5519 N N . ARG A 1 707 ? 51.169 -11.024 -51.565 1.00 91.19 707 ARG A N 1
ATOM 5520 C CA . ARG A 1 707 ? 52.192 -11.940 -51.029 1.00 91.19 707 ARG A CA 1
ATOM 5521 C C . ARG A 1 707 ? 53.583 -11.606 -51.549 1.00 91.19 707 ARG A C 1
ATOM 5523 O O . ARG A 1 707 ? 54.523 -11.589 -50.761 1.00 91.19 707 ARG A O 1
ATOM 5530 N N . TRP A 1 708 ? 53.702 -11.297 -52.836 1.00 93.12 708 TRP A N 1
ATOM 5531 C CA . TRP A 1 708 ? 54.966 -10.853 -53.414 1.00 93.12 708 TRP A CA 1
ATOM 5532 C C . TRP A 1 708 ? 55.413 -9.508 -52.838 1.00 93.12 708 TRP A C 1
ATOM 5534 O O . TRP A 1 708 ? 56.523 -9.410 -52.333 1.00 93.12 708 TRP A O 1
ATOM 5544 N N . GLN A 1 709 ? 54.526 -8.510 -52.773 1.00 91.88 709 GLN A N 1
ATOM 5545 C CA . GLN A 1 709 ? 54.838 -7.210 -52.168 1.00 91.88 709 GLN A CA 1
ATOM 5546 C C . GLN A 1 709 ? 55.325 -7.342 -50.714 1.00 91.88 709 GLN A C 1
ATOM 5548 O O . GLN A 1 709 ? 56.301 -6.700 -50.329 1.00 91.88 709 GLN A O 1
ATOM 5553 N N . VAL A 1 710 ? 54.694 -8.201 -49.906 1.00 90.88 710 VAL A N 1
ATOM 5554 C CA . VAL A 1 710 ? 55.141 -8.489 -48.532 1.00 90.88 710 VAL A CA 1
ATOM 5555 C C . VAL A 1 710 ? 56.500 -9.194 -48.528 1.00 90.88 710 VAL A C 1
ATOM 5557 O O . VAL A 1 710 ? 57.393 -8.780 -47.787 1.00 90.88 710 VAL A O 1
ATOM 5560 N N . GLY A 1 711 ? 56.678 -10.226 -49.359 1.00 90.25 711 GLY A N 1
ATOM 5561 C CA . GLY A 1 711 ? 57.921 -10.996 -49.461 1.00 90.25 711 GLY A CA 1
ATOM 5562 C C . GLY A 1 711 ? 59.125 -10.142 -49.860 1.00 90.25 711 GLY A C 1
ATOM 5563 O O . GLY A 1 711 ? 60.180 -10.237 -49.234 1.00 90.25 711 GLY A O 1
ATOM 5564 N N . SER A 1 712 ? 58.943 -9.236 -50.819 1.00 89.81 712 SER A N 1
ATOM 5565 C CA . SER A 1 712 ? 59.983 -8.318 -51.297 1.00 89.81 712 SER A CA 1
ATOM 5566 C C . SER A 1 712 ? 60.109 -7.047 -50.434 1.00 89.81 712 SER A C 1
ATOM 5568 O O . SER A 1 712 ? 60.839 -6.122 -50.797 1.00 89.81 712 SER A O 1
ATOM 5570 N N . LYS A 1 713 ? 59.389 -6.958 -49.299 1.00 91.56 713 LYS A N 1
ATOM 5571 C CA . LYS A 1 713 ? 59.286 -5.767 -48.424 1.00 91.56 713 LYS A CA 1
ATOM 5572 C C . LYS A 1 713 ? 59.051 -4.471 -49.212 1.00 91.56 713 LYS A C 1
ATOM 5574 O O . LYS A 1 713 ? 59.723 -3.451 -48.999 1.00 91.56 713 LYS A O 1
ATOM 5579 N N . PHE A 1 714 ? 58.116 -4.555 -50.148 1.00 93.00 714 PHE A N 1
ATOM 5580 C CA . PHE A 1 714 ? 57.777 -3.514 -51.098 1.00 93.00 714 PHE A CA 1
ATOM 5581 C C . PHE A 1 714 ? 57.113 -2.320 -50.405 1.00 93.00 714 PHE A C 1
ATOM 5583 O O . PHE A 1 714 ? 56.153 -2.467 -49.649 1.00 93.00 714 PHE A O 1
ATOM 5590 N N . SER A 1 715 ? 57.608 -1.122 -50.700 1.00 92.50 715 SER A N 1
ATOM 5591 C CA . SER A 1 715 ? 57.023 0.152 -50.293 1.00 92.50 715 SER A CA 1
ATOM 5592 C C . SER A 1 715 ? 56.527 0.882 -51.532 1.00 92.50 715 SER A C 1
ATOM 5594 O O . SER A 1 715 ? 57.336 1.350 -52.335 1.00 92.50 715 SER A O 1
ATOM 5596 N N . SER A 1 716 ? 55.205 0.994 -51.685 1.00 92.44 716 SER A N 1
ATOM 5597 C CA . SER A 1 716 ? 54.615 1.661 -52.847 1.00 92.44 716 SER A CA 1
ATOM 5598 C C . SER A 1 716 ? 54.960 3.151 -52.881 1.00 92.44 716 SER A C 1
ATOM 5600 O O . SER A 1 716 ? 54.860 3.867 -51.884 1.00 92.44 716 SER A O 1
ATOM 5602 N N . ARG A 1 717 ? 55.330 3.618 -54.071 1.00 93.31 717 ARG A N 1
ATOM 5603 C CA . ARG A 1 717 ? 55.466 5.026 -54.468 1.00 93.31 717 ARG A CA 1
ATOM 5604 C C . ARG A 1 717 ? 54.401 5.413 -55.505 1.00 93.31 717 ARG A C 1
ATOM 5606 O O . ARG A 1 717 ? 54.489 6.478 -56.113 1.00 93.31 717 ARG A O 1
ATOM 5613 N N . TRP A 1 718 ? 53.412 4.545 -55.720 1.00 92.50 718 TRP A N 1
ATOM 5614 C CA . TRP A 1 718 ? 52.379 4.663 -56.754 1.00 92.50 718 TRP A CA 1
ATOM 5615 C C . TRP A 1 718 ? 50.954 4.646 -56.184 1.00 92.50 718 TRP A C 1
ATOM 5617 O O . TRP A 1 718 ? 50.050 5.232 -56.777 1.00 92.50 718 TRP A O 1
ATOM 5627 N N . ARG A 1 719 ? 50.758 3.999 -55.031 1.00 90.38 719 ARG A N 1
ATOM 5628 C CA . ARG A 1 719 ? 49.491 3.866 -54.301 1.00 90.38 719 ARG A CA 1
ATOM 5629 C C . ARG A 1 719 ? 49.616 4.463 -52.904 1.00 90.38 719 ARG A C 1
ATOM 5631 O O . ARG A 1 719 ? 50.704 4.501 -52.330 1.00 90.38 719 ARG A O 1
ATOM 5638 N N . ALA A 1 720 ? 48.504 4.926 -52.343 1.00 85.94 720 ALA A N 1
ATOM 5639 C CA . ALA A 1 720 ? 48.487 5.453 -50.990 1.00 85.94 720 ALA A CA 1
ATOM 5640 C C . ALA A 1 720 ? 48.560 4.283 -50.007 1.00 85.94 720 ALA A C 1
ATOM 5642 O O . ALA A 1 720 ? 47.932 3.243 -50.209 1.00 85.94 720 ALA A O 1
ATOM 5643 N N . ALA A 1 721 ? 49.318 4.449 -48.924 1.00 73.19 721 ALA A N 1
ATOM 5644 C CA . ALA A 1 721 ? 49.371 3.438 -47.879 1.00 73.19 721 ALA A CA 1
ATOM 5645 C C . ALA A 1 721 ? 47.963 3.210 -47.305 1.00 73.19 721 ALA A C 1
ATOM 5647 O O . ALA A 1 721 ? 47.307 4.155 -46.855 1.00 73.19 721 ALA A O 1
ATOM 5648 N N . ALA A 1 722 ? 47.511 1.956 -47.305 1.00 60.50 722 ALA A N 1
ATOM 5649 C CA . ALA A 1 722 ? 46.367 1.559 -46.501 1.00 60.50 722 ALA A CA 1
ATOM 5650 C C . ALA A 1 722 ? 46.779 1.692 -45.027 1.00 60.50 722 ALA A C 1
ATOM 5652 O O . ALA A 1 722 ? 47.744 1.057 -44.604 1.00 60.50 722 ALA A O 1
ATOM 5653 N N . LYS A 1 723 ? 46.110 2.583 -44.290 1.00 50.78 723 LYS A N 1
ATOM 5654 C CA . LYS A 1 723 ? 46.240 2.662 -42.832 1.00 50.78 723 LYS A CA 1
ATOM 5655 C C . LYS A 1 723 ? 45.411 1.586 -42.161 1.00 50.78 723 LYS A C 1
ATOM 5657 O O . LYS A 1 723 ? 44.286 1.349 -42.658 1.00 50.78 723 LYS A O 1
#

Sequence (723 aa):
MRLSLHRCLAAAALVGGGLYGLLSTSQAQEFSLDGFRTCARADNGNHYCKTSASANWQRVPPEFYNRFKQAEADAAAGGSGRSKELQEIADFLNDLSQYMKQVAASGSPVNLAEIAKAAVSTKAAVESQNLKEAQNGQRRLEAMFKEDPGFAIFMRRFADERQQVLDRRISEAALEADKNIAFIQFYVAANILSQHTADLTKFGEQLAKALKERSLSGLNRVNGDFSRFVREKSLTDDYNSAMLAWTEKNTPKTSEDPQSALARNLGITDRTRFLVDGEKEELVFLYNTASGRIVKSLRGDLVFKDRKPTICFAQDRSIDRIRDLERLAMAQIQRQELDVESVRISQSACPIDGMEGYDILVFQRAGLLSQPLAYVSSVVRRVETNFSLLASIPGAEVMKAFQNEVESSAALEAQILNGKSSGFGLVFTNPSQGRICHTVSEDSEAHQIAVTRRTGTVFNVSTSDIVFTKTSLDNAFADFQTRKCNAIYASAKDLADVIKAMKRERLDYVVAPMWIDPLDIRAVIQAEASEMANLMAREEAARKALQQEEAILKQRALDEAVKRENIERDLQARNRSFARAAQDRISGMIDTFLAEVKASGDKRGDGVFGKTAELFPGFARVVKQLTRDRWELESKSYAVVDFGDADWNNRKVEAVIVRTELLLQNKPLGRRDAVCFFLGVVVDAEFDHLRDPITVSCDDSEEAVRRWQVGSKFSSRWRAAAK

Radius of gyration: 54.7 Å; chains: 1; bounding box: 124×75×156 Å

Organism: NCBI:txid2651334

Foldseek 3Di:
DDDDDPPVCPVVPPDDDDDDDDDDDDPPDDDDPDDDFDWDDDPPPDTDGDDDPDDDPPPDDVVVVVVVVVVVVVVLVPDDVADPLLVVLVLVLVLVVVVVVVVVVVPDDAPVVVLVVLSVQLVVCSVVNPNVSVVVSSVVNCVSCVVPPVSVVSSVVSVVVVVVVLLVLLVVLLVLLVLLLQLLVQCCVVCVVDPCNVVSVVLNVQSVVCNVVSDSSSSVNSSVVSVVVCVVVVVVVSSVVSSVVVCVVPVDPDDDDVLSVLCVLLVHDPQRSVLSDADQQKKFKKFWQPLVQWDADPVRQIEGNVLEFEEAEQFACPDPCNLLSVVVVVVVVVVSVHSHPYYHYDPGHQDLPCNNVGGMYMYRSNRNVPDDSVSNSSVNVCCVPTIHTDDMDHSVRSVVSVVVQQVLQVVVLVCLLVVVDFAKWKKFQDLAAWEEEEADDPLSVLVLVLCLVQSCVQSVYPSPRYHYDYDHLVVNLVCCVVVNTGMYMDTSNSVSVSVVVCVVVVPDMTIGSDGDHPVSSVVSVVVVVVVVVVVVVVVVVVVVVVVVVVVVVVVVVVVVVVVQVVLLVVLCVVCVVVQVVVQCLVVVQVVVLLVVLVVCALPPDPPPPGPCCVQPVVVSVVSNVCRNVQKDFPDKDKDWPFWFWFADPNDTFIKTWIKIKTWIDRPVVRDIDIWIWTWMFTQPPVVRDTHDIDIDTPPPCPVVVVVSCVVRVTDTSNGGDDD

Secondary structure (DSSP, 8-state):
-----SSSSTTTTTS-----S---SSS---------------TTS-----------GGGS-HHHHHHHHHHHHHHHTT--SS-HHHHHHHHHHHHHHHHHHHHHHHT----HHHHHHHHHHHHHHHHTT-HHHHHHHHHHHHHHTTT-HHHHHHHHHHHHHHHHHHHHHHHHHHHHHHHHHHHHHHHHHH-TTSTTHHHHHHHHHHHHHHHHHT-HHHHHHHHHHHHHHHHHTT-HHHHHHHHHHHHHHHS-SSS--HHHHHHHHHT--TTTGGGTSS-TT-EEEEEESSSSSEEE-TTS-EEETTS--EEEESS-S-STTHHHHHHHHHHHHHHTT---S--EE-SSPPPSTTGGG-SEEEEEHHHHHTS-HHHHHHHHHHHHHHEEEEEEE-HHHHHHHHHHHHHHHHHHHHHHHTT---SEEEEES-SSS-EEEE---TTHHHHHHHHHHHHHHHH---STT-EEEE--HHHHHHHHHTTS-SEEEEEHHHHHHHHHHHHHHT---EE-S--B-HHHHHHHHHHHHHHHHHHHHHHHHHHHHHHHHHHHHHHHHHHHHHHHHHHHHHHHHHHHHHHHHHHHHHHHHHHHHHHHHHHHTT--------HHHHH-HHHHHHHHHHHHTT-EEEEEEEEEEEEEEEEETTEEEEEEEEEEEEEEEETTTTEEEEEEEEEEEEEEGGGTEEEEEEEEEGGG-HHHHHHHHHHTT-EESSSPPP-